Protein AF-0000000079758339 (afdb_homodimer)

Structure (mmCIF, N/CA/C/O backbone):
data_AF-0000000079758339-model_v1
#
loop_
_entity.id
_entity.type
_entity.pdbx_description
1 polymer 'Bifunctional oligoribonuclease/PAP phosphatase NrnA'
#
loop_
_atom_site.group_PDB
_atom_site.id
_atom_site.type_symbol
_atom_site.label_atom_id
_atom_site.label_alt_id
_atom_site.label_comp_id
_atom_site.label_asym_id
_atom_site.label_entity_id
_atom_site.label_seq_id
_atom_site.pdbx_PDB_ins_code
_atom_site.Cartn_x
_atom_site.Cartn_y
_atom_site.Cartn_z
_atom_site.occupancy
_atom_site.B_iso_or_equiv
_atom_site.auth_seq_id
_atom_site.auth_comp_id
_atom_site.auth_asym_id
_atom_site.auth_atom_id
_atom_site.pdbx_PDB_model_num
ATOM 1 N N . MET A 1 1 ? -13.773 10.234 25.875 1 92.5 1 MET A N 1
ATOM 2 C CA . MET A 1 1 ? -14.703 10.242 24.75 1 92.5 1 MET A CA 1
ATOM 3 C C . MET A 1 1 ? -16.062 10.781 25.156 1 92.5 1 MET A C 1
ATOM 5 O O . MET A 1 1 ? -16.656 11.609 24.453 1 92.5 1 MET A O 1
ATOM 9 N N . LYS A 1 2 ? -16.484 10.477 26.359 1 92.88 2 LYS A N 1
ATOM 10 C CA . LYS A 1 2 ? -17.797 10.953 26.812 1 92.88 2 LYS A CA 1
ATOM 11 C C . LYS A 1 2 ? -17.781 12.461 27.031 1 92.88 2 LYS A C 1
ATOM 13 O O . LYS A 1 2 ? -18.719 13.164 26.656 1 92.88 2 LYS A O 1
ATOM 18 N N . ILE A 1 3 ? -16.75 12.945 27.625 1 95.5 3 ILE A N 1
ATOM 19 C CA . ILE A 1 3 ? -16.609 14.375 27.859 1 95.5 3 ILE A CA 1
ATOM 20 C C . ILE A 1 3 ? -16.609 15.133 26.531 1 95.5 3 ILE A C 1
ATOM 22 O O . ILE A 1 3 ? -17.312 16.141 26.375 1 95.5 3 ILE A O 1
ATOM 26 N N . ILE A 1 4 ? -15.875 14.648 25.578 1 97.88 4 ILE A N 1
ATOM 27 C CA . ILE A 1 4 ? -15.781 15.273 24.25 1 97.88 4 ILE A CA 1
ATOM 28 C C . ILE A 1 4 ? -17.172 15.328 23.609 1 97.88 4 ILE A C 1
ATOM 30 O O . ILE A 1 4 ? -17.578 16.391 23.125 1 97.88 4 ILE A O 1
ATOM 34 N N . TYR A 1 5 ? -17.859 14.219 23.656 1 98.25 5 TYR A N 1
ATOM 35 C CA . TYR A 1 5 ? -19.188 14.141 23.047 1 98.25 5 TYR A CA 1
ATOM 36 C C . TYR A 1 5 ? -20.156 15.117 23.719 1 98.25 5 TYR A C 1
ATOM 38 O O . TYR A 1 5 ? -20.938 15.789 23.047 1 98.25 5 TYR A O 1
ATOM 46 N N . ASN A 1 6 ? -20.109 15.195 25.062 1 98.12 6 ASN A N 1
ATOM 47 C CA . ASN A 1 6 ? -20.984 16.094 25.812 1 98.12 6 ASN A CA 1
ATOM 48 C C . ASN A 1 6 ? -20.688 17.562 25.469 1 98.12 6 ASN A C 1
ATOM 50 O O . ASN A 1 6 ? -21.609 18.375 25.391 1 98.12 6 ASN A O 1
ATOM 54 N N . LYS A 1 7 ? -19.438 17.859 25.328 1 98.38 7 LYS A N 1
ATOM 55 C CA . LYS A 1 7 ? -19.062 19.203 24.922 1 98.38 7 LYS A CA 1
ATOM 56 C C . LYS A 1 7 ? -19.578 19.531 23.531 1 98.38 7 LYS A C 1
ATOM 58 O O . LYS A 1 7 ? -20.094 20.625 23.297 1 98.38 7 LYS A O 1
ATOM 63 N N . ILE A 1 8 ? -19.469 18.609 22.625 1 98.62 8 ILE A N 1
ATOM 64 C CA . ILE A 1 8 ? -19.969 18.797 21.266 1 98.62 8 ILE A CA 1
ATOM 65 C C . ILE A 1 8 ? -21.484 19.047 21.297 1 98.62 8 ILE A C 1
ATOM 67 O O . ILE A 1 8 ? -21.984 19.938 20.625 1 98.62 8 ILE A O 1
ATOM 71 N N . LYS A 1 9 ? -22.172 18.344 22.125 1 98.25 9 LYS A N 1
ATOM 72 C CA . LYS A 1 9 ? -23.625 18.5 22.234 1 98.25 9 LYS A CA 1
ATOM 73 C C . LYS A 1 9 ? -23.984 19.875 22.781 1 98.25 9 LYS A C 1
ATOM 75 O O . LYS A 1 9 ? -24.969 20.484 22.375 1 98.25 9 LYS A O 1
ATOM 80 N N . ALA A 1 10 ? -23.219 20.375 23.625 1 98.19 10 ALA A N 1
ATOM 81 C CA . ALA A 1 10 ? -23.531 21.594 24.375 1 98.19 10 ALA A CA 1
ATOM 82 C C . ALA A 1 10 ? -23.312 22.828 23.531 1 98.19 10 ALA A C 1
ATOM 84 O O . ALA A 1 10 ? -23.984 23.844 23.703 1 98.19 10 ALA A O 1
ATOM 85 N N . PHE A 1 11 ? -22.391 22.781 22.609 1 98.69 11 PHE A N 1
ATOM 86 C CA . PHE A 1 11 ? -22.016 23.969 21.844 1 98.69 11 PHE A CA 1
ATOM 87 C C . PHE A 1 11 ? -22.766 24.031 20.531 1 98.69 11 PHE A C 1
ATOM 89 O O . PHE A 1 11 ? -22.938 23 19.859 1 98.69 11 PHE A O 1
ATOM 96 N N . GLU A 1 12 ? -23.109 25.188 20.125 1 98.25 12 GLU A N 1
ATOM 97 C CA . GLU A 1 12 ? -23.781 25.391 18.844 1 98.25 12 GLU A CA 1
ATOM 98 C C . GLU A 1 12 ? -22.766 25.578 17.719 1 98.25 12 GLU A C 1
ATOM 100 O O . GLU A 1 12 ? -23.016 25.188 16.578 1 98.25 12 GLU A O 1
ATOM 105 N N . THR A 1 13 ? -21.703 26.25 18.078 1 98.75 13 THR A N 1
ATOM 106 C CA . THR A 1 13 ? -20.641 26.516 17.109 1 98.75 13 THR A CA 1
ATOM 107 C C . THR A 1 13 ? -19.391 25.719 17.469 1 98.75 13 THR A C 1
ATOM 109 O O . THR A 1 13 ? -18.922 25.766 18.609 1 98.75 13 THR A O 1
ATOM 112 N N . ILE A 1 14 ? -18.875 24.969 16.5 1 98.88 14 ILE A N 1
ATOM 113 C CA . ILE A 1 14 ? -17.672 24.172 16.688 1 98.88 14 ILE A CA 1
ATOM 114 C C . ILE A 1 14 ? -16.672 24.484 15.57 1 98.88 14 ILE A C 1
ATOM 116 O O . ILE A 1 14 ? -17.031 24.516 14.391 1 98.88 14 ILE A O 1
ATOM 120 N N . ILE A 1 15 ? -15.445 24.781 15.945 1 98.94 15 ILE A N 1
ATOM 121 C CA . ILE A 1 15 ? -14.383 25.094 15 1 98.94 15 ILE A CA 1
ATOM 122 C C . ILE A 1 15 ? -13.234 24.094 15.172 1 98.94 15 ILE A C 1
ATOM 124 O O . ILE A 1 15 ? -12.633 24.016 16.234 1 98.94 15 ILE A O 1
ATOM 128 N N . ILE A 1 16 ? -12.922 23.328 14.117 1 98.94 16 ILE A N 1
ATOM 129 C CA . ILE A 1 16 ? -11.938 22.25 14.18 1 98.94 16 ILE A CA 1
ATOM 130 C C . ILE A 1 16 ? -10.625 22.719 13.531 1 98.94 16 ILE A C 1
ATOM 132 O O . ILE A 1 16 ? -10.609 23.094 12.359 1 98.94 16 ILE A O 1
ATOM 136 N N . HIS A 1 17 ? -9.586 22.609 14.273 1 98.88 17 HIS A N 1
ATOM 137 C CA . HIS A 1 17 ? -8.266 23.078 13.859 1 98.88 17 HIS A CA 1
ATOM 138 C C . HIS A 1 17 ? -7.344 21.906 13.539 1 98.88 17 HIS A C 1
ATOM 140 O O . HIS A 1 17 ? -7.535 20.797 14.055 1 98.88 17 HIS A O 1
ATOM 146 N N . GLY A 1 18 ? -6.375 22.109 12.656 1 98.38 18 GLY A N 1
ATOM 147 C CA . GLY A 1 18 ? -5.324 21.156 12.297 1 98.38 18 GLY A CA 1
ATOM 148 C C . GLY A 1 18 ? -3.938 21.781 12.328 1 98.38 18 GLY A C 1
ATOM 149 O O . GLY A 1 18 ? -3.762 22.906 12.805 1 98.38 18 GLY A O 1
ATOM 150 N N . HIS A 1 19 ? -3.006 21.078 11.875 1 97.31 19 HIS A N 1
ATOM 151 C CA . HIS A 1 19 ? -1.632 21.547 11.992 1 97.31 19 HIS A CA 1
ATOM 152 C C . HIS A 1 19 ? -1.17 22.219 10.703 1 97.31 19 HIS A C 1
ATOM 154 O O . HIS A 1 19 ? -1.862 22.172 9.688 1 97.31 19 HIS A O 1
ATOM 160 N N . ILE A 1 20 ? -0.069 22.891 10.82 1 95.12 20 ILE A N 1
ATOM 161 C CA . ILE A 1 20 ? 0.573 23.531 9.672 1 95.12 20 ILE A CA 1
ATOM 162 C C . ILE A 1 20 ? 1.014 22.469 8.672 1 95.12 20 ILE A C 1
ATOM 164 O O . ILE A 1 20 ? 1.351 21.344 9.055 1 95.12 20 ILE A O 1
ATOM 168 N N . ASN A 1 21 ? 0.968 22.781 7.363 1 90.75 21 ASN A N 1
ATOM 169 C CA . ASN A 1 21 ? 1.291 21.828 6.301 1 90.75 21 ASN A CA 1
ATOM 170 C C . ASN A 1 21 ? 0.513 20.531 6.457 1 90.75 21 ASN A C 1
ATOM 172 O O . ASN A 1 21 ? 1.108 19.453 6.566 1 90.75 21 ASN A O 1
ATOM 176 N N . PRO A 1 22 ? -0.781 20.688 6.434 1 96.31 22 PRO A N 1
ATOM 177 C CA . PRO A 1 22 ? -1.645 19.547 6.758 1 96.31 22 PRO A CA 1
ATOM 178 C C . PRO A 1 22 ? -1.465 18.375 5.797 1 96.31 22 PRO A C 1
ATOM 180 O O . PRO A 1 22 ? -1.347 18.578 4.586 1 96.31 22 PRO A O 1
ATOM 183 N N . ASP A 1 23 ? -1.386 17.203 6.363 1 94.12 23 ASP A N 1
ATOM 184 C CA . ASP A 1 23 ? -1.316 15.984 5.559 1 94.12 23 ASP A CA 1
ATOM 185 C C . ASP A 1 23 ? -2.66 15.258 5.543 1 94.12 23 ASP A C 1
ATOM 187 O O . ASP A 1 23 ? -3.684 15.828 5.93 1 94.12 23 ASP A O 1
ATOM 191 N N . GLY A 1 24 ? -2.676 14.086 5.031 1 97.19 24 GLY A N 1
ATOM 192 C CA . GLY A 1 24 ? -3.914 13.336 4.883 1 97.19 24 GLY A CA 1
ATOM 193 C C . GLY A 1 24 ? -4.602 13.055 6.207 1 97.19 24 GLY A C 1
ATOM 194 O O . GLY A 1 24 ? -5.828 13.125 6.301 1 97.19 24 GLY A O 1
ATOM 195 N N . ASP A 1 25 ? -3.834 12.719 7.191 1 98.12 25 ASP A N 1
ATOM 196 C CA . ASP A 1 25 ? -4.422 12.406 8.484 1 98.12 25 ASP A CA 1
ATOM 197 C C . ASP A 1 25 ? -5.008 13.656 9.141 1 98.12 25 ASP A C 1
ATOM 199 O O . ASP A 1 25 ? -6.074 13.602 9.758 1 98.12 25 ASP A O 1
ATOM 203 N N . CYS A 1 26 ? -4.262 14.75 9.008 1 98.25 26 CYS A N 1
ATOM 204 C CA . CYS A 1 26 ? -4.793 16.016 9.5 1 98.25 26 CYS A CA 1
ATOM 205 C C . CYS A 1 26 ? -6.129 16.344 8.844 1 98.25 26 CYS A C 1
ATOM 207 O O . CYS A 1 26 ? -7.125 16.578 9.531 1 98.25 26 CYS A O 1
ATOM 209 N N . TYR A 1 27 ? -6.203 16.297 7.523 1 98.5 27 TYR A N 1
ATOM 210 C CA . TYR A 1 27 ? -7.434 16.516 6.77 1 98.5 27 TYR A CA 1
ATOM 211 C C . TYR A 1 27 ? -8.516 15.531 7.18 1 98.5 27 TYR A C 1
ATOM 213 O O . TYR A 1 27 ? -9.664 15.922 7.422 1 98.5 27 TYR A O 1
ATOM 221 N N . GLY A 1 28 ? -8.117 14.289 7.25 1 98.81 28 GLY A N 1
ATOM 222 C CA . GLY A 1 28 ? -9.07 13.234 7.559 1 98.81 28 GLY A CA 1
ATOM 223 C C . GLY A 1 28 ? -9.727 13.406 8.914 1 98.81 28 GLY A C 1
ATOM 224 O O . GLY A 1 28 ? -10.945 13.242 9.039 1 98.81 28 GLY A O 1
ATOM 225 N N . ALA A 1 29 ? -8.906 13.727 9.867 1 98.88 29 ALA A N 1
ATOM 226 C CA . ALA A 1 29 ? -9.438 13.938 11.211 1 98.88 29 ALA A CA 1
ATOM 227 C C . ALA A 1 29 ? -10.344 15.156 11.258 1 98.88 29 ALA A C 1
ATOM 229 O O . ALA A 1 29 ? -11.43 15.109 11.844 1 98.88 29 ALA A O 1
ATOM 230 N N . GLN A 1 30 ? -9.883 16.234 10.633 1 98.88 30 GLN A N 1
ATOM 231 C CA . GLN A 1 30 ? -10.648 17.469 10.656 1 98.88 30 GLN A CA 1
ATOM 232 C C . GLN A 1 30 ? -11.984 17.312 9.945 1 98.88 30 GLN A C 1
ATOM 234 O O . GLN A 1 30 ? -13.047 17.516 10.539 1 98.88 30 GLN A O 1
ATOM 239 N N . LEU A 1 31 ? -11.938 16.906 8.703 1 98.94 31 LEU A N 1
ATOM 240 C CA . LEU A 1 31 ? -13.117 16.875 7.848 1 98.94 31 LEU A CA 1
ATOM 241 C C . LEU A 1 31 ? -14.016 15.695 8.195 1 98.94 31 LEU A C 1
ATOM 243 O O . LEU A 1 31 ? -15.242 15.789 8.078 1 98.94 31 LEU A O 1
ATOM 247 N N . GLY A 1 32 ? -13.383 14.586 8.633 1 98.94 32 GLY A N 1
ATOM 248 C CA . GLY A 1 32 ? -14.172 13.477 9.133 1 98.94 32 GLY A CA 1
ATOM 249 C C . GLY A 1 32 ? -15.008 13.828 10.344 1 98.94 32 GLY A C 1
ATOM 250 O O . GLY A 1 32 ? -16.188 13.508 10.414 1 98.94 32 GLY A O 1
ATOM 251 N N . LEU A 1 33 ? -14.383 14.516 11.305 1 98.94 33 LEU A N 1
ATOM 252 C CA . LEU A 1 33 ? -15.094 14.945 12.508 1 98.94 33 LEU A CA 1
ATOM 253 C C . LEU A 1 33 ? -16.172 15.961 12.172 1 98.94 33 LEU A C 1
ATOM 255 O O . LEU A 1 33 ? -17.297 15.883 12.688 1 98.94 33 LEU A O 1
ATOM 259 N N . LYS A 1 34 ? -15.828 16.906 11.352 1 98.94 34 LYS A N 1
ATOM 260 C CA . LYS A 1 34 ? -16.812 17.906 10.906 1 98.94 34 LYS A CA 1
ATOM 261 C C . LYS A 1 34 ? -18.047 17.219 10.328 1 98.94 34 LYS A C 1
ATOM 263 O O . LYS A 1 34 ? -19.172 17.578 10.68 1 98.94 34 LYS A O 1
ATOM 268 N N . ASP A 1 35 ? -17.844 16.266 9.43 1 98.94 35 ASP A N 1
ATOM 269 C CA . ASP A 1 35 ? -18.938 15.57 8.781 1 98.94 35 ASP A CA 1
ATOM 270 C C . ASP A 1 35 ? -19.766 14.789 9.797 1 98.94 35 ASP A C 1
ATOM 272 O O . ASP A 1 35 ? -21 14.82 9.758 1 98.94 35 ASP A O 1
ATOM 276 N N . ALA A 1 36 ? -19.094 14.102 10.727 1 98.88 36 ALA A N 1
ATOM 277 C CA . ALA A 1 36 ? -19.797 13.305 11.742 1 98.88 36 ALA A CA 1
ATOM 278 C C . ALA A 1 36 ? -20.688 14.188 12.609 1 98.88 36 ALA A C 1
ATOM 280 O O . ALA A 1 36 ? -21.844 13.844 12.883 1 98.88 36 ALA A O 1
ATOM 281 N N . ILE A 1 37 ? -20.156 15.367 13.016 1 98.94 37 ILE A N 1
ATOM 282 C CA . ILE A 1 37 ? -20.922 16.281 13.867 1 98.94 37 ILE A CA 1
ATOM 283 C C . ILE A 1 37 ? -22.094 16.844 13.086 1 98.94 37 ILE A C 1
ATOM 285 O O . ILE A 1 37 ? -23.234 16.844 13.562 1 98.94 37 ILE A O 1
ATOM 289 N N . THR A 1 38 ? -21.828 17.297 11.867 1 98.81 38 THR A N 1
ATOM 290 C CA . THR A 1 38 ? -22.859 17.938 11.055 1 98.81 38 THR A CA 1
ATOM 291 C C . THR A 1 38 ? -23.969 16.953 10.695 1 98.81 38 THR A C 1
ATOM 293 O O . THR A 1 38 ? -25.141 17.312 10.711 1 98.81 38 THR A O 1
ATOM 296 N N . ALA A 1 39 ? -23.562 15.766 10.359 1 98.75 39 ALA A N 1
ATOM 297 C CA . ALA A 1 39 ? -24.531 14.742 10 1 98.75 39 ALA A CA 1
ATOM 298 C C . ALA A 1 39 ? -25.391 14.359 11.203 1 98.75 39 ALA A C 1
ATOM 300 O O . ALA A 1 39 ? -26.578 14.047 11.055 1 98.75 39 ALA A O 1
ATOM 301 N N . THR A 1 40 ? -24.859 14.352 12.367 1 98.75 40 THR A N 1
ATOM 302 C CA . THR A 1 40 ? -25.562 13.969 13.586 1 98.75 40 THR A CA 1
ATOM 303 C C . THR A 1 40 ? -26.391 15.125 14.125 1 98.75 40 THR A C 1
ATOM 305 O O . THR A 1 40 ? -27.5 14.922 14.625 1 98.75 40 THR A O 1
ATOM 308 N N . PHE A 1 41 ? -25.812 16.328 14.055 1 98.62 41 PHE A N 1
ATOM 309 C CA . PHE A 1 41 ? -26.453 17.562 14.523 1 98.62 41 PHE A CA 1
ATOM 310 C C . PHE A 1 41 ? -26.531 18.594 13.406 1 98.62 41 PHE A C 1
ATOM 312 O O . PHE A 1 41 ? -25.828 19.594 13.438 1 98.62 41 PHE A O 1
ATOM 319 N N . PRO A 1 42 ? -27.516 18.469 12.547 1 98 42 PRO A N 1
ATOM 320 C CA . PRO A 1 42 ? -27.562 19.297 11.336 1 98 42 PRO A CA 1
ATOM 321 C C . PRO A 1 42 ? -27.766 20.781 11.641 1 98 42 PRO A C 1
ATOM 323 O O . PRO A 1 42 ? -27.484 21.625 10.789 1 98 42 PRO A O 1
ATOM 326 N N . GLN A 1 43 ? -28.172 21.109 12.766 1 97.81 43 GLN A N 1
ATOM 327 C CA . GLN A 1 43 ? -28.453 22.5 13.109 1 97.81 43 GLN A CA 1
ATOM 328 C C . GLN A 1 43 ? -27.188 23.234 13.562 1 97.81 43 GLN A C 1
ATOM 330 O O . GLN A 1 43 ? -27.172 24.453 13.664 1 97.81 43 GLN A O 1
ATOM 335 N N . LYS A 1 44 ? -26.156 22.531 13.867 1 98.56 44 LYS A N 1
ATOM 336 C CA . LYS A 1 44 ? -24.938 23.141 14.383 1 98.56 44 LYS A CA 1
ATOM 337 C C . LYS A 1 44 ? -24.109 23.766 13.258 1 98.56 44 LYS A C 1
ATOM 339 O O . LYS A 1 44 ? -24.203 23.344 12.109 1 98.56 44 LYS A O 1
ATOM 344 N N . LYS A 1 45 ? -23.375 24.75 13.68 1 98.56 45 LYS A N 1
ATOM 345 C CA . LYS A 1 45 ? -22.391 25.359 12.789 1 98.56 45 LYS A CA 1
ATOM 346 C C . LYS A 1 45 ? -21 24.781 13.039 1 98.56 45 LYS A C 1
ATOM 348 O O . LYS A 1 45 ? -20.375 25.047 14.07 1 98.56 45 LYS A O 1
ATOM 353 N N . VAL A 1 46 ? -20.516 24.031 12.094 1 98.88 46 VAL A N 1
ATOM 354 C CA . VAL A 1 46 ? -19.25 23.328 12.258 1 98.88 46 VAL A CA 1
ATOM 355 C C . VAL A 1 46 ? -18.281 23.75 11.156 1 98.88 46 VAL A C 1
ATOM 357 O O . VAL A 1 46 ? -18.625 23.719 9.969 1 98.88 46 VAL A O 1
ATOM 360 N N . TYR A 1 47 ? -17.078 24.125 11.547 1 98.88 47 TYR A N 1
ATOM 361 C CA . TYR A 1 47 ? -16.078 24.609 10.609 1 98.88 47 TYR A CA 1
ATOM 362 C C . TYR A 1 47 ? -14.766 23.859 10.789 1 98.88 47 TYR A C 1
ATOM 364 O O . TYR A 1 47 ? -14.391 23.5 11.906 1 98.88 47 TYR A O 1
ATOM 372 N N . ALA A 1 48 ? -14.117 23.562 9.727 1 98.88 48 ALA A N 1
ATOM 373 C CA . ALA A 1 48 ? -12.719 23.141 9.711 1 98.88 48 ALA A CA 1
ATOM 374 C C . ALA A 1 48 ? -11.82 24.234 9.164 1 98.88 48 ALA A C 1
ATOM 376 O O . ALA A 1 48 ? -12.031 24.719 8.047 1 98.88 48 ALA A O 1
ATOM 377 N N . VAL A 1 49 ? -10.797 24.641 9.906 1 98.75 49 VAL A N 1
ATOM 378 C CA . VAL A 1 49 ? -10.008 25.797 9.516 1 98.75 49 VAL A CA 1
ATOM 379 C C . VAL A 1 49 ? -8.531 25.438 9.453 1 98.75 49 VAL A C 1
ATOM 381 O O . VAL A 1 49 ? -8.117 24.391 9.977 1 98.75 49 VAL A O 1
ATOM 384 N N . GLY A 1 50 ? -7.777 26.266 8.781 1 97.94 50 GLY A N 1
ATOM 385 C CA . GLY A 1 50 ? -6.344 26.062 8.656 1 97.94 50 GLY A CA 1
ATOM 386 C C . GLY A 1 50 ? -5.848 26.172 7.227 1 97.94 50 GLY A C 1
ATOM 387 O O . GLY A 1 50 ? -6.559 26.688 6.355 1 97.94 50 GLY A O 1
ATOM 388 N N . GLN A 1 51 ? -4.641 25.672 7.035 1 96.75 51 GLN A N 1
ATOM 389 C CA . GLN A 1 51 ? -3.996 25.766 5.73 1 96.75 51 GLN A CA 1
ATOM 390 C C . GLN A 1 51 ? -4.613 24.766 4.742 1 96.75 51 GLN A C 1
ATOM 392 O O . GLN A 1 51 ? -5.113 23.719 5.141 1 96.75 51 GLN A O 1
ATOM 397 N N . GLN A 1 52 ? -4.539 25.203 3.469 1 95.69 52 GLN A N 1
ATOM 398 C CA . GLN A 1 52 ? -5.023 24.344 2.389 1 95.69 52 GLN A CA 1
ATOM 399 C C . GLN A 1 52 ? -3.898 23.5 1.813 1 95.69 52 GLN A C 1
ATOM 401 O O . GLN A 1 52 ? -2.771 23.969 1.657 1 95.69 52 GLN A O 1
ATOM 406 N N . ASN A 1 53 ? -4.184 22.297 1.637 1 93.94 53 ASN A N 1
ATOM 407 C CA . ASN A 1 53 ? -3.352 21.406 0.835 1 93.94 53 ASN A CA 1
ATOM 408 C C . ASN A 1 53 ? -4.023 21.047 -0.488 1 93.94 53 ASN A C 1
ATOM 410 O O . ASN A 1 53 ? -4.977 20.266 -0.515 1 93.94 53 ASN A O 1
ATOM 414 N N . HIS A 1 54 ? -3.516 21.547 -1.528 1 91.38 54 HIS A N 1
ATOM 415 C CA . HIS A 1 54 ? -4.164 21.438 -2.83 1 91.38 54 HIS A CA 1
ATOM 416 C C . HIS A 1 54 ? -4.215 19.984 -3.297 1 91.38 54 HIS A C 1
ATOM 418 O O . HIS A 1 54 ? -5.152 19.578 -3.986 1 91.38 54 HIS A O 1
ATOM 424 N N . SER A 1 55 ? -3.279 19.219 -2.926 1 90.88 55 SER A N 1
ATOM 425 C CA . SER A 1 55 ? -3.252 17.812 -3.324 1 90.88 55 SER A CA 1
ATOM 426 C C . SER A 1 55 ? -4.352 17.016 -2.627 1 90.88 55 SER A C 1
ATOM 428 O O . SER A 1 55 ? -4.672 15.898 -3.033 1 90.88 55 SER A O 1
ATOM 430 N N . LEU A 1 56 ? -4.945 17.594 -1.601 1 96.31 56 LEU A N 1
ATOM 431 C CA . LEU A 1 56 ? -5.988 16.906 -0.838 1 96.31 56 LEU A CA 1
ATOM 432 C C . LEU A 1 56 ? -7.336 17.594 -1.042 1 96.31 56 LEU A C 1
ATOM 434 O O . LEU A 1 56 ? -8.289 17.328 -0.299 1 96.31 56 LEU A O 1
ATOM 438 N N . SER A 1 57 ? -7.418 18.375 -2.084 1 95.19 57 SER A N 1
ATOM 439 C CA . SER A 1 57 ? -8.648 19.125 -2.334 1 95.19 57 SER A CA 1
ATOM 440 C C . SER A 1 57 ? -9.812 18.172 -2.635 1 95.19 57 SER A C 1
ATOM 442 O O . SER A 1 57 ? -10.969 18.531 -2.414 1 95.19 57 SER A O 1
ATOM 444 N N . PHE A 1 58 ? -9.492 16.984 -3.121 1 95.25 58 PHE A N 1
ATOM 445 C CA . PHE A 1 58 ? -10.531 16.016 -3.443 1 95.25 58 PHE A CA 1
ATOM 446 C C . PHE A 1 58 ? -11.203 15.492 -2.176 1 95.25 58 PHE A C 1
ATOM 448 O O . PHE A 1 58 ? -12.297 14.93 -2.232 1 95.25 58 PHE A O 1
ATOM 455 N N . VAL A 1 59 ? -10.594 15.734 -1.023 1 97.81 59 VAL A N 1
ATOM 456 C CA . VAL A 1 59 ? -11.156 15.336 0.263 1 97.81 59 VAL A CA 1
ATOM 457 C C . VAL A 1 59 ? -12.07 16.453 0.789 1 97.81 59 VAL A C 1
ATOM 459 O O . VAL A 1 59 ? -13.133 16.172 1.337 1 97.81 59 VAL A O 1
ATOM 462 N N . GLY A 1 60 ? -11.586 17.656 0.664 1 97.19 60 GLY A N 1
ATOM 463 C CA . GLY A 1 60 ? -12.328 18.812 1.11 1 97.19 60 GLY A CA 1
ATOM 464 C C . GLY A 1 60 ? -11.484 20.078 1.158 1 97.19 60 GLY A C 1
ATOM 465 O O . GLY A 1 60 ? -10.305 20.062 0.794 1 97.19 60 GLY A O 1
ATOM 466 N N . VAL A 1 61 ? -12.133 21.125 1.526 1 96.62 61 VAL A N 1
ATOM 467 C CA . VAL A 1 61 ? -11.469 22.422 1.617 1 96.62 61 VAL A CA 1
ATOM 468 C C . VAL A 1 61 ? -11.711 23.031 2.996 1 96.62 61 VAL A C 1
ATOM 470 O O . VAL A 1 61 ? -12.734 22.766 3.629 1 96.62 61 VAL A O 1
ATOM 473 N N . MET A 1 62 ? -10.789 23.828 3.424 1 98.12 62 MET A N 1
ATOM 474 C CA . MET A 1 62 ? -10.883 24.469 4.738 1 98.12 62 MET A CA 1
ATOM 475 C C . MET A 1 62 ? -11.773 25.703 4.688 1 98.12 62 MET A C 1
ATOM 477 O O . MET A 1 62 ? -11.797 26.422 3.684 1 98.12 62 MET A O 1
ATOM 481 N N . ASP A 1 63 ? -12.477 25.953 5.797 1 98.31 63 ASP A N 1
ATOM 482 C CA . ASP A 1 63 ? -13.375 27.094 5.926 1 98.31 63 ASP A CA 1
ATOM 483 C C . ASP A 1 63 ? -12.617 28.359 6.355 1 98.31 63 ASP A C 1
ATOM 485 O O . ASP A 1 63 ? -11.5 28.266 6.863 1 98.31 63 ASP A O 1
ATOM 489 N N . GLU A 1 64 ? -13.273 29.453 6.066 1 97.25 64 GLU A N 1
ATOM 490 C CA . GLU A 1 64 ? -12.859 30.734 6.625 1 97.25 64 GLU A CA 1
ATOM 491 C C . GLU A 1 64 ? -13.859 31.234 7.664 1 97.25 64 GLU A C 1
ATOM 493 O O . GLU A 1 64 ? -15.078 31.172 7.441 1 97.25 64 GLU A O 1
ATOM 498 N N . VAL A 1 65 ? -13.328 31.641 8.812 1 97.44 65 VAL A N 1
ATOM 499 C CA . VAL A 1 65 ? -14.211 32.094 9.875 1 97.44 65 VAL A CA 1
ATOM 500 C C . VAL A 1 65 ? -13.688 33.438 10.438 1 97.44 65 VAL A C 1
ATOM 502 O O . VAL A 1 65 ? -12.484 33.688 10.391 1 97.44 65 VAL A O 1
ATOM 505 N N . CYS A 1 66 ? -14.586 34.25 11.023 1 96.44 66 CYS A N 1
ATOM 506 C CA . CYS A 1 66 ? -14.195 35.5 11.664 1 96.44 66 CYS A CA 1
ATOM 507 C C . CYS A 1 66 ? -13.906 35.281 13.141 1 96.44 66 CYS A C 1
ATOM 509 O O . CYS A 1 66 ? -14.375 34.312 13.742 1 96.44 66 CYS A O 1
ATOM 511 N N . ASP A 1 67 ? -13.172 36.188 13.719 1 96.5 67 ASP A N 1
ATOM 512 C CA . ASP A 1 67 ? -12.719 36.094 15.102 1 96.5 67 ASP A CA 1
ATOM 513 C C . ASP A 1 67 ? -13.898 36.031 16.062 1 96.5 67 ASP A C 1
ATOM 515 O O . ASP A 1 67 ? -13.852 35.312 17.078 1 96.5 67 ASP A O 1
ATOM 519 N N . SER A 1 68 ? -14.914 36.781 15.789 1 96.38 68 SER A N 1
ATOM 520 C CA . SER A 1 68 ? -16.047 36.906 16.719 1 96.38 68 SER A CA 1
ATOM 521 C C . SER A 1 68 ? -16.75 35.562 16.891 1 96.38 68 SER A C 1
ATOM 523 O O . SER A 1 68 ? -17.391 35.344 17.922 1 96.38 68 SER A O 1
ATOM 525 N N . LEU A 1 69 ? -16.547 34.719 15.914 1 97 69 LEU A N 1
ATOM 526 C CA . LEU A 1 69 ? -17.219 33.438 15.953 1 97 69 LEU A CA 1
ATOM 527 C C . LEU A 1 69 ? -16.641 32.562 17.062 1 97 69 LEU A C 1
ATOM 529 O O . LEU A 1 69 ? -17.344 31.688 17.609 1 97 69 LEU A O 1
ATOM 533 N N . TYR A 1 70 ? -15.422 32.75 17.438 1 97.88 70 TYR A N 1
ATOM 534 C CA . TYR A 1 70 ? -14.711 31.906 18.391 1 97.88 70 TYR A CA 1
ATOM 535 C C . TYR A 1 70 ? -15.258 32.125 19.797 1 97.88 70 TYR A C 1
ATOM 537 O O . TYR A 1 70 ? -15.242 31.203 20.625 1 97.88 70 TYR A O 1
ATOM 545 N N . GLN A 1 71 ? -15.781 33.312 20.109 1 96.56 71 GLN A N 1
ATOM 546 C CA . GLN A 1 71 ? -16.125 33.719 21.469 1 96.56 71 GLN A CA 1
ATOM 547 C C . GLN A 1 71 ? -17.172 32.781 22.062 1 96.56 71 GLN A C 1
ATOM 549 O O . GLN A 1 71 ? -17.203 32.594 23.281 1 96.56 71 GLN A O 1
ATOM 554 N N . SER A 1 72 ? -18 32.219 21.281 1 97.25 72 SER A N 1
ATOM 555 C CA . SER A 1 72 ? -19.031 31.312 21.766 1 97.25 72 SER A CA 1
ATOM 556 C C . SER A 1 72 ? -18.828 29.906 21.25 1 97.25 72 SER A C 1
ATOM 558 O O . SER A 1 72 ? -19.734 29.062 21.328 1 97.25 72 SER A O 1
ATOM 560 N N . ALA A 1 73 ? -17.656 29.641 20.75 1 98.69 73 ALA A N 1
ATOM 561 C CA . ALA A 1 73 ? -17.453 28.375 20.047 1 98.69 73 ALA A CA 1
ATOM 562 C C . ALA A 1 73 ? -16.641 27.406 20.875 1 98.69 73 ALA A C 1
ATOM 564 O O . ALA A 1 73 ? -15.961 27.797 21.828 1 98.69 73 ALA A O 1
ATOM 565 N N . LEU A 1 74 ? -16.797 26.125 20.609 1 98.81 74 LEU A N 1
ATOM 566 C CA . LEU A 1 74 ? -15.859 25.078 21 1 98.81 74 LEU A CA 1
ATOM 567 C C . LEU A 1 74 ? -14.789 24.891 19.922 1 98.81 74 LEU A C 1
ATOM 569 O O . LEU A 1 74 ? -15.102 24.672 18.75 1 98.81 74 LEU A O 1
ATOM 573 N N . ALA A 1 75 ? -13.531 25.031 20.328 1 98.88 75 ALA A N 1
ATOM 574 C CA . ALA A 1 75 ? -12.43 24.719 19.422 1 98.88 75 ALA A CA 1
ATOM 575 C C . ALA A 1 75 ? -11.891 23.312 19.688 1 98.88 75 ALA A C 1
ATOM 577 O O . ALA A 1 75 ? -11.586 22.953 20.828 1 98.88 75 ALA A O 1
ATOM 578 N N . ILE A 1 76 ? -11.844 22.516 18.641 1 98.88 76 ILE A N 1
ATOM 579 C CA . ILE A 1 76 ? -11.242 21.188 18.719 1 98.88 76 ILE A CA 1
ATOM 580 C C . ILE A 1 76 ? -9.984 21.141 17.859 1 98.88 76 ILE A C 1
ATOM 582 O O . ILE A 1 76 ? -10.039 21.438 16.656 1 98.88 76 ILE A O 1
ATOM 586 N N . VAL A 1 77 ? -8.844 20.797 18.453 1 98.81 77 VAL A N 1
ATOM 587 C CA . VAL A 1 77 ? -7.586 20.625 17.734 1 98.81 77 VAL A CA 1
ATOM 588 C C . VAL A 1 77 ? -7.297 19.141 17.516 1 98.81 77 VAL A C 1
ATOM 590 O O . VAL A 1 77 ? -7.262 18.375 18.484 1 98.81 77 VAL A O 1
ATOM 593 N N . VAL A 1 78 ? -7.105 18.812 16.234 1 98.75 78 VAL A N 1
ATOM 594 C CA . VAL A 1 78 ? -6.875 17.406 15.938 1 98.75 78 VAL A CA 1
ATOM 595 C C . VAL A 1 78 ? -5.48 17.219 15.344 1 98.75 78 VAL A C 1
ATOM 597 O O . VAL A 1 78 ? -4.973 18.109 14.648 1 98.75 78 VAL A O 1
ATOM 600 N N . ASP A 1 79 ? -4.844 16.062 15.641 1 97.44 79 ASP A N 1
ATOM 601 C CA . ASP A 1 79 ? -3.641 15.57 14.984 1 97.44 79 ASP A CA 1
ATOM 602 C C . ASP A 1 79 ? -2.49 16.562 15.117 1 97.44 79 ASP A C 1
ATOM 604 O O . ASP A 1 79 ? -1.763 16.812 14.156 1 97.44 79 ASP A O 1
ATOM 608 N N . CYS A 1 80 ? -2.42 17.234 16.234 1 95.5 80 CYS A N 1
ATOM 609 C CA . CYS A 1 80 ? -1.352 18.188 16.5 1 95.5 80 CYS A CA 1
ATOM 610 C C . CYS A 1 80 ? -0.623 17.828 17.797 1 95.5 80 CYS A C 1
ATOM 612 O O . CYS A 1 80 ? -1.161 18.031 18.891 1 95.5 80 CYS A O 1
ATOM 614 N N . GLY A 1 81 ? 0.61 17.5 17.641 1 89.62 81 GLY A N 1
ATOM 615 C CA . GLY A 1 81 ? 1.374 17.062 18.797 1 89.62 81 GLY A CA 1
ATOM 616 C C . GLY A 1 81 ? 1.818 18.219 19.688 1 89.62 81 GLY A C 1
ATOM 617 O O . GLY A 1 81 ? 1.982 18.062 20.891 1 89.62 81 GLY A O 1
ATOM 618 N N . GLN A 1 82 ? 1.988 19.359 19.062 1 90.31 82 GLN A N 1
ATOM 619 C CA . GLN A 1 82 ? 2.469 20.531 19.797 1 90.31 82 GLN A CA 1
ATOM 620 C C . GLN A 1 82 ? 1.686 21.781 19.391 1 90.31 82 GLN A C 1
ATOM 622 O O . GLN A 1 82 ? 1.269 21.922 18.234 1 90.31 82 GLN A O 1
ATOM 627 N N . GLU A 1 83 ? 1.621 22.672 20.344 1 95.56 83 GLU A N 1
ATOM 628 C CA . GLU A 1 83 ? 0.843 23.891 20.125 1 95.56 83 GLU A CA 1
ATOM 629 C C . GLU A 1 83 ? 1.398 24.703 18.969 1 95.56 83 GLU A C 1
ATOM 631 O O . GLU A 1 83 ? 0.638 25.25 18.172 1 95.56 83 GLU A O 1
ATOM 636 N N . ASN A 1 84 ? 2.689 24.75 18.906 1 92.62 84 ASN A N 1
ATOM 637 C CA . ASN A 1 84 ? 3.33 25.609 17.906 1 92.62 84 ASN A CA 1
ATOM 638 C C . ASN A 1 84 ? 3.164 25.047 16.5 1 92.62 84 ASN A C 1
ATOM 640 O O . ASN A 1 84 ? 3.529 25.703 15.523 1 92.62 84 ASN A O 1
ATOM 644 N N . LYS A 1 85 ? 2.564 23.922 16.328 1 92.44 85 LYS A N 1
ATOM 645 C CA . LYS A 1 85 ? 2.318 23.297 15.023 1 92.44 85 LYS A CA 1
ATOM 646 C C . LYS A 1 85 ? 0.888 23.547 14.562 1 92.44 85 LYS A C 1
ATOM 648 O O . LYS A 1 85 ? 0.534 23.234 13.422 1 92.44 85 LYS A O 1
ATOM 653 N N . ILE A 1 86 ? 0.083 24.141 15.422 1 97.44 86 ILE A N 1
ATOM 654 C CA . ILE A 1 86 ? -1.299 24.422 15.055 1 97.44 86 ILE A CA 1
ATOM 655 C C . ILE A 1 86 ? -1.334 25.547 14.016 1 97.44 86 ILE A C 1
ATOM 657 O O . ILE A 1 86 ? -0.711 26.594 14.195 1 97.44 86 ILE A O 1
ATOM 661 N N . SER A 1 87 ? -2.02 25.375 12.953 1 97.31 87 SER A N 1
ATOM 662 C CA . SER A 1 87 ? -2.027 26.266 11.797 1 97.31 87 SER A CA 1
ATOM 663 C C . SER A 1 87 ? -2.656 27.609 12.148 1 97.31 87 SER A C 1
ATOM 665 O O . SER A 1 87 ? -2.242 28.656 11.633 1 97.31 87 SER A O 1
ATOM 667 N N . ASP A 1 88 ? -3.621 27.625 12.953 1 97.12 88 ASP A N 1
ATOM 668 C CA . ASP A 1 88 ? -4.398 28.812 13.312 1 97.12 88 ASP A CA 1
ATOM 669 C C . ASP A 1 88 ? -4.496 28.969 14.828 1 97.12 88 ASP A C 1
ATOM 671 O O . ASP A 1 88 ? -5.234 28.234 15.484 1 97.12 88 ASP A O 1
ATOM 675 N N . GLN A 1 89 ? -3.891 30 15.398 1 97.06 89 GLN A N 1
ATOM 676 C CA . GLN A 1 89 ? -3.766 30.156 16.844 1 97.06 89 GLN A CA 1
ATOM 677 C C . GLN A 1 89 ? -5.051 30.719 17.453 1 97.06 89 GLN A C 1
ATOM 679 O O . GLN A 1 89 ? -5.188 30.797 18.672 1 97.06 89 GLN A O 1
ATOM 684 N N . ARG A 1 90 ? -6.016 31.031 16.672 1 98.06 90 ARG A N 1
ATOM 685 C CA . ARG A 1 90 ? -7.266 31.625 17.156 1 98.06 90 ARG A CA 1
ATOM 686 C C . ARG A 1 90 ? -8.086 30.609 17.938 1 98.06 90 ARG A C 1
ATOM 688 O O . ARG A 1 90 ? -9.078 30.953 18.578 1 98.06 90 ARG A O 1
ATOM 695 N N . PHE A 1 91 ? -7.551 29.328 17.922 1 98.19 91 PHE A N 1
ATOM 696 C CA . PHE A 1 91 ? -8.234 28.344 18.766 1 98.19 91 PHE A CA 1
ATOM 697 C C . PHE A 1 91 ? -8.281 28.812 20.219 1 98.19 91 PHE A C 1
ATOM 699 O O . PHE A 1 91 ? -9.195 28.438 20.953 1 98.19 91 PHE A O 1
ATOM 706 N N . LYS A 1 92 ? -7.379 29.641 20.594 1 97.69 92 LYS A N 1
ATOM 707 C CA . LYS A 1 92 ? -7.254 30.141 21.969 1 97.69 92 LYS A CA 1
ATOM 708 C C . LYS A 1 92 ? -8.367 31.125 22.297 1 97.69 92 LYS A C 1
ATOM 710 O O . LYS A 1 92 ? -8.617 31.422 23.469 1 97.69 92 LYS A O 1
ATOM 715 N N . LEU A 1 93 ? -8.961 31.719 21.328 1 98.06 93 LEU A N 1
ATOM 716 C CA . LEU A 1 93 ? -10.031 32.688 21.516 1 98.06 93 LEU A CA 1
ATOM 717 C C . LEU A 1 93 ? -11.352 32 21.844 1 98.06 93 LEU A C 1
ATOM 719 O O . LEU A 1 93 ? -12.32 32.656 22.219 1 98.06 93 LEU A O 1
ATOM 723 N N . ALA A 1 94 ? -11.406 30.688 21.734 1 98.62 94 ALA A N 1
ATOM 724 C CA . ALA A 1 94 ? -12.656 29.953 21.875 1 98.62 94 ALA A CA 1
ATOM 725 C C . ALA A 1 94 ? -13.094 29.875 23.328 1 98.62 94 ALA A C 1
ATOM 727 O O . ALA A 1 94 ? -12.266 30 24.234 1 98.62 94 ALA A O 1
ATOM 728 N N . LYS A 1 95 ? -14.367 29.703 23.516 1 98.31 95 LYS A N 1
ATOM 729 C CA . LYS A 1 95 ? -14.922 29.578 24.859 1 98.31 95 LYS A CA 1
ATOM 730 C C . LYS A 1 95 ? -14.375 28.359 25.578 1 98.31 95 LYS A C 1
ATOM 732 O O . LYS A 1 95 ? -14.164 28.391 26.797 1 98.31 95 LYS A O 1
ATOM 737 N N . ASP A 1 96 ? -14.133 27.25 24.891 1 98.44 96 ASP A N 1
ATOM 738 C CA . ASP A 1 96 ? -13.547 26.016 25.406 1 98.44 96 ASP A CA 1
ATOM 739 C C . ASP A 1 96 ? -12.727 25.312 24.328 1 98.44 96 ASP A C 1
ATOM 741 O O . ASP A 1 96 ? -12.883 25.578 23.141 1 98.44 96 ASP A O 1
ATOM 745 N N . THR A 1 97 ? -11.797 24.453 24.797 1 98.62 97 THR A N 1
ATOM 746 C CA . THR A 1 97 ? -10.875 23.828 23.859 1 98.62 97 THR A CA 1
ATOM 747 C C . THR A 1 97 ? -10.695 22.344 24.156 1 98.62 97 THR A C 1
ATOM 749 O O . THR A 1 97 ? -10.664 21.953 25.328 1 98.62 97 THR A O 1
ATOM 752 N N . ILE A 1 98 ? -10.648 21.5 23.094 1 98.62 98 ILE A N 1
ATOM 753 C CA . ILE A 1 98 ? -10.391 20.062 23.188 1 98.62 98 ILE A CA 1
ATOM 754 C C . ILE A 1 98 ? -9.289 19.672 22.219 1 98.62 98 ILE A C 1
ATOM 756 O O . ILE A 1 98 ? -9.258 20.141 21.078 1 98.62 98 ILE A O 1
ATOM 760 N N . ARG A 1 99 ? -8.391 18.797 22.625 1 98.31 99 ARG A N 1
ATOM 761 C CA . ARG A 1 99 ? -7.375 18.203 21.75 1 98.31 99 ARG A CA 1
ATOM 762 C C . ARG A 1 99 ? -7.613 16.719 21.547 1 98.31 99 ARG A C 1
ATOM 764 O O . ARG A 1 99 ? -7.898 15.992 22.5 1 98.31 99 ARG A O 1
ATOM 771 N N . ILE A 1 100 ? -7.617 16.219 20.312 1 98.5 100 ILE A N 1
ATOM 772 C CA . ILE A 1 100 ? -7.605 14.812 19.938 1 98.5 100 ILE A CA 1
ATOM 773 C C . ILE A 1 100 ? -6.363 14.508 19.109 1 98.5 100 ILE A C 1
ATOM 775 O O . ILE A 1 100 ? -6.18 15.078 18.016 1 98.5 100 ILE A O 1
ATOM 779 N N . ASP A 1 101 ? -5.504 13.594 19.594 1 97.19 101 ASP A N 1
ATOM 780 C CA . ASP A 1 101 ? -4.199 13.43 18.953 1 97.19 101 ASP A CA 1
ATOM 781 C C . ASP A 1 101 ? -3.641 12.031 19.234 1 97.19 101 ASP A C 1
ATOM 783 O O . ASP A 1 101 ? -3.867 11.461 20.297 1 97.19 101 ASP A O 1
ATOM 787 N N . HIS A 1 102 ? -2.912 11.523 18.188 1 94.88 102 HIS A N 1
ATOM 788 C CA . HIS A 1 102 ? -2.352 10.195 18.375 1 94.88 102 HIS A CA 1
ATOM 789 C C . HIS A 1 102 ? -0.832 10.242 18.5 1 94.88 102 HIS A C 1
ATOM 791 O O . HIS A 1 102 ? -0.18 9.203 18.625 1 94.88 102 HIS A O 1
ATOM 797 N N . HIS A 1 103 ? -0.253 11.375 18.5 1 87.56 103 HIS A N 1
ATOM 798 C CA . HIS A 1 103 ? 1.186 11.5 18.703 1 87.56 103 HIS A CA 1
ATOM 799 C C . HIS A 1 103 ? 1.555 11.297 20.172 1 87.56 103 HIS A C 1
ATOM 801 O O . HIS A 1 103 ? 0.678 11.266 21.047 1 87.56 103 HIS A O 1
ATOM 807 N N . LEU A 1 104 ? 2.871 11.203 20.375 1 81.06 104 LEU A N 1
ATOM 808 C CA . LEU A 1 104 ? 3.342 11.109 21.75 1 81.06 104 LEU A CA 1
ATOM 809 C C . LEU A 1 104 ? 3.012 12.375 22.531 1 81.06 104 LEU A C 1
ATOM 811 O O . LEU A 1 104 ? 3.1 13.484 21.984 1 81.06 104 LEU A O 1
ATOM 815 N N . LEU A 1 105 ? 2.646 12.211 23.766 1 79.69 105 LEU A N 1
ATOM 816 C CA . LEU A 1 105 ? 2.299 13.352 24.609 1 79.69 105 LEU A CA 1
ATO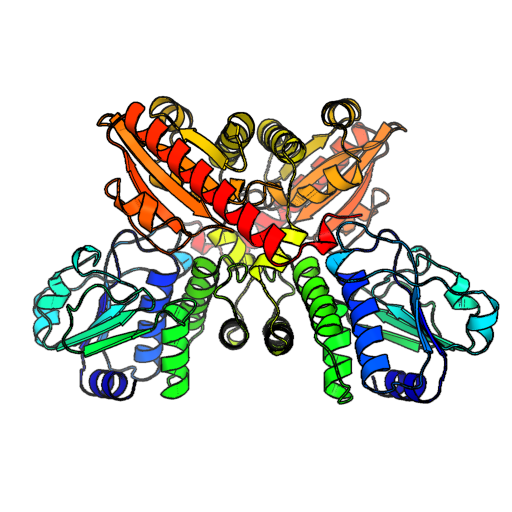M 817 C C . LEU A 1 105 ? 3.549 14.117 25.031 1 79.69 105 LEU A C 1
ATOM 819 O O . LEU A 1 105 ? 4.348 13.617 25.828 1 79.69 105 LEU A O 1
ATOM 823 N N . MET A 1 106 ? 3.668 15.32 24.453 1 78.12 106 MET A N 1
ATOM 824 C CA . MET A 1 106 ? 4.848 16.125 24.781 1 78.12 106 MET A CA 1
ATOM 825 C C . MET A 1 106 ? 4.449 17.531 25.203 1 78.12 106 MET A C 1
ATOM 827 O O . MET A 1 106 ? 5.297 18.312 25.641 1 78.12 106 MET A O 1
ATOM 831 N N . ASP A 1 107 ? 3.17 17.812 25.078 1 84.44 107 ASP A N 1
ATOM 832 C CA . ASP A 1 107 ? 2.65 19.156 25.281 1 84.44 107 ASP A CA 1
ATOM 833 C C . ASP A 1 107 ? 1.203 19.125 25.766 1 84.44 107 ASP A C 1
ATOM 835 O O . ASP A 1 107 ? 0.501 18.125 25.578 1 84.44 107 ASP A O 1
ATOM 839 N N . ASN A 1 108 ? 0.781 20.109 26.641 1 91.31 108 ASN A N 1
ATOM 840 C CA . ASN A 1 108 ? -0.597 20.312 27.078 1 91.31 108 ASN A CA 1
ATOM 841 C C . ASN A 1 108 ? -1.071 21.734 26.766 1 91.31 108 ASN A C 1
ATOM 843 O O . ASN A 1 108 ? -0.616 22.688 27.391 1 91.31 108 ASN A O 1
ATOM 847 N N . TYR A 1 109 ? -2.07 21.844 25.812 1 94.56 109 TYR A N 1
ATOM 848 C CA . TYR A 1 109 ? -2.389 23.203 25.391 1 94.56 109 TYR A CA 1
ATOM 849 C C . TYR A 1 109 ? -3.895 23.406 25.266 1 94.56 109 TYR A C 1
ATOM 851 O O . TYR A 1 109 ? -4.359 24.484 24.906 1 94.56 109 TYR A O 1
ATOM 859 N N . CYS A 1 110 ? -4.746 22.453 25.547 1 96.88 110 CYS A N 1
ATOM 860 C CA . CYS A 1 110 ? -6.199 22.578 25.531 1 96.88 110 CYS A CA 1
ATOM 861 C C . CYS A 1 110 ? -6.777 22.266 26.906 1 96.88 110 CYS A C 1
ATOM 863 O O . CYS A 1 110 ? -6.121 21.625 27.734 1 96.88 110 CYS A O 1
ATOM 865 N N . ASN A 1 111 ? -8.016 22.688 27.141 1 96.75 111 ASN A N 1
ATOM 866 C CA . ASN A 1 111 ? -8.688 22.422 28.406 1 96.75 111 ASN A CA 1
ATOM 867 C C . ASN A 1 111 ? -8.938 20.938 28.609 1 96.75 111 ASN A C 1
ATOM 869 O O . ASN A 1 111 ? -8.867 20.438 29.734 1 96.75 111 ASN A O 1
ATOM 873 N N . TYR A 1 112 ? -9.266 20.234 27.578 1 96.62 112 TYR A N 1
ATOM 874 C CA . TYR A 1 112 ? -9.453 18.781 27.562 1 96.62 112 TYR A CA 1
ATOM 875 C C . TYR A 1 112 ? -8.617 18.141 26.469 1 96.62 112 TYR A C 1
ATOM 877 O O . TYR A 1 112 ? -8.281 18.781 25.469 1 96.62 112 TYR A O 1
ATOM 885 N N . GLN A 1 113 ? -8.188 16.922 26.703 1 96.31 113 GLN A N 1
ATOM 886 C CA . GLN A 1 113 ? -7.398 16.266 25.672 1 96.31 113 GLN A CA 1
ATOM 887 C C . GLN A 1 113 ? -7.609 14.758 25.688 1 96.31 113 GLN A C 1
ATOM 889 O O . GLN A 1 113 ? -7.758 14.164 26.75 1 96.31 113 GLN A O 1
ATOM 894 N N . TRP A 1 114 ? -7.711 14.141 24.562 1 97.75 114 TRP A N 1
ATOM 895 C CA . TRP A 1 114 ? -7.594 12.711 24.297 1 97.75 114 TRP A CA 1
ATOM 896 C C . TRP A 1 114 ? -6.371 12.422 23.438 1 97.75 114 TRP A C 1
ATOM 898 O O . TRP A 1 114 ? -6.418 12.57 22.203 1 97.75 114 TRP A O 1
ATOM 908 N N . VAL A 1 115 ? -5.277 12.078 24.062 1 96.25 115 VAL A N 1
ATOM 909 C CA . VAL A 1 115 ? -4.027 11.75 23.391 1 96.25 115 VAL A CA 1
ATOM 910 C C . VAL A 1 115 ? -3.715 10.266 23.578 1 96.25 115 VAL A C 1
ATOM 912 O O . VAL A 1 115 ? -3.605 9.781 24.703 1 96.25 115 VAL A O 1
ATOM 915 N N . ASP A 1 116 ? -3.631 9.516 22.516 1 95.88 116 ASP A N 1
ATOM 916 C CA . ASP A 1 116 ? -3.404 8.07 22.562 1 95.88 116 ASP A CA 1
ATOM 917 C C . ASP A 1 116 ? -2.531 7.613 21.391 1 95.88 116 ASP A C 1
ATOM 919 O O . ASP A 1 116 ? -3.025 7.406 20.281 1 95.88 116 ASP A O 1
ATOM 923 N N . ALA A 1 117 ? -1.312 7.328 21.625 1 91.06 117 ALA A N 1
ATOM 924 C CA . ALA A 1 117 ? -0.316 7.016 20.609 1 91.06 117 ALA A CA 1
ATOM 925 C C . ALA A 1 117 ? -0.479 5.586 20.094 1 91.06 117 ALA A C 1
ATOM 927 O O . ALA A 1 117 ? 0.21 5.168 19.172 1 91.06 117 ALA A O 1
ATOM 928 N N . ASN A 1 118 ? -1.479 4.844 20.641 1 92.75 118 ASN A N 1
ATOM 929 C CA . ASN A 1 118 ? -1.709 3.471 20.188 1 92.75 118 ASN A CA 1
ATOM 930 C C . ASN A 1 118 ? -2.496 3.426 18.891 1 92.75 118 ASN A C 1
ATOM 932 O O . ASN A 1 118 ? -2.564 2.383 18.234 1 92.75 118 ASN A O 1
ATOM 936 N N . TYR A 1 119 ? -3.084 4.543 18.578 1 96.38 119 TYR A N 1
ATOM 937 C CA . TYR A 1 119 ? -3.828 4.59 17.328 1 96.38 119 TYR A CA 1
ATOM 938 C C . TYR A 1 119 ? -2.891 4.824 16.141 1 96.38 119 TYR A C 1
ATOM 940 O O . TYR A 1 119 ? -1.936 5.598 16.25 1 96.38 119 TYR A O 1
ATOM 948 N N . SER A 1 120 ? -3.252 4.191 15.086 1 94.62 120 SER A N 1
ATOM 949 C CA . SER A 1 120 ? -2.412 4.285 13.891 1 94.62 120 SER A CA 1
ATOM 950 C C . SER A 1 120 ? -2.488 5.676 13.273 1 94.62 120 SER A C 1
ATOM 952 O O . SER A 1 120 ? -1.592 6.074 12.523 1 94.62 120 SER A O 1
ATOM 954 N N . SER A 1 121 ? -3.568 6.367 13.539 1 97.25 121 SER A N 1
ATOM 955 C CA . SER A 1 121 ? -3.82 7.699 12.992 1 97.25 121 SER A CA 1
ATOM 956 C C . SER A 1 121 ? -4.883 8.438 13.805 1 97.25 121 SER A C 1
ATOM 958 O O . SER A 1 121 ? -5.645 7.812 14.547 1 97.25 121 SER A O 1
ATOM 960 N N . CYS A 1 122 ? -4.863 9.688 13.68 1 98.56 122 CYS A N 1
ATOM 961 C CA . CYS A 1 122 ? -5.914 10.477 14.32 1 98.56 122 CYS A CA 1
ATOM 962 C C . CYS A 1 122 ? -7.266 10.219 13.656 1 98.56 122 CYS A C 1
ATOM 964 O O . CYS A 1 122 ? -8.297 10.211 14.328 1 98.56 122 CYS A O 1
ATOM 966 N N . SER A 1 123 ? -7.281 9.977 12.359 1 98.88 123 SER A N 1
ATOM 967 C CA . SER A 1 123 ? -8.5 9.641 11.633 1 98.88 123 SER A CA 1
ATOM 968 C C . SER A 1 123 ? -9.141 8.375 12.188 1 98.88 123 SER A C 1
ATOM 970 O O . SER A 1 123 ? -10.367 8.273 12.273 1 98.88 123 SER A O 1
ATOM 972 N N . GLN A 1 124 ? -8.32 7.43 12.547 1 98.81 124 GLN A N 1
ATOM 973 C CA . GLN A 1 124 ? -8.852 6.227 13.188 1 98.81 124 GLN A CA 1
ATOM 974 C C . GLN A 1 124 ? -9.508 6.555 14.523 1 98.81 124 GLN A C 1
ATOM 976 O O . GLN A 1 124 ? -10.531 5.965 14.883 1 98.81 124 GLN A O 1
ATOM 981 N N . MET A 1 125 ? -8.898 7.477 15.312 1 98.81 125 MET A N 1
ATOM 982 C CA . MET A 1 125 ? -9.492 7.922 16.578 1 98.81 125 MET A CA 1
ATOM 983 C C . MET A 1 125 ? -10.867 8.531 16.344 1 98.81 125 MET A C 1
ATOM 985 O O . MET A 1 125 ? -11.82 8.211 17.062 1 98.81 125 MET A O 1
ATOM 989 N N . ILE A 1 126 ? -10.953 9.359 15.352 1 98.88 126 ILE A N 1
ATOM 990 C CA . ILE A 1 126 ? -12.211 10.023 15.039 1 98.88 126 ILE A CA 1
ATOM 991 C C . ILE A 1 126 ? -13.266 8.992 14.656 1 98.88 126 ILE A C 1
ATOM 993 O O . ILE A 1 126 ? -14.43 9.102 15.047 1 98.88 126 ILE A O 1
ATOM 997 N N . PHE A 1 127 ? -12.875 8.023 13.914 1 98.88 127 PHE A N 1
ATOM 998 C CA . PHE A 1 127 ? -13.797 6.953 13.531 1 98.88 127 PHE A CA 1
ATOM 999 C C . PHE A 1 127 ? -14.297 6.215 14.766 1 98.88 127 PHE A C 1
ATOM 1001 O O . PHE A 1 127 ? -15.5 5.953 14.891 1 98.88 127 PHE A O 1
ATOM 1008 N N . GLU A 1 128 ? -13.383 5.844 15.625 1 98.69 128 GLU A N 1
ATOM 1009 C CA . GLU A 1 128 ? -13.766 5.141 16.844 1 98.69 128 GLU A CA 1
ATOM 1010 C C . GLU A 1 128 ? -14.711 5.98 17.703 1 98.69 128 GLU A C 1
ATOM 1012 O O . GLU A 1 128 ? -15.656 5.457 18.297 1 98.69 128 GLU A O 1
ATOM 1017 N N . PHE A 1 129 ? -14.359 7.262 17.812 1 98.75 129 PHE A N 1
ATOM 1018 C CA . PHE A 1 129 ? -15.227 8.188 18.531 1 98.75 129 PHE A CA 1
ATOM 1019 C C . PHE A 1 129 ? -16.625 8.18 17.953 1 98.75 129 PHE A C 1
ATOM 1021 O O . PHE A 1 129 ? -17.609 8.078 18.688 1 98.75 129 PHE A O 1
ATOM 1028 N N . LYS A 1 130 ? -16.734 8.273 16.625 1 98.5 130 LYS A N 1
ATOM 1029 C CA . LYS A 1 130 ? -18 8.242 15.906 1 98.5 130 LYS A CA 1
ATOM 1030 C C . LYS A 1 130 ? -18.766 6.961 16.219 1 98.5 130 LYS A C 1
ATOM 1032 O O . LYS A 1 130 ? -19.984 6.996 16.453 1 98.5 130 LYS A O 1
ATOM 1037 N N . GLU A 1 131 ? -18.047 5.848 16.219 1 98.44 131 GLU A N 1
ATOM 1038 C CA . GLU A 1 131 ? -18.688 4.562 16.469 1 98.44 131 GLU A CA 1
ATOM 1039 C C . GLU A 1 131 ? -19.188 4.469 17.922 1 98.44 131 GLU A C 1
ATOM 1041 O O . GLU A 1 131 ? -20.328 4.062 18.156 1 98.44 131 GLU A O 1
ATOM 1046 N N . LYS A 1 132 ? -18.391 4.824 18.844 1 97.94 132 LYS A N 1
ATOM 1047 C CA . LYS A 1 132 ? -18.703 4.703 20.266 1 97.94 132 LYS A CA 1
ATOM 1048 C C . LYS A 1 132 ? -19.875 5.594 20.641 1 97.94 132 LYS A C 1
ATOM 1050 O O . LYS A 1 132 ? -20.672 5.242 21.5 1 97.94 132 LYS A O 1
ATOM 1055 N N . CYS A 1 133 ? -19.953 6.734 19.984 1 98.19 133 CYS A N 1
ATOM 1056 C CA . CYS A 1 133 ? -21.016 7.695 20.312 1 98.19 133 CYS A CA 1
ATOM 1057 C C . CYS A 1 133 ? -22.188 7.551 19.359 1 98.19 133 CYS A C 1
ATOM 1059 O O . CYS A 1 133 ? -23.109 8.367 19.375 1 98.19 133 CYS A O 1
ATOM 1061 N N . ASN A 1 134 ? -22.141 6.57 18.531 1 98 134 ASN A N 1
ATOM 1062 C CA . ASN A 1 134 ? -23.219 6.277 17.578 1 98 134 ASN A CA 1
ATOM 1063 C C . ASN A 1 134 ? -23.562 7.492 16.734 1 98 134 ASN A C 1
ATOM 1065 O O . ASN A 1 134 ? -24.734 7.848 16.594 1 98 134 ASN A O 1
ATOM 1069 N N . MET A 1 135 ? -22.562 8.133 16.25 1 98.62 135 MET A N 1
ATOM 1070 C CA . MET A 1 135 ? -22.75 9.297 15.375 1 98.62 135 MET A CA 1
ATOM 1071 C C . MET A 1 135 ? -22.953 8.867 13.93 1 98.62 135 MET A C 1
ATOM 1073 O O . MET A 1 135 ? -22.547 7.762 13.539 1 98.62 135 MET A O 1
ATOM 1077 N N . LYS A 1 136 ? -23.547 9.734 13.172 1 98.75 136 LYS A N 1
ATOM 1078 C CA . LYS A 1 136 ? -23.766 9.492 11.75 1 98.75 136 LYS A CA 1
ATOM 1079 C C . LYS A 1 136 ? -22.547 9.914 10.938 1 98.75 136 LYS A C 1
ATOM 1081 O O . LYS A 1 136 ? -21.656 10.617 11.445 1 98.75 136 LYS A O 1
ATOM 1086 N N . LEU A 1 137 ? -22.453 9.406 9.703 1 98.75 137 LEU A N 1
ATOM 1087 C CA . LEU A 1 137 ? -21.375 9.711 8.773 1 98.75 137 LEU A CA 1
ATOM 1088 C C . LEU A 1 137 ? -21.859 9.641 7.328 1 98.75 137 LEU A C 1
ATOM 1090 O O . LEU A 1 137 ? -22.672 8.781 6.988 1 98.75 137 LEU A O 1
ATOM 1094 N N . THR A 1 138 ? -21.422 10.516 6.543 1 98.62 138 THR A N 1
ATOM 1095 C CA . THR A 1 138 ? -21.734 10.453 5.121 1 98.62 138 THR A CA 1
ATOM 1096 C C . THR A 1 138 ? -20.547 9.961 4.316 1 98.62 138 THR A C 1
ATOM 1098 O O . THR A 1 138 ? -19.484 9.688 4.879 1 98.62 138 THR A O 1
ATOM 1101 N N . HIS A 1 139 ? -20.734 9.898 3.02 1 98.56 139 HIS A N 1
ATOM 1102 C CA . HIS A 1 139 ? -19.688 9.508 2.098 1 98.56 139 HIS A CA 1
ATOM 1103 C C . HIS A 1 139 ? -18.484 10.438 2.215 1 98.56 139 HIS A C 1
ATOM 1105 O O . HIS A 1 139 ? -17.328 9.984 2.201 1 98.56 139 HIS A O 1
ATOM 1111 N N . LYS A 1 140 ? -18.734 11.711 2.379 1 98.5 140 LYS A N 1
ATOM 1112 C CA . LYS A 1 140 ? -17.672 12.711 2.449 1 98.5 140 LYS A CA 1
ATOM 1113 C C . LYS A 1 140 ? -16.812 12.5 3.686 1 98.5 140 LYS A C 1
ATOM 1115 O O . LYS A 1 140 ? -15.578 12.555 3.604 1 98.5 140 LYS A O 1
ATOM 1120 N N . GLY A 1 141 ? -17.453 12.266 4.777 1 98.81 141 GLY A N 1
ATOM 1121 C CA . GLY A 1 141 ? -16.719 12.008 6 1 98.81 141 GLY A CA 1
ATOM 1122 C C . GLY A 1 141 ? -15.938 10.703 5.961 1 98.81 141 GLY A C 1
ATOM 1123 O O . GLY A 1 141 ? -14.797 10.641 6.434 1 98.81 141 GLY A O 1
ATOM 1124 N N . ALA A 1 142 ? -16.562 9.68 5.375 1 98.88 142 ALA A N 1
ATOM 1125 C CA . ALA A 1 142 ? -15.914 8.383 5.234 1 98.88 142 ALA A CA 1
ATOM 1126 C C . ALA A 1 142 ? -14.672 8.484 4.359 1 98.88 142 ALA A C 1
ATOM 1128 O O . ALA A 1 142 ? -13.625 7.922 4.684 1 98.88 142 ALA A O 1
ATOM 1129 N N . LEU A 1 143 ? -14.789 9.258 3.279 1 98.81 143 LEU A N 1
ATOM 1130 C CA . LEU A 1 143 ? -13.656 9.5 2.393 1 98.81 143 LEU A CA 1
ATOM 1131 C C . LEU A 1 143 ? -12.516 10.18 3.141 1 98.81 143 LEU A C 1
ATOM 1133 O O . LEU A 1 143 ? -11.367 9.742 3.049 1 98.81 143 LEU A O 1
ATOM 1137 N N . ALA A 1 144 ? -12.859 11.164 3.906 1 98.88 144 ALA A N 1
ATOM 1138 C CA . ALA A 1 144 ? -11.844 11.914 4.645 1 98.88 144 ALA A CA 1
ATOM 1139 C C . ALA A 1 144 ? -11.109 11.016 5.637 1 98.88 144 ALA A C 1
ATOM 1141 O O . ALA A 1 144 ? -9.883 10.961 5.641 1 98.88 144 ALA A O 1
ATOM 1142 N N . MET A 1 145 ? -11.891 10.297 6.418 1 98.94 145 MET A N 1
ATOM 1143 C CA . MET A 1 145 ? -11.289 9.43 7.43 1 98.94 145 MET A CA 1
ATOM 1144 C C . MET A 1 145 ? -10.438 8.344 6.785 1 98.94 145 MET A C 1
ATOM 1146 O O . MET A 1 145 ? -9.352 8.031 7.266 1 98.94 145 MET A O 1
ATOM 1150 N N . TYR A 1 146 ? -10.938 7.766 5.727 1 98.88 146 TYR A N 1
ATOM 1151 C CA . TYR A 1 146 ? -10.195 6.711 5.043 1 98.88 146 TYR A CA 1
ATOM 1152 C C . TYR A 1 146 ? -8.867 7.242 4.504 1 98.88 146 TYR A C 1
ATOM 1154 O O . TYR A 1 146 ? -7.824 6.605 4.672 1 98.88 146 TYR A O 1
ATOM 1162 N N . VAL A 1 147 ? -8.922 8.391 3.865 1 98.75 147 VAL A N 1
ATOM 1163 C CA . VAL A 1 147 ? -7.719 9.016 3.322 1 98.75 147 VAL A CA 1
ATOM 1164 C C . VAL A 1 147 ? -6.719 9.273 4.445 1 98.75 147 VAL A C 1
ATOM 1166 O O . VAL A 1 147 ? -5.52 9.031 4.289 1 98.75 147 VAL A O 1
ATOM 1169 N N . GLY A 1 148 ? -7.211 9.734 5.559 1 98.69 148 GLY A N 1
ATOM 1170 C CA . GLY A 1 148 ? -6.336 9.945 6.699 1 98.69 148 GLY A CA 1
ATOM 1171 C C . GLY A 1 148 ? -5.66 8.672 7.176 1 98.69 148 GLY A C 1
ATOM 1172 O O . GLY A 1 148 ? -4.453 8.656 7.418 1 98.69 148 GLY A O 1
ATOM 1173 N N . MET A 1 149 ? -6.41 7.617 7.273 1 98.44 149 MET A N 1
ATOM 1174 C CA . MET A 1 149 ? -5.879 6.344 7.746 1 98.44 149 MET A CA 1
ATOM 1175 C C . MET A 1 149 ? -4.852 5.789 6.762 1 98.44 149 MET A C 1
ATOM 1177 O O . MET A 1 149 ? -3.777 5.344 7.168 1 98.44 149 MET A O 1
ATOM 1181 N N . VAL A 1 150 ? -5.164 5.824 5.477 1 97.62 150 VAL A N 1
ATOM 1182 C CA . VAL A 1 150 ? -4.273 5.234 4.484 1 97.62 150 VAL A CA 1
ATOM 1183 C C . VAL A 1 150 ? -2.979 6.039 4.402 1 97.62 150 VAL A C 1
ATOM 1185 O O . VAL A 1 150 ? -1.891 5.469 4.285 1 97.62 150 VAL A O 1
ATOM 1188 N N . THR A 1 151 ? -3.039 7.348 4.492 1 95.94 151 THR A N 1
ATOM 1189 C CA . THR A 1 151 ? -1.846 8.18 4.363 1 95.94 151 THR A CA 1
ATOM 1190 C C . THR A 1 151 ? -0.929 7.996 5.57 1 95.94 151 THR A C 1
ATOM 1192 O O . THR A 1 151 ? 0.281 7.82 5.418 1 95.94 151 THR A O 1
ATOM 1195 N N . ASP A 1 152 ? -1.519 7.918 6.746 1 94.25 152 ASP A N 1
ATOM 1196 C CA . ASP A 1 152 ? -0.709 7.859 7.957 1 94.25 152 ASP A CA 1
ATOM 1197 C C . ASP A 1 152 ? -0.158 6.453 8.188 1 94.25 152 ASP A C 1
ATOM 1199 O O . ASP A 1 152 ? 0.769 6.266 8.977 1 94.25 152 ASP A O 1
ATOM 1203 N N . THR A 1 153 ? -0.717 5.461 7.527 1 94.56 153 THR A N 1
ATOM 1204 C CA . THR A 1 153 ? -0.278 4.082 7.723 1 94.56 153 THR A CA 1
ATOM 1205 C C . THR A 1 153 ? 0.475 3.578 6.496 1 94.56 153 THR A C 1
ATOM 1207 O O . THR A 1 153 ? 0.756 2.383 6.383 1 94.56 153 THR A O 1
ATOM 1210 N N . GLY A 1 154 ? 0.753 4.449 5.555 1 92.5 154 GLY A N 1
ATOM 1211 C CA . GLY A 1 154 ? 1.394 4 4.332 1 92.5 154 GLY A CA 1
ATOM 1212 C C . GLY A 1 154 ? 0.593 2.947 3.592 1 92.5 154 GLY A C 1
ATOM 1213 O O . GLY A 1 154 ? 1.132 1.905 3.209 1 92.5 154 GLY A O 1
ATOM 1214 N N . ASN A 1 155 ? -0.72 3.219 3.518 1 95 155 ASN A N 1
ATOM 1215 C CA . ASN A 1 155 ? -1.627 2.252 2.908 1 95 155 ASN A CA 1
ATOM 1216 C C . ASN A 1 155 ? -1.604 0.918 3.646 1 95 155 ASN A C 1
ATOM 1218 O O . ASN A 1 155 ? -1.527 -0.141 3.021 1 95 155 ASN A O 1
ATOM 1222 N N . PHE A 1 156 ? -1.512 0.96 4.926 1 96.62 156 PHE A N 1
ATOM 1223 C CA . PHE A 1 156 ? -1.64 -0.156 5.852 1 96.62 156 PHE A CA 1
ATOM 1224 C C . PHE A 1 156 ? -0.398 -1.038 5.812 1 96.62 156 PHE A C 1
ATOM 1226 O O . PHE A 1 156 ? -0.489 -2.256 5.988 1 96.62 156 PHE A O 1
ATOM 1233 N N . CYS A 1 157 ? 0.759 -0.399 5.594 1 93.69 157 CYS A N 1
ATOM 1234 C CA . CYS A 1 157 ? 1.988 -1.177 5.492 1 93.69 157 CYS A CA 1
ATOM 1235 C C . CYS A 1 157 ? 2.893 -0.932 6.695 1 93.69 157 CYS A C 1
ATOM 1237 O O . CYS A 1 157 ? 3.865 -1.657 6.902 1 93.69 157 CYS A O 1
ATOM 1239 N N . PHE A 1 158 ? 2.619 0.06 7.504 1 89.75 158 PHE A N 1
ATOM 1240 C CA . PHE A 1 158 ? 3.51 0.433 8.602 1 89.75 158 PHE A CA 1
ATOM 1241 C C . PHE A 1 158 ? 3.242 -0.425 9.828 1 89.75 158 PHE A C 1
ATOM 1243 O O . PHE A 1 158 ? 2.217 -1.104 9.914 1 89.75 158 PHE A O 1
ATOM 1250 N N . ASP A 1 159 ? 4.121 -0.385 10.773 1 88.12 159 ASP A N 1
ATOM 1251 C CA . ASP A 1 159 ? 4.125 -1.292 11.914 1 88.12 159 ASP A CA 1
ATOM 1252 C C . ASP A 1 159 ? 2.98 -0.97 12.875 1 88.12 159 ASP A C 1
ATOM 1254 O O . ASP A 1 159 ? 2.607 -1.801 13.703 1 88.12 159 ASP A O 1
ATOM 1258 N N . ARG A 1 160 ? 2.342 0.166 12.766 1 88.5 160 ARG A N 1
ATOM 1259 C CA . ARG A 1 160 ? 1.28 0.557 13.695 1 88.5 160 ARG A CA 1
ATOM 1260 C C . ARG A 1 160 ? -0.072 0.023 13.227 1 88.5 160 ARG A C 1
ATOM 1262 O O . ARG A 1 160 ? -1.092 0.253 13.883 1 88.5 160 ARG A O 1
ATOM 1269 N N . VAL A 1 161 ? -0.127 -0.656 12.117 1 94.69 161 VAL A N 1
ATOM 1270 C CA . VAL A 1 161 ? -1.354 -1.239 11.586 1 94.69 161 VAL A CA 1
ATOM 1271 C C . VAL A 1 161 ? -1.681 -2.527 12.336 1 94.69 161 VAL A C 1
ATOM 1273 O O . VAL A 1 161 ? -0.811 -3.383 12.516 1 94.69 161 VAL A O 1
ATOM 1276 N N . ASP A 1 162 ? -2.896 -2.656 12.766 1 95.81 162 ASP A N 1
ATOM 1277 C CA . ASP A 1 162 ? -3.363 -3.861 13.445 1 95.81 162 ASP A CA 1
ATOM 1278 C C . ASP A 1 162 ? -4.785 -4.219 13.016 1 95.81 162 ASP A C 1
ATOM 1280 O O . ASP A 1 162 ? -5.309 -3.654 12.055 1 95.81 162 ASP A O 1
ATOM 1284 N N . GLN A 1 163 ? -5.312 -5.223 13.727 1 97.31 163 GLN A N 1
ATOM 1285 C CA . GLN A 1 163 ? -6.645 -5.715 13.398 1 97.31 163 GLN A CA 1
ATOM 1286 C C . GLN A 1 163 ? -7.68 -4.598 13.484 1 97.31 163 GLN A C 1
ATOM 1288 O O . GLN A 1 163 ? -8.578 -4.516 12.641 1 97.31 163 GLN A O 1
ATOM 1293 N N . ASN A 1 164 ? -7.559 -3.732 14.445 1 97.56 164 ASN A N 1
ATOM 1294 C CA . ASN A 1 164 ? -8.516 -2.648 14.633 1 97.56 164 ASN A CA 1
ATOM 1295 C C . ASN A 1 164 ? -8.414 -1.606 13.523 1 97.56 164 ASN A C 1
ATOM 1297 O O . ASN A 1 164 ? -9.414 -1.015 13.117 1 97.56 164 ASN A O 1
ATOM 1301 N N . THR A 1 165 ? -7.195 -1.401 13.047 1 98.31 165 THR A N 1
ATOM 1302 C CA . THR A 1 165 ? -6.98 -0.471 11.945 1 98.31 165 THR A CA 1
ATOM 1303 C C . THR A 1 165 ? -7.746 -0.92 10.703 1 98.31 165 THR A C 1
ATOM 1305 O O . THR A 1 165 ? -8.508 -0.146 10.125 1 98.31 165 THR A O 1
ATOM 1308 N N . LEU A 1 166 ? -7.566 -2.193 10.328 1 98.56 166 LEU A N 1
ATOM 1309 C CA . LEU A 1 166 ? -8.203 -2.693 9.109 1 98.56 166 LEU A CA 1
ATOM 1310 C C . LEU A 1 166 ? -9.711 -2.832 9.305 1 98.56 166 LEU A C 1
ATOM 1312 O O . LEU A 1 166 ? -10.484 -2.635 8.367 1 98.56 166 LEU A O 1
ATOM 1316 N N . LYS A 1 167 ? -10.117 -3.119 10.516 1 98.25 167 LYS A N 1
ATOM 1317 C CA . LYS A 1 167 ? -11.547 -3.166 10.812 1 98.25 167 LYS A CA 1
ATOM 1318 C C . LYS A 1 167 ? -12.195 -1.801 10.602 1 98.25 167 LYS A C 1
ATOM 1320 O O . LYS A 1 167 ? -13.258 -1.701 9.977 1 98.25 167 LYS A O 1
ATOM 1325 N N . ALA A 1 168 ? -11.555 -0.797 11.117 1 98.69 168 ALA A N 1
ATOM 1326 C CA . ALA A 1 168 ? -12.062 0.561 10.93 1 98.69 168 ALA A CA 1
ATOM 1327 C C . ALA A 1 168 ? -12.117 0.925 9.453 1 98.69 168 ALA A C 1
ATOM 1329 O O . ALA A 1 168 ? -13.133 1.439 8.969 1 98.69 168 ALA A O 1
ATOM 1330 N N . ALA A 1 169 ? -11.055 0.625 8.758 1 98.75 169 ALA A N 1
ATOM 1331 C CA . ALA A 1 169 ? -11 0.922 7.328 1 98.75 169 ALA A CA 1
ATOM 1332 C C . ALA A 1 169 ? -12.078 0.165 6.562 1 98.75 169 ALA A C 1
ATOM 1334 O O . ALA A 1 169 ? -12.68 0.703 5.633 1 98.75 169 ALA A O 1
ATOM 1335 N N . SER A 1 170 ? -12.289 -1.088 6.953 1 98.44 170 SER A N 1
ATOM 1336 C CA . SER A 1 170 ? -13.336 -1.899 6.344 1 98.44 170 SER A CA 1
ATOM 1337 C C . SER A 1 170 ? -14.703 -1.235 6.492 1 98.44 170 SER A C 1
ATOM 1339 O O . SER A 1 170 ? -15.477 -1.168 5.531 1 98.44 170 SER A O 1
ATOM 1341 N N . SER A 1 171 ? -14.984 -0.746 7.641 1 98.56 171 SER A N 1
ATOM 1342 C CA . SER A 1 171 ? -16.266 -0.083 7.906 1 98.56 171 SER A CA 1
ATOM 1343 C C . SER A 1 171 ? -16.422 1.155 7.031 1 98.56 171 SER A C 1
ATOM 1345 O O . SER A 1 171 ? -17.531 1.45 6.57 1 98.56 171 SER A O 1
ATOM 1347 N N . LEU A 1 172 ? -15.359 1.814 6.812 1 98.81 172 LEU A N 1
ATOM 1348 C CA . LEU A 1 172 ? -15.422 3.025 6 1 98.81 172 LEU A CA 1
ATOM 1349 C C . LEU A 1 172 ? -15.68 2.689 4.539 1 98.81 172 LEU A C 1
ATOM 1351 O O . LEU A 1 172 ? -16.344 3.451 3.828 1 98.81 172 LEU A O 1
ATOM 1355 N N . LEU A 1 173 ? -15.188 1.568 4.098 1 98.19 173 LEU A N 1
ATOM 1356 C CA . LEU A 1 173 ? -15.375 1.17 2.707 1 98.19 173 LEU A CA 1
ATOM 1357 C C . LEU A 1 173 ? -16.844 0.838 2.426 1 98.19 173 LEU A C 1
ATOM 1359 O O . LEU A 1 173 ? -17.25 0.766 1.267 1 98.19 173 LEU A O 1
ATOM 1363 N N . ALA A 1 174 ? -17.625 0.659 3.469 1 97.25 174 ALA A N 1
ATOM 1364 C CA . ALA A 1 174 ? -19.062 0.407 3.303 1 97.25 174 ALA A CA 1
ATOM 1365 C C . ALA A 1 174 ? -19.766 1.626 2.719 1 97.25 174 ALA A C 1
ATOM 1367 O O . ALA A 1 174 ? -20.906 1.533 2.277 1 97.25 174 ALA A O 1
ATOM 1368 N N . PHE A 1 175 ? -19.141 2.766 2.697 1 97.75 175 PHE A N 1
ATOM 1369 C CA . PHE A 1 175 ? -19.688 3.994 2.15 1 97.75 175 PHE A CA 1
ATOM 1370 C C . PHE A 1 175 ? -19.359 4.129 0.668 1 97.75 175 PHE A C 1
ATOM 1372 O O . PHE A 1 175 ? -19.344 5.234 0.127 1 97.75 175 PHE A O 1
ATOM 1379 N N . ASP A 1 176 ? -18.953 3.021 0.004 1 95.69 176 ASP A N 1
ATOM 1380 C CA . ASP A 1 176 ? -18.75 2.912 -1.438 1 95.69 176 ASP A CA 1
ATOM 1381 C C . ASP A 1 176 ? -17.578 3.793 -1.894 1 95.69 176 ASP A C 1
ATOM 1383 O O . ASP A 1 176 ? -17.719 4.57 -2.84 1 95.69 176 ASP A O 1
ATOM 1387 N N . LEU A 1 177 ? -16.547 3.74 -1.202 1 97.31 177 LEU A N 1
ATOM 1388 C CA . LEU A 1 177 ? -15.32 4.449 -1.568 1 97.31 177 LEU A CA 1
ATOM 1389 C C . LEU A 1 177 ? -14.586 3.723 -2.688 1 97.31 177 LEU A C 1
ATOM 1391 O O . LEU A 1 177 ? -14.516 2.492 -2.695 1 97.31 177 LEU A O 1
ATOM 1395 N N . ASP A 1 178 ? -14.055 4.453 -3.633 1 94.81 178 ASP A N 1
ATOM 1396 C CA . ASP A 1 178 ? -13.234 3.9 -4.703 1 94.81 178 ASP A CA 1
ATOM 1397 C C . ASP A 1 178 ? -11.758 3.857 -4.301 1 94.81 178 ASP A C 1
ATOM 1399 O O . ASP A 1 178 ? -11.023 4.82 -4.52 1 94.81 178 ASP A O 1
ATOM 1403 N N . VAL A 1 179 ? -11.352 2.74 -3.818 1 95.88 179 VAL A N 1
ATOM 1404 C CA . VAL A 1 179 ? -10.031 2.555 -3.219 1 95.88 179 VAL A CA 1
ATOM 1405 C C . VAL A 1 179 ? -8.945 2.867 -4.246 1 95.88 179 VAL A C 1
ATOM 1407 O O . VAL A 1 179 ? -7.98 3.572 -3.945 1 95.88 179 VAL A O 1
ATOM 1410 N N . SER A 1 180 ? -9.086 2.396 -5.449 1 92.75 180 SER A N 1
ATOM 1411 C CA . SER A 1 180 ? -8.078 2.572 -6.484 1 92.75 180 SER A CA 1
ATOM 1412 C C . SER A 1 180 ? -7.957 4.035 -6.895 1 92.75 180 SER A C 1
ATOM 1414 O O . SER A 1 180 ? -6.852 4.531 -7.125 1 92.75 180 SER A O 1
ATOM 1416 N N . GLN A 1 181 ? -9.039 4.742 -6.98 1 92.88 181 GLN A N 1
ATOM 1417 C CA . GLN A 1 181 ? -9.016 6.16 -7.328 1 92.88 181 GLN A CA 1
ATOM 1418 C C . GLN A 1 181 ? -8.367 6.984 -6.223 1 92.88 181 GLN A C 1
ATOM 1420 O O . GLN A 1 181 ? -7.609 7.918 -6.5 1 92.88 181 GLN A O 1
ATOM 1425 N N . ILE A 1 182 ? -8.758 6.66 -4.996 1 96.44 182 ILE A N 1
ATOM 1426 C CA . ILE A 1 182 ? -8.156 7.34 -3.859 1 96.44 182 ILE A CA 1
ATOM 1427 C C . ILE A 1 182 ? -6.641 7.148 -3.889 1 96.44 182 ILE A C 1
ATOM 1429 O O . ILE A 1 182 ? -5.879 8.109 -3.758 1 96.44 182 ILE A O 1
ATOM 1433 N N . PHE A 1 183 ? -6.246 5.918 -4.102 1 95 183 PHE A N 1
ATOM 1434 C CA . PHE A 1 183 ? -4.824 5.598 -4.145 1 95 183 PHE A CA 1
ATOM 1435 C C . PHE A 1 183 ? -4.129 6.383 -5.25 1 95 183 PHE A C 1
ATOM 1437 O O . PHE A 1 183 ? -3.045 6.934 -5.039 1 95 183 PHE A O 1
ATOM 1444 N N . PHE A 1 184 ? -4.727 6.504 -6.391 1 93.94 184 PHE A N 1
ATOM 1445 C CA . PHE A 1 184 ? -4.145 7.242 -7.504 1 93.94 184 PHE A CA 1
ATOM 1446 C C . PHE A 1 184 ? -4.004 8.719 -7.164 1 93.94 184 PHE A C 1
ATOM 1448 O O . PHE A 1 184 ? -2.953 9.32 -7.398 1 93.94 184 PHE A O 1
ATOM 1455 N N . HIS A 1 185 ? -5.008 9.297 -6.582 1 93.88 185 HIS A N 1
ATOM 1456 C CA . HIS A 1 185 ? -4.988 10.719 -6.258 1 93.88 185 HIS A CA 1
ATOM 1457 C C . HIS A 1 185 ? -3.889 11.039 -5.246 1 93.88 185 HIS A C 1
ATOM 1459 O O . HIS A 1 185 ? -3.275 12.109 -5.309 1 93.88 185 HIS A O 1
ATOM 1465 N N . LEU A 1 186 ? -3.684 10.125 -4.391 1 94.69 186 LEU A N 1
ATOM 1466 C CA . LEU A 1 186 ? -2.709 10.344 -3.328 1 94.69 186 LEU A CA 1
ATOM 1467 C C . LEU A 1 186 ? -1.287 10.156 -3.848 1 94.69 186 LEU A C 1
ATOM 1469 O O . LEU A 1 186 ? -0.33 10.633 -3.238 1 94.69 186 LEU A O 1
ATOM 1473 N N . ASN A 1 187 ? -1.143 9.414 -4.992 1 93.06 187 ASN A N 1
ATOM 1474 C CA . ASN A 1 187 ? 0.205 9.016 -5.383 1 93.06 187 ASN A CA 1
ATOM 1475 C C . ASN A 1 187 ? 0.537 9.469 -6.801 1 93.06 187 ASN A C 1
ATOM 1477 O O . ASN A 1 187 ? 1.573 9.094 -7.352 1 93.06 187 ASN A O 1
ATOM 1481 N N . LYS A 1 188 ? -0.371 10.188 -7.426 1 93.94 188 LYS A N 1
ATOM 1482 C CA . LYS A 1 188 ? -0.124 10.617 -8.797 1 93.94 188 LYS A CA 1
ATOM 1483 C C . LYS A 1 188 ? 1.165 11.422 -8.898 1 93.94 188 LYS A C 1
ATOM 1485 O O . LYS A 1 188 ? 1.521 12.148 -7.969 1 93.94 188 LYS A O 1
ATOM 1490 N N . GLU A 1 189 ? 1.836 11.25 -9.961 1 94.44 189 GLU A N 1
ATOM 1491 C CA . GLU A 1 189 ? 3.166 11.82 -10.148 1 94.44 189 GLU A CA 1
ATOM 1492 C C . GLU A 1 189 ? 3.279 12.508 -11.508 1 94.44 189 GLU A C 1
ATOM 1494 O O . GLU A 1 189 ? 2.486 12.234 -12.414 1 94.44 189 GLU A O 1
ATOM 1499 N N . THR A 1 190 ? 4.23 13.398 -11.57 1 94.62 190 THR A N 1
ATOM 1500 C CA . THR A 1 190 ? 4.578 14.055 -12.828 1 94.62 190 THR A CA 1
ATOM 1501 C C . THR A 1 190 ? 5.844 13.445 -13.422 1 94.62 190 THR A C 1
ATOM 1503 O O . THR A 1 190 ? 6.543 12.672 -12.75 1 94.62 190 THR A O 1
ATOM 1506 N N . LEU A 1 191 ? 6.086 13.773 -14.648 1 95.12 191 LEU A N 1
ATOM 1507 C CA . LEU A 1 191 ? 7.316 13.32 -15.289 1 95.12 191 LEU A CA 1
ATOM 1508 C C . LEU A 1 191 ? 8.539 13.859 -14.562 1 95.12 191 LEU A C 1
ATOM 1510 O O . LEU A 1 191 ? 9.57 13.188 -14.492 1 95.12 191 LEU A O 1
ATOM 1514 N N . THR A 1 192 ? 8.398 15.031 -14.047 1 95.44 192 THR A N 1
ATOM 1515 C CA . THR A 1 192 ? 9.477 15.625 -13.258 1 95.44 192 THR A CA 1
ATOM 1516 C C . THR A 1 192 ? 9.812 14.75 -12.055 1 95.44 192 THR A C 1
ATOM 1518 O O . THR A 1 192 ? 10.992 14.531 -11.75 1 95.44 192 THR A O 1
ATOM 1521 N N . LEU A 1 193 ? 8.828 14.242 -11.391 1 95.75 193 LEU A N 1
ATOM 1522 C CA . LEU A 1 193 ? 9.055 13.367 -10.25 1 95.75 193 LEU A CA 1
ATOM 1523 C C . LEU A 1 193 ? 9.711 12.062 -10.68 1 95.75 193 LEU A C 1
ATOM 1525 O O . LEU A 1 193 ? 10.547 11.508 -9.961 1 95.75 193 LEU A O 1
ATOM 1529 N N . PHE A 1 194 ? 9.344 11.57 -11.891 1 96.62 194 PHE A N 1
ATOM 1530 C CA . PHE A 1 194 ? 10.016 10.398 -12.422 1 96.62 194 PHE A CA 1
ATOM 1531 C C . PHE A 1 194 ? 11.508 10.648 -12.578 1 96.62 194 PHE A C 1
ATOM 1533 O O . PHE A 1 194 ? 12.336 9.828 -12.18 1 96.62 194 PHE A O 1
ATOM 1540 N N . GLN A 1 195 ? 11.812 11.789 -13.117 1 96.56 195 GLN A N 1
ATOM 1541 C CA . GLN A 1 195 ? 13.219 12.141 -13.328 1 96.56 195 GLN A CA 1
ATOM 1542 C C . GLN A 1 195 ? 13.945 12.305 -11.992 1 96.56 195 GLN A C 1
ATOM 1544 O O . GLN A 1 195 ? 15.102 11.906 -11.859 1 96.56 195 GLN A O 1
ATOM 1549 N N . TYR A 1 196 ? 13.281 12.961 -11.094 1 97.94 196 TYR A N 1
ATOM 1550 C CA . TYR A 1 196 ? 13.852 13.117 -9.766 1 97.94 196 TYR A CA 1
ATOM 1551 C C . TYR A 1 196 ? 14.086 11.758 -9.109 1 97.94 196 TYR A C 1
ATOM 1553 O O . TYR A 1 196 ? 15.125 11.531 -8.484 1 97.94 196 TYR A O 1
ATOM 1561 N N . LYS A 1 197 ? 13.148 10.781 -9.203 1 97.94 197 LYS A N 1
ATOM 1562 C CA . LYS A 1 197 ? 13.312 9.43 -8.68 1 97.94 197 LYS A CA 1
ATOM 1563 C C . LYS A 1 197 ? 14.508 8.734 -9.32 1 97.94 197 LYS A C 1
ATOM 1565 O O . LYS A 1 197 ? 15.281 8.055 -8.641 1 97.94 197 LYS A O 1
ATOM 1570 N N . ALA A 1 198 ? 14.672 8.922 -10.633 1 97.94 198 ALA A N 1
ATOM 1571 C CA . ALA A 1 198 ? 15.844 8.383 -11.32 1 97.94 198 ALA A CA 1
ATOM 1572 C C . ALA A 1 198 ? 17.125 8.906 -10.695 1 97.94 198 ALA A C 1
ATOM 1574 O O . ALA A 1 198 ? 18.062 8.141 -10.461 1 97.94 198 ALA A O 1
ATOM 1575 N N . TYR A 1 199 ? 17.125 10.18 -10.453 1 98.06 199 TYR A N 1
ATOM 1576 C CA . TYR A 1 199 ? 18.281 10.812 -9.836 1 98.06 199 TYR A CA 1
ATOM 1577 C C . TYR A 1 199 ? 18.594 10.195 -8.477 1 98.06 199 TYR A C 1
ATOM 1579 O O . TYR A 1 199 ? 19.75 9.891 -8.164 1 98.06 199 TYR A O 1
ATOM 1587 N N . ILE A 1 200 ? 17.562 10 -7.637 1 98.25 200 ILE A N 1
ATOM 1588 C CA . ILE A 1 200 ? 17.734 9.438 -6.301 1 98.25 200 ILE A CA 1
ATOM 1589 C C . ILE A 1 200 ? 18.375 8.055 -6.398 1 98.25 200 ILE A C 1
ATOM 1591 O O . ILE A 1 200 ? 19.359 7.777 -5.727 1 98.25 200 ILE A O 1
ATOM 1595 N N . TYR A 1 201 ? 17.844 7.223 -7.25 1 98.06 201 TYR A N 1
ATOM 1596 C CA . TYR A 1 201 ? 18.344 5.863 -7.391 1 98.06 201 TYR A CA 1
ATOM 1597 C C . TYR A 1 201 ? 19.781 5.863 -7.906 1 98.06 201 TYR A C 1
ATOM 1599 O O . TYR A 1 201 ? 20.594 5.004 -7.527 1 98.06 201 TYR A O 1
ATOM 1607 N N . GLN A 1 202 ? 20.125 6.785 -8.711 1 96.69 202 GLN A N 1
ATOM 1608 C CA . GLN A 1 202 ? 21.453 6.855 -9.32 1 96.69 202 GLN A CA 1
ATOM 1609 C C . GLN A 1 202 ? 22.484 7.379 -8.32 1 96.69 202 GLN A C 1
ATOM 1611 O O . GLN A 1 202 ? 23.672 7.102 -8.453 1 96.69 202 GLN A O 1
ATOM 1616 N N . ASN A 1 203 ? 21.984 8.094 -7.367 1 97.62 203 ASN A N 1
ATOM 1617 C CA . ASN A 1 203 ? 22.938 8.805 -6.531 1 97.62 203 ASN A CA 1
ATOM 1618 C C . ASN A 1 203 ? 22.891 8.328 -5.082 1 97.62 203 ASN A C 1
ATOM 1620 O O . ASN A 1 203 ? 23.516 8.93 -4.203 1 97.62 203 ASN A O 1
ATOM 1624 N N . VAL A 1 204 ? 22.172 7.297 -4.859 1 98.25 204 VAL A N 1
ATOM 1625 C CA . VAL A 1 204 ? 22.094 6.762 -3.506 1 98.25 204 VAL A CA 1
ATOM 1626 C C . VAL A 1 204 ? 23.469 6.254 -3.074 1 98.25 204 VAL A C 1
ATOM 1628 O O . VAL A 1 204 ? 24.188 5.637 -3.865 1 98.25 204 VAL A O 1
ATOM 1631 N N . VAL A 1 205 ? 23.844 6.633 -1.871 1 98.12 205 VAL A N 1
ATOM 1632 C CA . VAL A 1 205 ? 25.078 6.145 -1.25 1 98.12 205 VAL A CA 1
ATOM 1633 C C . VAL A 1 205 ? 24.734 5.062 -0.225 1 98.12 205 VAL A C 1
ATOM 1635 O O . VAL A 1 205 ? 23.781 5.199 0.542 1 98.12 205 VAL A O 1
ATOM 1638 N N . THR A 1 206 ? 25.438 3.953 -0.285 1 97.88 206 THR A N 1
ATOM 1639 C CA . THR A 1 206 ? 25.25 2.871 0.673 1 97.88 206 THR A CA 1
ATOM 1640 C C . THR A 1 206 ? 26.547 2.578 1.425 1 97.88 206 THR A C 1
ATOM 1642 O O . THR A 1 206 ? 27.625 2.59 0.834 1 97.88 206 THR A O 1
ATOM 1645 N N . SER A 1 207 ? 26.391 2.52 2.748 1 96.62 207 SER A N 1
ATOM 1646 C CA . SER A 1 207 ? 27.547 2.188 3.574 1 96.62 207 SER A CA 1
ATOM 1647 C C . SER A 1 207 ? 27.109 1.593 4.91 1 96.62 207 SER A C 1
ATOM 1649 O O . SER A 1 207 ? 26.391 2.227 5.672 1 96.62 207 SER A O 1
ATOM 1651 N N . GLN A 1 208 ? 27.547 0.407 5.199 1 96.81 208 GLN A N 1
ATOM 1652 C CA . GLN A 1 208 ? 27.375 -0.25 6.488 1 96.81 208 GLN A CA 1
ATOM 1653 C C . GLN A 1 208 ? 25.906 -0.23 6.91 1 96.81 208 GLN A C 1
ATOM 1655 O O . GLN A 1 208 ? 25.578 0.186 8.023 1 96.81 208 GLN A O 1
ATOM 1660 N N . GLY A 1 209 ? 25.047 -0.534 5.996 1 97.56 209 GLY A N 1
ATOM 1661 C CA . GLY A 1 209 ? 23.641 -0.697 6.316 1 97.56 209 GLY A CA 1
ATOM 1662 C C . GLY A 1 209 ? 22.859 0.603 6.262 1 97.56 209 GLY A C 1
ATOM 1663 O O . GLY A 1 209 ? 21.672 0.631 6.57 1 97.56 209 GLY A O 1
ATOM 1664 N N . PHE A 1 210 ? 23.547 1.69 5.879 1 98.56 210 PHE A N 1
ATOM 1665 C CA . PHE A 1 210 ? 22.922 3.002 5.77 1 98.56 210 PHE A CA 1
ATOM 1666 C C . PHE A 1 210 ? 22.828 3.441 4.312 1 98.56 210 PHE A C 1
ATOM 1668 O O . PHE A 1 210 ? 23.844 3.445 3.6 1 98.56 210 PHE A O 1
ATOM 1675 N N . ALA A 1 211 ? 21.625 3.729 3.822 1 98.69 211 ALA A N 1
ATOM 1676 C CA . ALA A 1 211 ? 21.406 4.27 2.482 1 98.69 211 ALA A CA 1
ATOM 1677 C C . ALA A 1 211 ? 20.953 5.723 2.545 1 98.69 211 ALA A C 1
ATOM 1679 O O . ALA A 1 211 ? 20.016 6.055 3.281 1 98.69 211 ALA A O 1
ATOM 1680 N N . TYR A 1 212 ? 21.625 6.605 1.834 1 98.69 212 TYR A N 1
ATOM 1681 C CA . TYR A 1 212 ? 21.188 7.996 1.871 1 98.69 212 TYR A CA 1
ATOM 1682 C C . TYR A 1 212 ? 21.516 8.711 0.57 1 98.69 212 TYR A C 1
ATOM 1684 O O . TYR A 1 212 ? 22.328 8.219 -0.222 1 98.69 212 TYR A O 1
ATOM 1692 N N . VAL A 1 213 ? 20.844 9.797 0.293 1 98.44 213 VAL A N 1
ATOM 1693 C CA . VAL A 1 213 ? 21.141 10.688 -0.828 1 98.44 213 VAL A CA 1
ATOM 1694 C C . VAL A 1 213 ? 21.25 12.125 -0.331 1 98.44 213 VAL A C 1
ATOM 1696 O O . VAL A 1 213 ? 20.562 12.516 0.616 1 98.44 213 VAL A O 1
ATOM 1699 N N . PHE A 1 214 ? 22.172 12.805 -0.892 1 98.12 214 PHE A N 1
ATOM 1700 C CA . PHE A 1 214 ? 22.297 14.242 -0.656 1 98.12 214 PHE A CA 1
ATOM 1701 C C . PHE A 1 214 ? 21.672 15.031 -1.793 1 98.12 214 PHE A C 1
ATOM 1703 O O . PHE A 1 214 ? 22 14.82 -2.963 1 98.12 214 PHE A O 1
ATOM 1710 N N . ILE A 1 215 ? 20.781 15.891 -1.486 1 98.12 215 ILE A N 1
ATOM 1711 C CA . ILE A 1 215 ? 20.094 16.734 -2.457 1 98.12 215 ILE A CA 1
ATOM 1712 C C . ILE A 1 215 ? 20.5 18.188 -2.27 1 98.12 215 ILE A C 1
ATOM 1714 O O . ILE A 1 215 ? 20.016 18.859 -1.357 1 98.12 215 ILE A O 1
ATOM 1718 N N . SER A 1 216 ? 21.25 18.719 -3.178 1 97.25 216 SER A N 1
ATOM 1719 C CA . SER A 1 216 ? 21.734 20.094 -3.115 1 97.25 216 SER A CA 1
ATOM 1720 C C . SER A 1 216 ? 20.688 21.078 -3.611 1 97.25 216 SER A C 1
ATOM 1722 O O . SER A 1 216 ? 19.688 20.672 -4.223 1 97.25 216 SER A O 1
ATOM 1724 N N . GLN A 1 217 ? 20.969 22.281 -3.316 1 96.56 217 GLN A N 1
ATOM 1725 C CA . GLN A 1 217 ? 20.125 23.344 -3.867 1 96.56 217 GLN A CA 1
ATOM 1726 C C . GLN A 1 217 ? 20.141 23.328 -5.395 1 96.56 217 GLN A C 1
ATOM 1728 O O . GLN A 1 217 ? 19.125 23.594 -6.035 1 96.56 217 GLN A O 1
ATOM 1733 N N . GLU A 1 218 ? 21.25 23.031 -5.938 1 96.75 218 GLU A N 1
ATOM 1734 C CA . GLU A 1 218 ? 21.391 22.953 -7.387 1 96.75 218 GLU A CA 1
ATOM 1735 C C . GLU A 1 218 ? 20.5 21.844 -7.965 1 96.75 218 GLU A C 1
ATOM 1737 O O . GLU A 1 218 ? 19.875 22.031 -9.008 1 96.75 218 GLU A O 1
ATOM 1742 N N . THR A 1 219 ? 20.531 20.719 -7.328 1 96.62 219 THR A N 1
ATOM 1743 C CA . THR A 1 219 ? 19.688 19.609 -7.766 1 96.62 219 THR A CA 1
ATOM 1744 C C . THR A 1 219 ? 18.219 19.984 -7.711 1 96.62 219 THR A C 1
ATOM 1746 O O . THR A 1 219 ? 17.469 19.688 -8.641 1 96.62 219 THR A O 1
ATOM 1749 N N . LEU A 1 220 ? 17.781 20.625 -6.648 1 96.62 220 LEU A N 1
ATOM 1750 C CA . LEU A 1 220 ? 16.391 21.062 -6.512 1 96.62 220 LEU A CA 1
ATOM 1751 C C . LEU A 1 220 ? 16 22.016 -7.637 1 96.62 220 LEU A C 1
ATOM 1753 O O . LEU A 1 220 ? 14.922 21.906 -8.211 1 96.62 220 LEU A O 1
ATOM 1757 N N . LYS A 1 221 ? 16.891 22.922 -7.914 1 96.25 221 LYS A N 1
ATOM 1758 C CA . LYS A 1 221 ? 16.656 23.875 -8.992 1 96.25 221 LYS A CA 1
ATOM 1759 C C . LYS A 1 221 ? 16.578 23.156 -10.344 1 96.25 221 LYS A C 1
ATOM 1761 O O . LYS A 1 221 ? 15.727 23.5 -11.172 1 96.25 221 LYS A O 1
ATOM 1766 N N . LYS A 1 222 ? 17.438 22.234 -10.508 1 96.31 222 LYS A N 1
ATOM 1767 C CA . LYS A 1 222 ? 17.469 21.469 -11.758 1 96.31 222 LYS A CA 1
ATOM 1768 C C . LYS A 1 222 ? 16.109 20.828 -12.031 1 96.31 222 LYS A C 1
ATOM 1770 O O . LYS A 1 222 ? 15.648 20.812 -13.172 1 96.31 222 LYS A O 1
ATOM 1775 N N . PHE A 1 223 ? 15.492 20.328 -11.031 1 96.12 223 PHE A N 1
ATOM 1776 C CA . PHE A 1 223 ? 14.227 19.625 -11.211 1 96.12 223 PHE A CA 1
ATOM 1777 C C . PHE A 1 223 ? 13.047 20.562 -10.953 1 96.12 223 PHE A C 1
ATOM 1779 O O . PHE A 1 223 ? 11.891 20.156 -11.07 1 96.12 223 PHE A O 1
ATOM 1786 N N . ASN A 1 224 ? 13.336 21.75 -10.531 1 95.25 224 ASN A N 1
ATOM 1787 C CA . ASN A 1 224 ? 12.305 22.719 -10.188 1 95.25 224 ASN A CA 1
ATOM 1788 C C . ASN A 1 224 ? 11.328 22.156 -9.156 1 95.25 224 ASN A C 1
ATOM 1790 O O . ASN A 1 224 ? 10.117 22.203 -9.352 1 95.25 224 ASN A O 1
ATOM 1794 N N . LEU A 1 225 ? 11.883 21.578 -8.133 1 93.81 225 LEU A N 1
ATOM 1795 C CA . LEU A 1 225 ? 11.094 20.969 -7.078 1 93.81 225 LEU A CA 1
ATOM 1796 C C . LEU A 1 225 ? 11.18 21.766 -5.785 1 93.81 225 LEU A C 1
ATOM 1798 O O . LEU A 1 225 ? 12.25 22.25 -5.426 1 93.81 225 LEU A O 1
ATOM 1802 N N . HIS A 1 226 ? 10.023 21.922 -5.191 1 91.25 226 HIS A N 1
ATOM 1803 C CA . HIS A 1 226 ? 10.039 22.406 -3.82 1 91.25 226 HIS A CA 1
ATOM 1804 C C . HIS A 1 226 ? 10.664 21.391 -2.875 1 91.25 226 HIS A C 1
ATOM 1806 O O . HIS A 1 226 ? 10.461 20.188 -3.041 1 91.25 226 HIS A O 1
ATOM 1812 N N . ILE A 1 227 ? 11.344 21.891 -1.906 1 92.38 227 ILE A N 1
ATOM 1813 C CA . ILE A 1 227 ? 12.141 21.062 -1.008 1 92.38 227 ILE A CA 1
ATOM 1814 C C . ILE A 1 227 ? 11.234 20.078 -0.285 1 92.38 227 ILE A C 1
ATOM 1816 O O . ILE A 1 227 ? 11.625 18.938 -0.042 1 92.38 227 ILE A O 1
ATOM 1820 N N . ASP A 1 228 ? 10.008 20.438 0.046 1 88.62 228 ASP A N 1
ATOM 1821 C CA . ASP A 1 228 ? 9.086 19.562 0.753 1 88.62 228 ASP A CA 1
ATOM 1822 C C . ASP A 1 228 ? 8.672 18.375 -0.122 1 88.62 228 ASP A C 1
ATOM 1824 O O . ASP A 1 228 ? 8.516 17.266 0.37 1 88.62 228 ASP A O 1
ATOM 1828 N N . VAL A 1 229 ? 8.484 18.656 -1.345 1 89.38 229 VAL A N 1
ATOM 1829 C CA . VAL A 1 229 ? 8.141 17.594 -2.289 1 89.38 229 VAL A CA 1
ATOM 1830 C C . VAL A 1 229 ? 9.32 16.625 -2.439 1 89.38 229 VAL A C 1
ATOM 1832 O O . VAL A 1 229 ? 9.141 15.414 -2.404 1 89.38 229 VAL A O 1
ATOM 1835 N N . ALA A 1 230 ? 10.461 17.234 -2.547 1 94.62 230 ALA A N 1
ATOM 1836 C CA . ALA A 1 230 ? 11.656 16.406 -2.662 1 94.62 230 ALA A CA 1
ATOM 1837 C C . ALA A 1 230 ? 11.836 15.516 -1.434 1 94.62 230 ALA A C 1
ATOM 1839 O O . ALA A 1 230 ? 12.164 14.336 -1.556 1 94.62 230 ALA A O 1
ATOM 1840 N N . ALA A 1 231 ? 11.586 16.062 -0.332 1 94.25 231 ALA A N 1
ATOM 1841 C CA . ALA A 1 231 ? 11.773 15.367 0.937 1 94.25 231 ALA A CA 1
ATOM 1842 C C . ALA A 1 231 ? 10.758 14.242 1.102 1 94.25 231 ALA A C 1
ATOM 1844 O O . ALA A 1 231 ? 11.031 13.242 1.764 1 94.25 231 ALA A O 1
ATOM 1845 N N . SER A 1 232 ? 9.625 14.352 0.49 1 90.94 232 SER A N 1
ATOM 1846 C CA . SER A 1 232 ? 8.508 13.438 0.698 1 90.94 232 SER A CA 1
ATOM 1847 C C . SER A 1 232 ? 8.789 12.07 0.095 1 90.94 232 SER A C 1
ATOM 1849 O O . SER A 1 232 ? 8.102 11.094 0.404 1 90.94 232 SER A O 1
ATOM 1851 N N . LEU A 1 233 ? 9.859 11.922 -0.672 1 95.06 233 LEU A N 1
ATOM 1852 C CA . LEU A 1 233 ? 10.141 10.672 -1.369 1 95.06 233 LEU A CA 1
ATOM 1853 C C . LEU A 1 233 ? 11.148 9.828 -0.59 1 95.06 233 LEU A C 1
ATOM 1855 O O . LEU A 1 233 ? 11.656 8.828 -1.101 1 95.06 233 LEU A O 1
ATOM 1859 N N . VAL A 1 234 ? 11.398 10.203 0.67 1 96.44 234 VAL A N 1
ATOM 1860 C CA . VAL A 1 234 ? 12.461 9.586 1.456 1 96.44 234 VAL A CA 1
ATOM 1861 C C . VAL A 1 234 ? 12.227 8.078 1.543 1 96.44 234 VAL A C 1
ATOM 1863 O O . VAL A 1 234 ? 13.18 7.297 1.543 1 96.44 234 VAL A O 1
ATOM 1866 N N . ASN A 1 235 ? 11.016 7.617 1.477 1 93.31 235 ASN A N 1
ATOM 1867 C CA . ASN A 1 235 ? 10.695 6.211 1.7 1 93.31 235 ASN A CA 1
ATOM 1868 C C . ASN A 1 235 ? 11.023 5.359 0.475 1 93.31 235 ASN A C 1
ATOM 1870 O O . ASN A 1 235 ? 11.023 4.129 0.552 1 93.31 235 ASN A O 1
ATOM 1874 N N . ILE A 1 236 ? 11.375 5.996 -0.625 1 95.88 236 ILE A N 1
ATOM 1875 C CA . ILE A 1 236 ? 11.695 5.266 -1.847 1 95.88 236 ILE A CA 1
ATOM 1876 C C . ILE A 1 236 ? 12.914 4.383 -1.616 1 95.88 236 ILE A C 1
ATOM 1878 O O . ILE A 1 236 ? 13.117 3.393 -2.326 1 95.88 236 ILE A O 1
ATOM 1882 N N . LEU A 1 237 ? 13.703 4.676 -0.578 1 97.25 237 LEU A N 1
ATOM 1883 C CA . LEU A 1 237 ? 14.93 3.934 -0.282 1 97.25 237 LEU A CA 1
ATOM 1884 C C . LEU A 1 237 ? 14.656 2.814 0.717 1 97.25 237 LEU A C 1
ATOM 1886 O O . LEU A 1 237 ? 15.539 2.008 1.008 1 97.25 237 LEU A O 1
ATOM 1890 N N . GLY A 1 238 ? 13.492 2.674 1.19 1 95.5 238 GLY A N 1
ATOM 1891 C CA . GLY A 1 238 ? 13.18 1.918 2.395 1 95.5 238 GLY A CA 1
ATOM 1892 C C . GLY A 1 238 ? 13.195 0.417 2.176 1 95.5 238 GLY A C 1
ATOM 1893 O O . GLY A 1 238 ? 13.164 -0.355 3.137 1 95.5 238 GLY A O 1
ATOM 1894 N N . HIS A 1 239 ? 13.344 -0.035 0.966 1 94.38 239 HIS A N 1
ATOM 1895 C CA . HIS A 1 239 ? 13.219 -1.466 0.715 1 94.38 239 HIS A CA 1
ATOM 1896 C C . HIS A 1 239 ? 14.555 -2.07 0.296 1 94.38 239 HIS A C 1
ATOM 1898 O O . HIS A 1 239 ? 14.617 -3.221 -0.144 1 94.38 239 HIS A O 1
ATOM 1904 N N . LEU A 1 240 ? 15.609 -1.309 0.471 1 96.88 240 LEU A N 1
ATOM 1905 C CA . LEU A 1 240 ? 16.922 -1.84 0.132 1 96.88 240 LEU A CA 1
ATOM 1906 C C . LEU A 1 240 ? 17.359 -2.898 1.14 1 96.88 240 LEU A C 1
ATOM 1908 O O . LEU A 1 240 ? 17.453 -2.623 2.338 1 96.88 240 LEU A O 1
ATOM 1912 N N . GLU A 1 241 ? 17.656 -4.117 0.639 1 95.44 241 GLU A N 1
ATOM 1913 C CA . GLU A 1 241 ? 18.062 -5.234 1.484 1 95.44 241 GLU A CA 1
ATOM 1914 C C . GLU A 1 241 ? 19.328 -4.898 2.264 1 95.44 241 GLU A C 1
ATOM 1916 O O . GLU A 1 241 ? 20.25 -4.258 1.733 1 95.44 241 GLU A O 1
ATOM 1921 N N . ASN A 1 242 ? 19.375 -5.285 3.488 1 95.06 242 ASN A N 1
ATOM 1922 C CA . ASN A 1 242 ? 20.531 -5.164 4.375 1 95.06 242 ASN A CA 1
ATOM 1923 C C . ASN A 1 242 ? 20.828 -3.705 4.707 1 95.06 242 ASN A C 1
ATOM 1925 O O . ASN A 1 242 ? 21.938 -3.369 5.094 1 95.06 242 ASN A O 1
ATOM 1929 N N . HIS A 1 243 ? 19.953 -2.865 4.488 1 97.62 243 HIS A N 1
ATOM 1930 C CA . HIS A 1 243 ? 20.047 -1.453 4.84 1 97.62 243 HIS A CA 1
ATOM 1931 C C . HIS A 1 243 ? 18.828 -1.002 5.645 1 97.62 243 HIS A C 1
ATOM 1933 O O . HIS A 1 243 ? 17.922 -0.364 5.105 1 97.62 243 HIS A O 1
ATOM 1939 N N . PRO A 1 244 ? 18.828 -1.213 6.934 1 96.75 244 PRO A N 1
ATOM 1940 C CA . PRO A 1 244 ? 17.641 -0.985 7.766 1 96.75 244 PRO A CA 1
ATOM 1941 C C . PRO A 1 244 ? 17.406 0.494 8.055 1 96.75 244 PRO A C 1
ATOM 1943 O O . PRO A 1 244 ? 16.359 0.856 8.609 1 96.75 244 PRO A O 1
ATOM 1946 N N . VAL A 1 245 ? 18.375 1.383 7.691 1 98.25 245 VAL A N 1
ATOM 1947 C CA . VAL A 1 245 ? 18.219 2.816 7.922 1 98.25 245 VAL A CA 1
ATOM 1948 C C . VAL A 1 245 ? 18.484 3.576 6.625 1 98.25 245 VAL A C 1
ATOM 1950 O O . VAL A 1 245 ? 19.391 3.219 5.863 1 98.25 245 VAL A O 1
ATOM 1953 N N . TRP A 1 246 ? 17.672 4.598 6.332 1 98.56 246 TRP A N 1
ATOM 1954 C CA . TRP A 1 246 ? 17.859 5.41 5.133 1 98.56 246 TRP A CA 1
ATOM 1955 C C . TRP A 1 246 ? 17.5 6.871 5.406 1 98.56 246 TRP A C 1
ATOM 1957 O O . TRP A 1 246 ? 16.828 7.18 6.391 1 98.56 246 TRP A O 1
ATOM 1967 N N . ALA A 1 247 ? 18.031 7.777 4.508 1 98.69 247 ALA A N 1
ATOM 1968 C CA . ALA A 1 247 ? 17.812 9.195 4.762 1 98.69 247 ALA A CA 1
ATOM 1969 C C . ALA A 1 247 ? 17.969 10.016 3.482 1 98.69 247 ALA A C 1
ATOM 1971 O O . ALA A 1 247 ? 18.594 9.562 2.523 1 98.69 247 ALA A O 1
ATOM 1972 N N . PHE A 1 248 ? 17.297 11.094 3.479 1 98.69 248 PHE A N 1
ATOM 1973 C CA . PHE A 1 248 ? 17.625 12.203 2.592 1 98.69 248 PHE A CA 1
ATOM 1974 C C . PHE A 1 248 ? 18.312 13.328 3.355 1 98.69 248 PHE A C 1
ATOM 1976 O O . PHE A 1 248 ? 17.906 13.68 4.465 1 98.69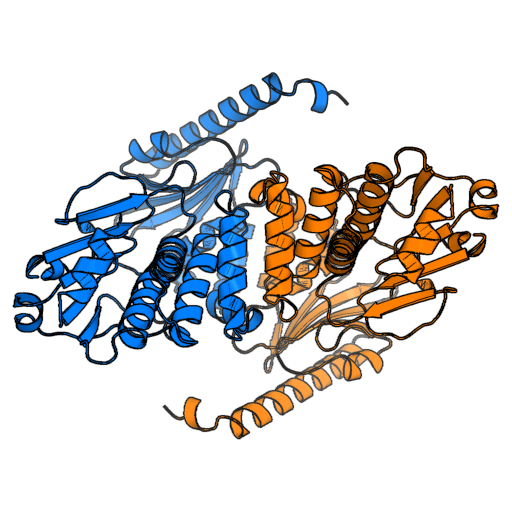 248 PHE A O 1
ATOM 1983 N N . PHE A 1 249 ? 19.391 13.812 2.857 1 98.56 249 PHE A N 1
ATOM 1984 C CA . PHE A 1 249 ? 20.016 15.055 3.305 1 98.56 249 PHE A CA 1
ATOM 1985 C C . PHE A 1 249 ? 19.734 16.188 2.322 1 98.56 249 PHE A C 1
ATOM 1987 O O . PHE A 1 249 ? 20.266 16.188 1.206 1 98.56 249 PHE A O 1
ATOM 1994 N N . LEU A 1 250 ? 18.953 17.125 2.762 1 98.25 250 LEU A N 1
ATOM 1995 C CA . LEU A 1 250 ? 18.531 18.203 1.878 1 98.25 250 LEU A CA 1
ATOM 1996 C C . LEU A 1 250 ? 19.203 19.516 2.254 1 98.25 250 LEU A C 1
ATOM 1998 O O . LEU A 1 250 ? 19 20.031 3.355 1 98.25 250 LEU A O 1
ATOM 2002 N N . GLU A 1 251 ? 19.953 20.062 1.346 1 97.75 251 GLU A N 1
ATOM 2003 C CA . GLU A 1 251 ? 20.609 21.344 1.559 1 97.75 251 GLU A CA 1
ATOM 2004 C C . GLU A 1 251 ? 19.594 22.484 1.573 1 97.75 251 GLU A C 1
ATOM 2006 O O . GLU A 1 251 ? 18.719 22.562 0.702 1 97.75 251 GLU A O 1
ATOM 2011 N N . GLN A 1 252 ? 19.703 23.328 2.588 1 96.19 252 GLN A N 1
ATOM 2012 C CA . GLN A 1 252 ? 18.844 24.5 2.715 1 96.19 252 GLN A CA 1
ATOM 2013 C C . GLN A 1 252 ? 19.5 25.734 2.104 1 96.19 252 GLN A C 1
ATOM 2015 O O . GLN A 1 252 ? 20.719 25.75 1.878 1 96.19 252 GLN A O 1
ATOM 2020 N N . PRO A 1 253 ? 18.719 26.75 1.866 1 93.69 253 PRO A N 1
ATOM 2021 C CA . PRO A 1 253 ? 19.297 27.984 1.303 1 93.69 253 PRO A CA 1
ATOM 2022 C C . PRO A 1 253 ? 20.359 28.609 2.201 1 93.69 253 PRO A C 1
ATOM 2024 O O . PRO A 1 253 ? 21.297 29.234 1.708 1 93.69 253 PRO A O 1
ATOM 2027 N N . ASP A 1 254 ? 20.266 28.422 3.535 1 94.88 254 ASP A N 1
ATOM 2028 C CA . ASP A 1 254 ? 21.234 28.984 4.465 1 94.88 254 ASP A CA 1
ATOM 2029 C C . ASP A 1 254 ? 22.406 28.031 4.684 1 94.88 254 ASP A C 1
ATOM 2031 O O . ASP A 1 254 ? 23.203 28.234 5.605 1 94.88 254 ASP A O 1
ATOM 2035 N N . LEU A 1 255 ? 22.469 26.922 3.957 1 91.81 255 LEU A N 1
ATOM 2036 C CA . LEU A 1 255 ? 23.578 25.969 3.877 1 91.81 255 LEU A CA 1
ATOM 2037 C C . LEU A 1 255 ? 23.484 24.938 5 1 91.81 255 LEU A C 1
ATOM 2039 O O . LEU A 1 255 ? 24.281 24 5.059 1 91.81 255 LEU A O 1
ATOM 2043 N N . THR A 1 256 ? 22.469 25.156 5.832 1 97.06 256 THR A N 1
ATOM 2044 C CA . THR A 1 256 ? 22.203 24.031 6.738 1 97.06 256 THR A CA 1
ATOM 2045 C C . THR A 1 256 ? 21.656 22.844 5.969 1 97.06 256 THR A C 1
ATOM 2047 O O . THR A 1 256 ? 21.328 22.938 4.781 1 97.06 256 THR A O 1
ATOM 2050 N N . ILE A 1 257 ? 21.703 21.688 6.617 1 98 257 ILE A N 1
ATOM 2051 C CA . ILE A 1 257 ? 21.25 20.453 5.988 1 98 257 ILE A CA 1
ATOM 2052 C C . ILE A 1 257 ? 20.109 19.859 6.801 1 98 257 ILE A C 1
ATOM 2054 O O . ILE A 1 257 ? 20.266 19.594 7.996 1 98 257 ILE A O 1
ATOM 2058 N N . ARG A 1 258 ? 18.984 19.719 6.188 1 97.75 258 ARG A N 1
ATOM 2059 C CA . ARG A 1 258 ? 17.875 19.016 6.824 1 97.75 258 ARG A CA 1
ATOM 2060 C C . ARG A 1 258 ? 17.922 17.516 6.535 1 97.75 258 ARG A C 1
ATOM 2062 O O . ARG A 1 258 ? 17.953 17.109 5.371 1 97.75 258 ARG A O 1
ATOM 2069 N N . ALA A 1 259 ? 17.953 16.734 7.566 1 98.12 259 ALA A N 1
ATOM 2070 C CA . ALA A 1 259 ? 17.953 15.289 7.426 1 98.12 259 ALA A CA 1
ATOM 2071 C C . ALA A 1 259 ? 16.562 14.711 7.641 1 98.12 259 ALA A C 1
ATOM 2073 O O . ALA A 1 259 ? 15.883 15.055 8.617 1 98.12 259 ALA A O 1
ATOM 2074 N N . ARG A 1 260 ? 16.047 13.969 6.723 1 97.44 260 ARG A N 1
ATOM 2075 C CA . ARG A 1 260 ? 14.883 13.109 6.879 1 97.44 260 ARG A CA 1
ATOM 2076 C C . ARG A 1 260 ? 15.289 11.648 6.969 1 97.44 260 ARG A C 1
ATOM 2078 O O . ARG A 1 260 ? 15.719 11.047 5.977 1 97.44 260 ARG A O 1
ATOM 2085 N N . ILE A 1 261 ? 15.141 11.086 8.141 1 97.5 261 ILE A N 1
ATOM 2086 C CA . ILE A 1 261 ? 15.719 9.766 8.375 1 97.5 261 ILE A CA 1
ATOM 2087 C C . ILE A 1 261 ? 14.625 8.797 8.82 1 97.5 261 ILE A C 1
ATOM 2089 O O . ILE A 1 261 ? 13.711 9.18 9.555 1 97.5 261 ILE A O 1
ATOM 2093 N N . ARG A 1 262 ? 14.68 7.57 8.305 1 95.81 262 ARG A N 1
ATOM 2094 C CA . ARG A 1 262 ? 13.766 6.48 8.641 1 95.81 262 ARG A CA 1
ATOM 2095 C C . ARG A 1 262 ? 14.539 5.219 9.016 1 95.81 262 ARG A C 1
ATOM 2097 O O . ARG A 1 262 ? 15.695 5.055 8.625 1 95.81 262 ARG A O 1
ATOM 2104 N N . SER A 1 263 ? 13.898 4.414 9.797 1 95.62 263 SER A N 1
ATOM 2105 C CA . SER A 1 263 ? 14.523 3.17 10.234 1 95.62 263 SER A CA 1
ATOM 2106 C C . SER A 1 263 ? 13.5 2.035 10.305 1 95.62 263 SER A C 1
ATOM 2108 O O . SER A 1 263 ? 12.352 2.25 10.695 1 95.62 263 SER A O 1
ATOM 2110 N N . ARG A 1 264 ? 13.875 0.835 9.898 1 91.88 264 ARG A N 1
ATOM 2111 C CA . ARG A 1 264 ? 13.141 -0.395 10.156 1 91.88 264 ARG A CA 1
ATOM 2112 C C . ARG A 1 264 ? 13.82 -1.229 11.234 1 91.88 264 ARG A C 1
ATOM 2114 O O . ARG A 1 264 ? 13.328 -2.293 11.609 1 91.88 264 ARG A O 1
ATOM 2121 N N . GLY A 1 265 ? 14.961 -0.718 11.727 1 92.94 265 GLY A N 1
ATOM 2122 C CA . GLY A 1 265 ? 15.75 -1.42 12.727 1 92.94 265 GLY A CA 1
ATOM 2123 C C . GLY A 1 265 ? 15.914 -0.636 14.016 1 92.94 265 GLY A C 1
ATOM 2124 O O . GLY A 1 265 ? 14.984 -0.559 14.828 1 92.94 265 GLY A O 1
ATOM 2125 N N . PRO A 1 266 ? 17.016 -0.024 14.156 1 95.5 266 PRO A N 1
ATOM 2126 C CA . PRO A 1 266 ? 17.266 0.68 15.414 1 95.5 266 PRO A CA 1
ATOM 21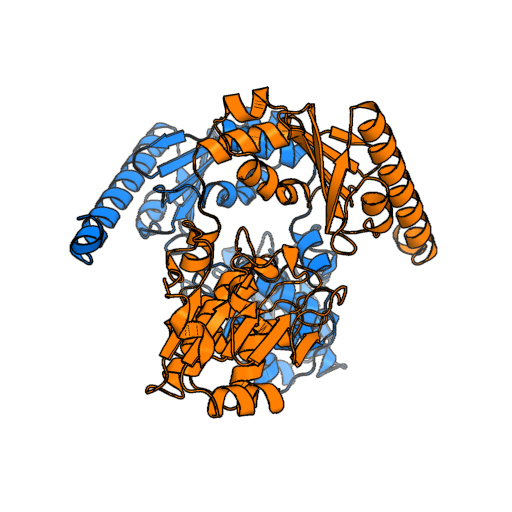27 C C . PRO A 1 266 ? 16.391 1.919 15.586 1 95.5 266 PRO A C 1
ATOM 2129 O O . PRO A 1 266 ? 15.992 2.535 14.594 1 95.5 266 PRO A O 1
ATOM 2132 N N . GLU A 1 267 ? 16.094 2.23 16.812 1 93.38 267 GLU A N 1
ATOM 2133 C CA . GLU A 1 267 ? 15.531 3.537 17.125 1 93.38 267 GLU A CA 1
ATOM 2134 C C . GLU A 1 267 ? 16.547 4.652 16.891 1 93.38 267 GLU A C 1
ATOM 2136 O O . GLU A 1 267 ? 17.719 4.508 17.219 1 93.38 267 GLU A O 1
ATOM 2141 N N . ILE A 1 268 ? 16.078 5.699 16.266 1 95.69 268 ILE A N 1
ATOM 2142 C CA . ILE A 1 268 ? 17.047 6.699 15.844 1 95.69 268 ILE A CA 1
ATOM 2143 C C . ILE A 1 268 ? 16.672 8.062 16.422 1 95.69 268 ILE A C 1
ATOM 2145 O O . ILE A 1 268 ? 17.375 9.055 16.203 1 95.69 268 ILE A O 1
ATOM 2149 N N . ASN A 1 269 ? 15.602 8.203 17.172 1 90.81 269 ASN A N 1
ATOM 2150 C CA . ASN A 1 269 ? 15.109 9.477 17.672 1 90.81 269 ASN A CA 1
ATOM 2151 C C . ASN A 1 269 ? 16.109 10.133 18.625 1 90.81 269 ASN A C 1
ATOM 2153 O O . ASN A 1 269 ? 16.25 11.352 18.656 1 90.81 269 ASN A O 1
ATOM 2157 N N . SER A 1 270 ? 16.812 9.375 19.469 1 93.94 270 SER A N 1
ATOM 2158 C CA . SER A 1 270 ? 17.828 9.906 20.391 1 93.94 270 SER A CA 1
ATOM 2159 C C . SER A 1 270 ? 18.984 10.547 19.625 1 93.94 270 SER A C 1
ATOM 2161 O O . SER A 1 270 ? 19.531 11.562 20.062 1 93.94 270 SER A O 1
ATOM 2163 N N . ILE A 1 271 ? 19.312 9.992 18.5 1 96.81 271 ILE A N 1
ATOM 2164 C CA . ILE A 1 271 ? 20.375 10.539 17.672 1 96.81 271 ILE A CA 1
ATOM 2165 C C . ILE A 1 271 ? 19.906 11.844 17.031 1 96.81 271 ILE A C 1
ATOM 2167 O O . ILE A 1 271 ? 20.625 12.852 17.078 1 96.81 271 ILE A O 1
ATOM 2171 N N . ALA A 1 272 ? 18.75 11.852 16.484 1 95.81 272 ALA A N 1
ATOM 2172 C CA . ALA A 1 272 ? 18.188 13.031 15.828 1 95.81 272 ALA A CA 1
ATOM 2173 C C . ALA A 1 272 ? 18.141 14.219 16.797 1 95.81 272 ALA A C 1
ATOM 2175 O O . ALA A 1 272 ? 18.438 15.352 16.406 1 95.81 272 ALA A O 1
ATOM 2176 N N . ARG A 1 273 ? 17.828 14.016 18.031 1 92.38 273 ARG A N 1
ATOM 2177 C CA . ARG A 1 273 ? 17.688 15.062 19.047 1 92.38 273 ARG A CA 1
ATOM 2178 C C . ARG A 1 273 ? 19.016 15.766 19.297 1 92.38 273 ARG A C 1
ATOM 2180 O O . ARG A 1 273 ? 19.031 16.953 19.656 1 92.38 273 ARG A O 1
ATOM 2187 N N . GLN A 1 274 ? 20.047 15.07 19.125 1 95.56 274 GLN A N 1
ATOM 2188 C CA . GLN A 1 274 ? 21.375 15.648 19.312 1 95.56 274 GLN A CA 1
ATOM 2189 C C . GLN A 1 274 ? 21.688 16.672 18.234 1 95.56 274 GLN A C 1
ATOM 2191 O O . GLN A 1 274 ? 22.625 17.469 18.375 1 95.56 274 GLN A O 1
ATOM 2196 N N . PHE A 1 275 ? 20.938 16.641 17.203 1 96.56 275 PHE A N 1
ATOM 2197 C CA . PHE A 1 275 ? 21.188 17.516 16.078 1 96.56 275 PHE A CA 1
ATOM 2198 C C . PHE A 1 275 ? 19.969 18.375 15.781 1 96.56 275 PHE A C 1
ATOM 2200 O O . PHE A 1 275 ? 19.531 18.484 14.633 1 96.56 275 PHE A O 1
ATOM 2207 N N . LYS A 1 276 ? 19.359 18.875 16.812 1 92.44 276 LYS A N 1
ATOM 2208 C CA . LYS A 1 276 ? 18.234 19.812 16.734 1 92.44 276 LYS A CA 1
ATOM 2209 C C . LYS A 1 276 ? 17.047 19.188 16.016 1 92.44 276 LYS A C 1
ATOM 2211 O O . LYS A 1 276 ? 16.391 19.828 15.195 1 92.44 276 LYS A O 1
ATOM 2216 N N . GLY A 1 277 ? 16.906 17.906 16.172 1 90.75 277 GLY A N 1
ATOM 2217 C CA . GLY A 1 277 ? 15.828 17.172 15.508 1 90.75 277 GLY A CA 1
ATOM 2218 C C . GLY A 1 277 ? 14.875 16.516 16.484 1 90.75 277 GLY A C 1
ATOM 2219 O O . GLY A 1 277 ? 14.727 16.969 17.625 1 90.75 277 GLY A O 1
ATOM 2220 N N . GLY A 1 278 ? 14.07 15.664 15.945 1 83.94 278 GLY A N 1
ATOM 2221 C CA . GLY A 1 278 ? 13.062 14.906 16.672 1 83.94 278 GLY A CA 1
ATOM 2222 C C . GLY A 1 278 ? 12.125 14.133 15.766 1 83.94 278 GLY A C 1
ATOM 2223 O O . GLY A 1 278 ? 12.406 13.969 14.578 1 83.94 278 GLY A O 1
ATOM 2224 N N . GLY A 1 279 ? 11.109 13.531 16.359 1 79.06 279 GLY A N 1
ATOM 2225 C CA . GLY A 1 279 ? 10.141 12.719 15.648 1 79.06 279 GLY A CA 1
ATOM 2226 C C . GLY A 1 279 ? 9.789 11.43 16.359 1 79.06 279 GLY A C 1
ATOM 2227 O O . GLY A 1 279 ? 9.883 11.352 17.594 1 79.06 279 GLY A O 1
ATOM 2228 N N . HIS A 1 280 ? 9.312 10.492 15.609 1 77.62 280 HIS A N 1
ATOM 2229 C CA . HIS A 1 280 ? 8.969 9.18 16.156 1 77.62 280 HIS A CA 1
ATOM 2230 C C . HIS A 1 280 ? 10.211 8.336 16.375 1 77.62 280 HIS A C 1
ATOM 2232 O O . HIS A 1 280 ? 11.32 8.758 16.047 1 77.62 280 HIS A O 1
ATOM 2238 N N . LEU A 1 281 ? 10.094 7.211 16.922 1 83.12 281 LEU A N 1
ATOM 2239 C CA . LEU A 1 281 ? 11.195 6.312 17.25 1 83.12 281 LEU A CA 1
ATOM 2240 C C . LEU A 1 281 ? 12.008 5.969 16 1 83.12 281 LEU A C 1
ATOM 2242 O O . LEU A 1 281 ? 13.234 5.887 16.062 1 83.12 281 LEU A O 1
ATOM 2246 N N . ARG A 1 282 ? 11.406 5.812 14.852 1 90.25 282 ARG A N 1
ATOM 2247 C CA . ARG A 1 282 ? 12.086 5.305 13.664 1 90.25 282 ARG A CA 1
ATOM 2248 C C . ARG A 1 282 ? 11.805 6.188 12.453 1 90.25 282 ARG A C 1
ATOM 2250 O O . ARG A 1 282 ? 11.945 5.75 11.312 1 90.25 282 ARG A O 1
ATOM 2257 N N . ALA A 1 283 ? 11.289 7.355 12.695 1 88.06 283 ALA A N 1
ATOM 2258 C CA . ALA A 1 283 ? 11.023 8.375 11.695 1 88.06 283 ALA A CA 1
ATOM 2259 C C . ALA A 1 283 ? 11.266 9.773 12.25 1 88.06 283 ALA A C 1
ATOM 2261 O O . ALA A 1 283 ? 10.43 10.32 12.977 1 88.06 283 ALA A O 1
ATOM 2262 N N . CYS A 1 284 ? 12.414 10.398 11.805 1 90.88 284 CYS A N 1
ATOM 2263 C CA . CYS A 1 284 ? 12.852 11.625 12.461 1 90.88 284 CYS A CA 1
ATOM 2264 C C . CYS A 1 284 ? 13.367 12.633 11.438 1 90.88 284 CYS A C 1
ATOM 2266 O O . CYS A 1 284 ? 13.609 12.273 10.281 1 90.88 284 CYS A O 1
ATOM 2268 N N . GLY A 1 285 ? 13.367 13.805 11.898 1 93.56 285 GLY A N 1
ATOM 2269 C CA . GLY A 1 285 ? 14.094 14.875 11.242 1 93.56 285 GLY A CA 1
ATOM 2270 C C . GLY A 1 285 ? 15.195 15.469 12.109 1 93.56 285 GLY A C 1
ATOM 2271 O O . GLY A 1 285 ? 15.164 15.344 13.336 1 93.56 285 GLY A O 1
ATOM 2272 N N . ALA A 1 286 ? 16.234 16.031 11.461 1 96.12 286 ALA A N 1
ATOM 2273 C CA . ALA A 1 286 ? 17.312 16.734 12.125 1 96.12 286 ALA A CA 1
ATOM 2274 C C . ALA A 1 286 ? 17.828 17.891 11.266 1 96.12 286 ALA A C 1
ATOM 2276 O O . ALA A 1 286 ? 17.562 17.938 10.062 1 96.12 286 ALA A O 1
ATOM 2277 N N . THR A 1 287 ? 18.344 18.766 11.898 1 97.19 287 THR A N 1
ATOM 2278 C CA . THR A 1 287 ? 18.984 19.891 11.219 1 97.19 287 THR A CA 1
ATOM 2279 C C . THR A 1 287 ? 20.484 19.922 11.523 1 97.19 287 THR A C 1
ATOM 2281 O O . THR A 1 287 ? 20.891 20.062 12.68 1 97.19 287 THR A O 1
ATOM 2284 N N . LEU A 1 288 ? 21.219 19.781 10.492 1 98 288 LEU A N 1
ATOM 2285 C CA . LEU A 1 288 ? 22.688 19.781 10.586 1 98 288 LEU A CA 1
ATOM 2286 C C . LEU A 1 288 ? 23.266 21.109 10.117 1 98 288 LEU A C 1
ATOM 2288 O O . LEU A 1 288 ? 22.891 21.609 9.055 1 98 288 LEU A O 1
ATOM 2292 N N . ASN A 1 289 ? 24.172 21.609 10.859 1 96.31 289 ASN A N 1
ATOM 2293 C CA . ASN A 1 289 ? 24.672 22.953 10.594 1 96.31 289 ASN A CA 1
ATOM 2294 C C . ASN A 1 289 ? 25.594 22.969 9.375 1 96.31 289 ASN A C 1
ATOM 2296 O O . ASN A 1 289 ? 25.75 24.016 8.727 1 96.31 289 ASN A O 1
ATOM 2300 N N . ASN A 1 290 ? 26.328 21.891 9.18 1 94.19 290 ASN A N 1
ATOM 2301 C CA . ASN A 1 290 ? 27.312 21.812 8.094 1 94.19 290 ASN A CA 1
ATOM 2302 C C . ASN A 1 290 ? 27.656 20.375 7.746 1 94.19 290 ASN A C 1
ATOM 2304 O O . ASN A 1 290 ? 27.078 19.438 8.312 1 94.19 290 ASN A O 1
ATOM 2308 N N . ASN A 1 291 ? 28.562 20.234 6.785 1 94.69 291 ASN A N 1
ATOM 2309 C CA . ASN A 1 291 ? 28.969 18.922 6.305 1 94.69 291 ASN A CA 1
ATOM 2310 C C . ASN A 1 291 ? 29.672 18.125 7.395 1 94.69 291 ASN A C 1
ATOM 2312 O O . ASN A 1 291 ? 29.562 16.891 7.445 1 94.69 291 ASN A O 1
ATOM 2316 N N . GLN A 1 292 ? 30.312 18.75 8.219 1 95.88 292 GLN A N 1
ATOM 2317 C CA . GLN A 1 292 ? 31 18.062 9.312 1 95.88 292 GLN A CA 1
ATOM 2318 C C . GLN A 1 292 ? 29.984 17.406 10.25 1 95.88 292 GLN A C 1
ATOM 2320 O O . GLN A 1 292 ? 30.172 16.25 10.648 1 95.88 292 GLN A O 1
ATOM 2325 N N . GLU A 1 293 ? 28.984 18.141 10.555 1 97.38 293 GLU A N 1
ATOM 2326 C CA . GLU A 1 293 ? 27.938 17.562 11.398 1 97.38 293 GLU A CA 1
ATOM 2327 C C . GLU A 1 293 ? 27.234 16.406 10.703 1 97.38 293 GLU A C 1
ATOM 2329 O O . GLU A 1 293 ? 26.844 15.438 11.344 1 97.38 293 GLU A O 1
ATOM 2334 N N . MET A 1 294 ? 27.156 16.547 9.422 1 97.44 294 MET A N 1
ATOM 2335 C CA . MET A 1 294 ? 26.562 15.461 8.664 1 97.44 294 MET A CA 1
ATOM 2336 C C . MET A 1 294 ? 27.406 14.195 8.781 1 97.44 294 MET A C 1
ATOM 2338 O O . MET A 1 294 ? 26.859 13.102 8.961 1 97.44 294 MET A O 1
ATOM 2342 N N . THR A 1 295 ? 28.656 14.383 8.688 1 97.38 295 THR A N 1
ATOM 2343 C CA . THR A 1 295 ? 29.562 13.258 8.812 1 97.38 295 THR A CA 1
ATOM 2344 C C . THR A 1 295 ? 29.422 12.594 10.18 1 97.38 295 THR A C 1
ATOM 2346 O O . THR A 1 295 ? 29.391 11.367 10.281 1 97.38 295 THR A O 1
ATOM 2349 N N . PHE A 1 296 ? 29.297 13.398 11.211 1 97.69 296 PHE A N 1
ATOM 2350 C CA . PHE A 1 296 ? 29.109 12.883 12.562 1 97.69 296 PHE A CA 1
ATOM 2351 C C . PHE A 1 296 ? 27.781 12.164 12.688 1 97.69 296 PHE A C 1
ATOM 2353 O O . PHE A 1 296 ? 27.688 11.102 13.312 1 97.69 296 PHE A O 1
ATOM 2360 N N . PHE A 1 297 ? 26.828 12.781 12.117 1 98 297 PHE A N 1
ATOM 2361 C CA . PHE A 1 297 ? 25.484 12.211 12.117 1 98 297 PHE A CA 1
ATOM 2362 C C . PHE A 1 297 ? 25.484 10.836 11.461 1 98 297 PHE A C 1
ATOM 2364 O O . PHE A 1 297 ? 24.953 9.875 12.023 1 98 297 PHE A O 1
ATOM 2371 N N . ILE A 1 298 ? 26.109 10.703 10.328 1 98.25 298 ILE A N 1
ATOM 2372 C CA . ILE A 1 298 ? 26.203 9.461 9.57 1 98.25 298 ILE A CA 1
ATOM 2373 C C . ILE A 1 298 ? 26.938 8.406 10.391 1 98.25 298 ILE A C 1
ATOM 2375 O O . ILE A 1 298 ? 26.5 7.25 10.453 1 98.25 298 ILE A O 1
ATOM 2379 N N . ALA A 1 299 ? 27.953 8.797 11.039 1 98.19 299 ALA A N 1
ATOM 2380 C CA . ALA A 1 299 ? 28.734 7.879 11.859 1 98.19 299 ALA A CA 1
ATOM 2381 C C . ALA A 1 299 ? 27.891 7.324 13.008 1 98.19 299 ALA A C 1
ATOM 2383 O O . ALA A 1 299 ? 27.953 6.129 13.305 1 98.19 299 ALA A O 1
ATOM 2384 N N . GLN A 1 300 ? 27.141 8.18 13.594 1 98.19 300 GLN A N 1
ATOM 2385 C CA . GLN A 1 300 ? 26.297 7.75 14.703 1 98.19 300 GLN A CA 1
ATOM 2386 C C . GLN A 1 300 ? 25.219 6.785 14.227 1 98.19 300 GLN A C 1
ATOM 2388 O O . GLN A 1 300 ? 24.906 5.812 14.922 1 98.19 300 GLN A O 1
ATOM 2393 N N . ILE A 1 301 ? 24.672 7.062 13.078 1 98.19 301 ILE A N 1
ATOM 2394 C CA . ILE A 1 301 ? 23.656 6.18 12.516 1 98.19 301 ILE A CA 1
ATOM 2395 C C . ILE A 1 301 ? 24.266 4.809 12.242 1 98.19 301 ILE A C 1
ATOM 2397 O O . ILE A 1 301 ? 23.688 3.779 12.594 1 98.19 301 ILE A O 1
ATOM 2401 N N . LYS A 1 302 ? 25.438 4.82 11.656 1 98.06 302 LYS A N 1
ATOM 2402 C CA . LYS A 1 302 ? 26.125 3.564 11.352 1 98.06 302 LYS A CA 1
ATOM 2403 C C . LYS A 1 302 ? 26.406 2.768 12.625 1 98.06 302 LYS A C 1
ATOM 2405 O O . LYS A 1 302 ? 26.234 1.546 12.641 1 98.06 302 LYS A O 1
ATOM 2410 N N . ASP A 1 303 ? 26.734 3.461 13.656 1 97.75 303 ASP A N 1
ATOM 2411 C CA . ASP A 1 303 ? 26.984 2.812 14.945 1 97.75 303 ASP A CA 1
ATOM 2412 C C . ASP A 1 303 ? 25.703 2.174 15.484 1 97.75 303 ASP A C 1
ATOM 2414 O O . ASP A 1 303 ? 25.734 1.077 16.047 1 97.75 303 ASP A O 1
ATOM 2418 N N . SER A 1 304 ? 24.656 2.914 15.352 1 97.5 304 SER A N 1
ATOM 2419 C CA . SER A 1 304 ? 23.391 2.398 15.828 1 97.5 304 SER A CA 1
ATOM 2420 C C . SER A 1 304 ? 22.969 1.146 15.062 1 97.5 304 SER A C 1
ATOM 2422 O O . SER A 1 304 ? 22.375 0.232 15.633 1 97.5 304 SER A O 1
ATOM 2424 N N . ILE A 1 305 ? 23.25 1.078 13.773 1 97.5 305 ILE A N 1
ATOM 2425 C CA . ILE A 1 305 ? 22.938 -0.081 12.938 1 97.5 305 ILE A CA 1
ATOM 2426 C C . ILE A 1 305 ? 23.766 -1.277 13.398 1 97.5 305 ILE A C 1
ATOM 2428 O O . ILE A 1 305 ? 23.25 -2.381 13.555 1 97.5 305 ILE A O 1
ATOM 2432 N N . LYS A 1 306 ? 25.047 -1.058 13.609 1 96.31 306 LYS A N 1
ATOM 2433 C CA . LYS A 1 306 ? 25.938 -2.113 14.07 1 96.31 306 LYS A CA 1
ATOM 2434 C C . LYS A 1 306 ? 25.453 -2.703 15.391 1 96.31 306 LYS A C 1
ATOM 2436 O O . LYS A 1 306 ? 25.438 -3.922 15.57 1 96.31 306 LYS A O 1
ATOM 2441 N N . ALA A 1 307 ? 25.062 -1.846 16.281 1 95.38 307 ALA A N 1
ATOM 2442 C CA . ALA A 1 307 ? 24.562 -2.281 17.594 1 95.38 307 ALA A CA 1
ATOM 2443 C C . ALA A 1 307 ? 23.281 -3.107 17.438 1 95.38 307 ALA A C 1
ATOM 2445 O O . ALA A 1 307 ? 23.109 -4.102 18.156 1 95.38 307 ALA A O 1
ATOM 2446 N N . PHE A 1 308 ? 22.469 -2.689 16.578 1 93.94 308 PHE A N 1
ATOM 2447 C CA . PHE A 1 308 ? 21.203 -3.369 16.344 1 93.94 308 PHE A CA 1
ATOM 2448 C C . PHE A 1 308 ? 21.438 -4.762 15.773 1 93.94 308 PHE A C 1
ATOM 2450 O O . PHE A 1 308 ? 20.766 -5.723 16.172 1 93.94 308 PHE A O 1
ATOM 2457 N N . GLU A 1 309 ? 22.25 -4.902 14.812 1 90.75 309 GLU A N 1
ATOM 2458 C CA . GLU A 1 309 ? 22.547 -6.168 14.148 1 90.75 309 GLU A CA 1
ATOM 2459 C C . GLU A 1 309 ? 23.219 -7.152 15.102 1 90.75 309 GLU A C 1
ATOM 2461 O O . GLU A 1 309 ? 22.984 -8.359 15.016 1 90.75 309 GLU A O 1
ATOM 2466 N N . THR A 1 310 ? 24.062 -6.668 15.938 1 86.31 310 THR A N 1
ATOM 2467 C CA . THR A 1 310 ? 24.734 -7.516 16.922 1 86.31 310 THR A CA 1
ATOM 2468 C C . THR A 1 310 ? 23.734 -8.086 17.922 1 86.31 310 THR A C 1
ATOM 2470 O O . THR A 1 310 ? 23.797 -9.266 18.281 1 86.31 310 THR A O 1
ATOM 2473 N N . LYS A 1 311 ? 22.781 -7.34 18.312 1 80.88 311 LYS A N 1
ATOM 2474 C CA . LYS A 1 311 ? 21.75 -7.789 19.234 1 80.88 311 LYS A CA 1
ATOM 2475 C C . LYS A 1 311 ? 20.844 -8.82 18.578 1 80.88 311 LYS A C 1
ATOM 2477 O O . LYS A 1 311 ? 20.406 -9.773 19.234 1 80.88 311 LYS A O 1
ATOM 2482 N N . SER A 1 312 ? 20.516 -8.617 17.359 1 73.62 312 SER A N 1
ATOM 2483 C CA . SER A 1 312 ? 19.609 -9.516 16.641 1 73.62 312 SER A CA 1
ATOM 2484 C C . SER A 1 312 ? 20.281 -10.867 16.391 1 73.62 312 SER A C 1
ATOM 2486 O O . SER A 1 312 ? 19.594 -11.898 16.359 1 73.62 312 SER A O 1
ATOM 2488 N N . GLN A 1 313 ? 21.531 -10.852 16.109 1 65.38 313 GLN A N 1
ATOM 2489 C CA . GLN A 1 313 ? 22.266 -12.102 15.938 1 65.38 313 GLN A CA 1
ATOM 2490 C C . GLN A 1 313 ? 22.344 -12.875 17.25 1 65.38 313 GLN A C 1
ATOM 2492 O O . GLN A 1 313 ? 22.281 -14.109 17.25 1 65.38 313 GLN A O 1
ATOM 2497 N N . ASP A 1 314 ? 22.422 -12.18 18.391 1 58.59 314 ASP A N 1
ATOM 2498 C CA . ASP A 1 314 ? 22.484 -12.82 19.703 1 58.59 314 ASP A CA 1
ATOM 2499 C C . ASP A 1 314 ? 21.125 -13.406 20.078 1 58.59 314 ASP A C 1
ATOM 2501 O O . ASP A 1 314 ? 21.047 -14.398 20.812 1 58.59 314 ASP A O 1
ATOM 2505 N N . LYS A 1 315 ? 20.141 -12.789 19.688 1 53.06 315 LYS A N 1
ATOM 2506 C CA . LYS A 1 315 ? 18.828 -13.305 20.062 1 53.06 315 LYS A CA 1
ATOM 2507 C C . LYS A 1 315 ? 18.438 -14.5 19.188 1 53.06 315 LYS A C 1
ATOM 2509 O O . LYS A 1 315 ? 17.625 -15.336 19.609 1 53.06 315 LYS A O 1
ATOM 2514 N N . ASN A 1 316 ? 18.703 -14.555 17.891 1 46.94 316 ASN A N 1
ATOM 2515 C CA . ASN A 1 316 ? 18.484 -15.727 17.047 1 46.94 316 ASN A CA 1
ATOM 2516 C C . ASN A 1 316 ? 19.797 -16.219 16.422 1 46.94 316 ASN A C 1
ATOM 2518 O O . ASN A 1 316 ? 20.078 -15.906 15.266 1 46.94 316 ASN A O 1
ATOM 2522 N N . PRO A 1 317 ? 20.766 -16.906 17.25 1 44 317 PRO A N 1
ATOM 2523 C CA . PRO A 1 317 ? 22.016 -17.391 16.656 1 44 317 PRO A CA 1
ATOM 2524 C C . PRO A 1 317 ? 21.797 -18.281 15.438 1 44 317 PRO A C 1
ATOM 2526 O O . PRO A 1 317 ? 22.719 -18.516 14.656 1 44 317 PRO A O 1
ATOM 2529 N N . LYS A 1 318 ? 20.844 -19.172 15.516 1 37 318 LYS A N 1
ATOM 2530 C CA . LYS A 1 318 ? 20.672 -20.344 14.641 1 37 318 LYS A CA 1
ATOM 2531 C C . LYS A 1 318 ? 20.406 -19.906 13.203 1 37 318 LYS A C 1
ATOM 2533 O O . LYS A 1 318 ? 20.297 -20.75 12.312 1 37 318 LYS A O 1
ATOM 2538 N N . LEU A 1 319 ? 19.875 -18.859 12.969 1 35.41 319 LEU A N 1
ATOM 2539 C CA . LEU A 1 319 ? 19.438 -18.703 11.586 1 35.41 319 LEU A CA 1
ATOM 2540 C C . LEU A 1 319 ? 20.625 -18.391 10.68 1 35.41 319 LEU A C 1
ATOM 2542 O O . LEU A 1 319 ? 20.484 -18.312 9.453 1 35.41 319 LEU A O 1
ATOM 2546 N N . ILE A 1 320 ? 21.766 -17.781 11.156 1 32.75 320 ILE A N 1
ATOM 2547 C CA . ILE A 1 320 ? 22.859 -17.5 10.227 1 32.75 320 ILE A CA 1
ATOM 2548 C C . ILE A 1 320 ? 23.734 -18.734 10.055 1 32.75 320 ILE A C 1
ATOM 2550 O O . ILE A 1 320 ? 24.781 -18.672 9.422 1 32.75 320 ILE A O 1
ATOM 2554 N N . LYS A 1 321 ? 23.594 -19.828 10.797 1 27.45 321 LYS A N 1
ATOM 2555 C CA . LYS A 1 321 ? 24.547 -20.906 10.578 1 27.45 321 LYS A CA 1
ATOM 2556 C C . LYS A 1 321 ? 24.328 -21.578 9.219 1 27.45 321 LYS A C 1
ATOM 2558 O O . LYS A 1 321 ? 25.062 -22.484 8.844 1 27.45 321 LYS A O 1
ATOM 2563 N N . ASN A 1 322 ? 23.172 -21.703 8.555 1 21.97 322 ASN A N 1
ATOM 2564 C CA . ASN A 1 322 ? 23.453 -22.562 7.41 1 21.97 322 ASN A CA 1
ATOM 2565 C C . ASN A 1 322 ? 24.125 -21.781 6.281 1 21.97 322 ASN A C 1
ATOM 2567 O O . ASN A 1 322 ? 23.719 -20.672 5.961 1 21.97 322 ASN A O 1
ATOM 2571 N N . MET B 1 1 ? -19.453 -24.531 -1.388 1 92.56 1 MET B N 1
ATOM 2572 C CA . MET B 1 1 ? -18.625 -24.594 -0.186 1 92.56 1 MET B CA 1
ATOM 2573 C C . MET B 1 1 ? -18.953 -25.828 0.642 1 92.56 1 MET B C 1
ATOM 2575 O O . MET B 1 1 ? -18.047 -26.516 1.107 1 92.56 1 MET B O 1
ATOM 2579 N N . LYS B 1 2 ? -20.188 -26.219 0.677 1 92.94 2 LYS B N 1
ATOM 2580 C CA . LYS B 1 2 ? -20.562 -27.391 1.457 1 92.94 2 LYS B CA 1
ATOM 2581 C C . LYS B 1 2 ? -20.031 -28.672 0.822 1 92.94 2 LYS B C 1
ATOM 2583 O O . LYS B 1 2 ? -19.531 -29.547 1.521 1 92.94 2 LYS B O 1
ATOM 2588 N N . ILE B 1 3 ? -20.141 -28.766 -0.442 1 95.56 3 ILE B N 1
ATOM 2589 C CA . ILE B 1 3 ? -19.641 -29.938 -1.167 1 95.56 3 ILE B CA 1
ATOM 2590 C C . ILE B 1 3 ? -18.125 -30.062 -0.947 1 95.56 3 ILE B C 1
ATOM 2592 O O . ILE B 1 3 ? -17.625 -31.141 -0.646 1 95.56 3 ILE B O 1
ATOM 2596 N N . ILE B 1 4 ? -17.406 -28.984 -1.044 1 97.94 4 ILE B N 1
ATOM 2597 C CA . ILE B 1 4 ? -15.961 -28.969 -0.867 1 97.94 4 ILE B CA 1
ATOM 2598 C C . ILE B 1 4 ? -15.609 -29.453 0.537 1 97.94 4 ILE B C 1
ATOM 2600 O O . ILE B 1 4 ? -14.75 -30.328 0.701 1 97.94 4 ILE B O 1
ATOM 2604 N N . TYR B 1 5 ? -16.297 -28.922 1.519 1 98.25 5 TYR B N 1
ATOM 2605 C CA . TYR B 1 5 ? -16.031 -29.281 2.906 1 98.25 5 TYR B CA 1
ATOM 2606 C C . TYR B 1 5 ? -16.297 -30.766 3.143 1 98.25 5 TYR B C 1
ATOM 2608 O O . TYR B 1 5 ? -15.523 -31.438 3.822 1 98.25 5 TYR B O 1
ATOM 2616 N N . ASN B 1 6 ? -17.406 -31.281 2.584 1 98.12 6 ASN B N 1
ATOM 2617 C CA . ASN B 1 6 ? -17.75 -32.688 2.74 1 98.12 6 ASN B CA 1
ATOM 2618 C C . ASN B 1 6 ? -16.719 -33.594 2.094 1 98.12 6 ASN B C 1
ATOM 2620 O O . ASN B 1 6 ? -16.406 -34.656 2.623 1 98.12 6 ASN B O 1
ATOM 2624 N N . LYS B 1 7 ? -16.234 -33.188 0.969 1 98.38 7 LYS B N 1
ATOM 2625 C CA . LYS B 1 7 ? -15.188 -33.938 0.311 1 98.38 7 LYS B CA 1
ATOM 2626 C C . LYS B 1 7 ? -13.914 -33.938 1.149 1 98.38 7 LYS B C 1
ATOM 2628 O O . LYS B 1 7 ? -13.266 -35 1.289 1 98.38 7 LYS B O 1
ATOM 2633 N N . ILE B 1 8 ? -13.555 -32.844 1.713 1 98.62 8 ILE B N 1
ATOM 2634 C CA . ILE B 1 8 ? -12.383 -32.75 2.572 1 98.62 8 ILE B CA 1
ATOM 2635 C C . ILE B 1 8 ? -12.539 -33.688 3.768 1 98.62 8 ILE B C 1
ATOM 2637 O O . ILE B 1 8 ? -11.602 -34.406 4.133 1 98.62 8 ILE B O 1
ATOM 2641 N N . LYS B 1 9 ? -13.703 -33.75 4.312 1 98.25 9 LYS B N 1
ATOM 2642 C CA . LYS B 1 9 ? -13.969 -34.625 5.457 1 98.25 9 LYS B CA 1
ATOM 2643 C C . LYS B 1 9 ? -13.844 -36.094 5.074 1 98.25 9 LYS B C 1
ATOM 2645 O O . LYS B 1 9 ? -13.352 -36.906 5.863 1 98.25 9 LYS B O 1
ATOM 2650 N N . ALA B 1 10 ? -14.203 -36.406 3.936 1 98.19 10 ALA B N 1
ATOM 2651 C CA . ALA B 1 10 ? -14.312 -37.812 3.496 1 98.19 10 ALA B CA 1
ATOM 2652 C C . ALA B 1 10 ? -12.938 -38.375 3.166 1 98.19 10 ALA B C 1
ATOM 2654 O O . ALA B 1 10 ? -12.719 -39.594 3.316 1 98.19 10 ALA B O 1
ATOM 2655 N N . PHE B 1 11 ? -12.008 -37.562 2.74 1 98.69 11 PHE B N 1
ATOM 2656 C CA . PHE B 1 11 ? -10.719 -38.094 2.277 1 98.69 11 PHE B CA 1
ATOM 2657 C C . PHE B 1 11 ? -9.68 -38 3.391 1 98.69 11 PHE B C 1
ATOM 2659 O O . PHE B 1 11 ? -9.633 -37.031 4.145 1 98.69 11 PHE B O 1
ATOM 2666 N N . GLU B 1 12 ? -8.836 -38.969 3.424 1 98.31 12 GLU B N 1
ATOM 2667 C CA . GLU B 1 12 ? -7.746 -39 4.395 1 98.31 12 GLU B CA 1
ATOM 2668 C C . GLU B 1 12 ? -6.52 -38.25 3.871 1 98.31 12 GLU B C 1
ATOM 2670 O O . GLU B 1 12 ? -5.766 -37.656 4.648 1 98.31 12 GLU B O 1
ATOM 2675 N N . THR B 1 13 ? -6.328 -38.406 2.59 1 98.75 13 THR B N 1
ATOM 2676 C CA . THR B 1 13 ? -5.199 -37.75 1.934 1 98.75 13 THR B CA 1
ATOM 2677 C C . THR B 1 13 ? -5.68 -36.656 1.006 1 98.75 13 THR B C 1
ATOM 2679 O O . THR B 1 13 ? -6.562 -36.844 0.171 1 98.75 13 THR B O 1
ATOM 2682 N N . ILE B 1 14 ? -5.125 -35.438 1.179 1 98.88 14 ILE B N 1
ATOM 2683 C CA . ILE B 1 14 ? -5.469 -34.281 0.36 1 98.88 14 ILE B CA 1
ATOM 2684 C C . ILE B 1 14 ? -4.195 -33.656 -0.202 1 98.88 14 ILE B C 1
ATOM 2686 O O . ILE B 1 14 ? -3.23 -33.438 0.532 1 98.88 14 ILE B O 1
ATOM 2690 N N . ILE B 1 15 ? -4.164 -33.438 -1.491 1 98.94 15 ILE B N 1
ATOM 2691 C CA . ILE B 1 15 ? -3.023 -32.844 -2.164 1 98.94 15 ILE B CA 1
ATOM 2692 C C . ILE B 1 15 ? -3.463 -31.547 -2.854 1 98.94 15 ILE B C 1
ATOM 2694 O O . ILE B 1 15 ? -4.316 -31.578 -3.742 1 98.94 15 ILE B O 1
ATOM 2698 N N . ILE B 1 16 ? -2.869 -30.406 -2.473 1 98.94 16 ILE B N 1
ATOM 2699 C CA . ILE B 1 16 ? -3.277 -29.094 -2.955 1 98.94 16 ILE B CA 1
ATOM 2700 C C . ILE B 1 16 ? -2.285 -28.594 -4.004 1 98.94 16 ILE B C 1
ATOM 2702 O O . ILE B 1 16 ? -1.088 -28.484 -3.729 1 98.94 16 ILE B O 1
ATOM 2706 N N . HIS B 1 17 ? -2.797 -28.281 -5.137 1 98.88 17 HIS B N 1
ATOM 2707 C CA . HIS B 1 17 ? -1.999 -27.859 -6.285 1 98.88 17 HIS B CA 1
ATOM 2708 C C . HIS B 1 17 ? -2.139 -26.375 -6.539 1 98.88 17 HIS B C 1
ATOM 2710 O O . HIS B 1 17 ? -3.146 -25.766 -6.168 1 98.88 17 HIS B O 1
ATOM 2716 N N . GLY B 1 18 ? -1.109 -25.75 -7.113 1 98.31 18 GLY B N 1
ATOM 2717 C CA . GLY B 1 18 ? -1.083 -24.359 -7.551 1 98.31 18 GLY B CA 1
ATOM 2718 C C . GLY B 1 18 ? -0.583 -24.188 -8.977 1 98.31 18 GLY B C 1
ATOM 2719 O O . GLY B 1 18 ? -0.417 -25.172 -9.695 1 98.31 18 GLY B O 1
ATOM 2720 N N . HIS B 1 19 ? -0.378 -23.016 -9.359 1 97.31 19 HIS B N 1
ATOM 2721 C CA . HIS B 1 19 ? -0.017 -22.766 -10.75 1 97.31 19 HIS B CA 1
ATOM 2722 C C . HIS B 1 19 ? 1.493 -22.625 -10.906 1 97.31 19 HIS B C 1
ATOM 2724 O O . HIS B 1 19 ? 2.223 -22.547 -9.914 1 97.31 19 HIS B O 1
ATOM 2730 N N . ILE B 1 20 ? 1.905 -22.656 -12.125 1 95.12 20 ILE B N 1
ATOM 2731 C CA . ILE B 1 20 ? 3.305 -22.453 -12.477 1 95.12 20 ILE B CA 1
ATOM 2732 C C . ILE B 1 20 ? 3.723 -21.031 -12.109 1 95.12 20 ILE B C 1
ATOM 2734 O O . ILE B 1 20 ? 2.902 -20.109 -12.133 1 95.12 20 ILE B O 1
ATOM 2738 N N . ASN B 1 21 ? 4.984 -20.844 -11.711 1 90.88 21 ASN B N 1
ATOM 2739 C CA . ASN B 1 21 ? 5.496 -19.547 -11.258 1 90.88 21 ASN B CA 1
ATOM 2740 C C . ASN B 1 21 ? 4.602 -18.938 -10.188 1 90.88 21 ASN B C 1
ATOM 2742 O O . ASN B 1 21 ? 4.09 -17.828 -10.352 1 90.88 21 ASN B O 1
ATOM 2746 N N . PRO B 1 22 ? 4.488 -19.688 -9.125 1 96.38 22 PRO B N 1
ATOM 2747 C CA . PRO B 1 22 ? 3.514 -19.312 -8.102 1 96.38 22 PRO B CA 1
ATOM 2748 C C . PRO B 1 22 ? 3.805 -17.938 -7.484 1 96.38 22 PRO B C 1
ATOM 2750 O O . PRO B 1 22 ? 4.965 -17.609 -7.219 1 96.38 22 PRO B O 1
ATOM 2753 N N . ASP B 1 23 ? 2.766 -17.156 -7.332 1 94.19 23 ASP B N 1
ATOM 2754 C CA . ASP B 1 23 ? 2.877 -15.867 -6.66 1 94.19 23 ASP B CA 1
ATOM 2755 C C . ASP B 1 23 ? 2.318 -15.938 -5.242 1 94.19 23 ASP B C 1
ATOM 2757 O O . ASP B 1 23 ? 2.088 -17.031 -4.711 1 94.19 23 ASP B O 1
ATOM 2761 N N . GLY B 1 24 ? 2.178 -14.828 -4.629 1 97.19 24 GLY B N 1
ATOM 2762 C CA . GLY B 1 24 ? 1.735 -14.781 -3.246 1 97.19 24 GLY B CA 1
ATOM 2763 C C . GLY B 1 24 ? 0.347 -15.352 -3.041 1 97.19 24 GLY B C 1
ATOM 2764 O O . GLY B 1 24 ? 0.094 -16.047 -2.049 1 97.19 24 GLY B O 1
ATOM 2765 N N . ASP B 1 25 ? -0.532 -15.062 -3.943 1 98.12 25 ASP B N 1
ATOM 2766 C CA . ASP B 1 25 ? -1.896 -15.555 -3.803 1 98.12 25 ASP B CA 1
ATOM 2767 C C . ASP B 1 25 ? -1.949 -17.078 -3.986 1 98.12 25 ASP B C 1
ATOM 2769 O O . ASP B 1 25 ? -2.688 -17.766 -3.283 1 98.12 25 ASP B O 1
ATOM 2773 N N . CYS B 1 26 ? -1.172 -17.547 -4.969 1 98.25 26 CYS B N 1
ATOM 2774 C CA . CYS B 1 26 ? -1.068 -18.984 -5.145 1 98.25 26 CYS B CA 1
ATOM 2775 C C . CYS B 1 26 ? -0.572 -19.656 -3.871 1 98.25 26 CYS B C 1
ATOM 2777 O O . CYS B 1 26 ? -1.216 -20.578 -3.355 1 98.25 26 CYS B O 1
ATOM 2779 N N . TYR B 1 27 ? 0.518 -19.188 -3.305 1 98.5 27 TYR B N 1
ATOM 2780 C CA . TYR B 1 27 ? 1.07 -19.703 -2.055 1 98.5 27 TYR B CA 1
ATOM 2781 C C . TYR B 1 27 ? 0.057 -19.578 -0.922 1 98.5 27 TYR B C 1
ATOM 2783 O O . TYR B 1 27 ? -0.153 -20.531 -0.166 1 98.5 27 TYR B O 1
ATOM 2791 N N . GLY B 1 28 ? -0.534 -18.406 -0.844 1 98.81 28 GLY B N 1
ATOM 2792 C CA . GLY B 1 28 ? -1.471 -18.141 0.234 1 98.81 28 GLY B CA 1
ATOM 2793 C C . GLY B 1 28 ? -2.662 -19.078 0.242 1 98.81 28 GLY B C 1
ATOM 2794 O O . GLY B 1 28 ? -3.059 -19.578 1.297 1 98.81 28 GLY B O 1
ATOM 2795 N N . ALA B 1 29 ? -3.191 -19.281 -0.928 1 98.88 29 ALA B N 1
ATOM 2796 C CA . ALA B 1 29 ? -4.332 -20.188 -1.045 1 98.88 29 ALA B CA 1
ATOM 2797 C C . ALA B 1 29 ? -3.934 -21.609 -0.717 1 98.88 29 ALA B C 1
ATOM 2799 O O . ALA B 1 29 ? -4.637 -22.312 0.022 1 98.88 29 ALA B O 1
ATOM 2800 N N . GLN B 1 30 ? -2.789 -22.031 -1.26 1 98.88 30 GLN B N 1
ATOM 2801 C CA . GLN B 1 30 ? -2.336 -23.406 -1.053 1 98.88 30 GLN B CA 1
ATOM 2802 C C . GLN B 1 30 ? -2.027 -23.656 0.419 1 98.88 30 GLN B C 1
ATOM 2804 O O . GLN B 1 30 ? -2.613 -24.562 1.033 1 98.88 30 GLN B O 1
ATOM 2809 N N . LEU B 1 31 ? -1.158 -22.875 0.977 1 98.94 31 LEU B N 1
ATOM 2810 C CA . LEU B 1 31 ? -0.634 -23.125 2.316 1 98.94 31 LEU B CA 1
ATOM 2811 C C . LEU B 1 31 ? -1.656 -22.734 3.379 1 98.94 31 LEU B C 1
ATOM 2813 O O . LEU B 1 31 ? -1.714 -23.344 4.445 1 98.94 31 LEU B O 1
ATOM 2817 N N . GLY B 1 32 ? -2.461 -21.688 3.062 1 98.94 32 GLY B N 1
ATOM 2818 C CA . GLY B 1 32 ? -3.562 -21.359 3.951 1 98.94 32 GLY B CA 1
ATOM 2819 C C . GLY B 1 32 ? -4.574 -22.469 4.09 1 98.94 32 GLY B C 1
ATOM 2820 O O . GLY B 1 32 ? -4.984 -22.812 5.203 1 98.94 32 GLY B O 1
ATOM 2821 N N . LEU B 1 33 ? -4.961 -23.062 2.963 1 98.94 33 LEU B N 1
ATOM 2822 C CA . LEU B 1 33 ? -5.906 -24.172 2.98 1 98.94 33 LEU B CA 1
ATOM 2823 C C . LEU B 1 33 ? -5.305 -25.391 3.674 1 98.94 33 LEU B C 1
ATOM 2825 O O . LEU B 1 33 ? -5.973 -26.062 4.473 1 98.94 33 LEU B O 1
ATOM 2829 N N . LYS B 1 34 ? -4.082 -25.703 3.34 1 98.94 34 LYS B N 1
ATOM 2830 C CA . LYS B 1 34 ? -3.387 -26.812 3.992 1 98.94 34 LYS B CA 1
ATOM 2831 C C . LYS B 1 34 ? -3.422 -26.656 5.512 1 98.94 34 LYS B C 1
ATOM 2833 O O . LYS B 1 34 ? -3.75 -27.609 6.227 1 98.94 34 LYS B O 1
ATOM 2838 N N . ASP B 1 35 ? -3.078 -25.484 6 1 98.94 35 ASP B N 1
ATOM 2839 C CA . ASP B 1 35 ? -3.041 -25.234 7.434 1 98.94 35 ASP B CA 1
ATOM 2840 C C . ASP B 1 35 ? -4.43 -25.359 8.055 1 98.94 35 ASP B C 1
ATOM 2842 O O . ASP B 1 35 ? -4.586 -25.953 9.117 1 98.94 35 ASP B O 1
ATOM 2846 N N . ALA B 1 36 ? -5.461 -24.812 7.379 1 98.88 36 ALA B N 1
ATOM 2847 C CA . ALA B 1 36 ? -6.828 -24.875 7.891 1 98.88 36 ALA B CA 1
ATOM 2848 C C . ALA B 1 36 ? -7.297 -26.328 8.023 1 98.88 36 ALA B C 1
ATOM 2850 O O . ALA B 1 36 ? -7.902 -26.703 9.031 1 98.88 36 ALA B O 1
ATOM 2851 N N . ILE B 1 37 ? -6.984 -27.156 6.988 1 98.94 37 ILE B N 1
ATOM 2852 C CA . ILE B 1 37 ? -7.402 -28.547 7.008 1 98.94 37 ILE B CA 1
ATOM 2853 C C . ILE B 1 37 ? -6.648 -29.297 8.109 1 98.94 37 ILE B C 1
ATOM 2855 O O . ILE B 1 37 ? -7.254 -30.016 8.906 1 98.94 37 ILE B O 1
ATOM 2859 N N . THR B 1 38 ? -5.336 -29.109 8.164 1 98.81 38 THR B N 1
ATOM 2860 C CA . THR B 1 38 ? -4.5 -29.828 9.117 1 98.81 38 THR B CA 1
ATOM 2861 C C . THR B 1 38 ? -4.852 -29.438 10.547 1 98.81 38 THR B C 1
ATOM 2863 O O . THR B 1 38 ? -4.891 -30.297 11.438 1 98.81 38 THR B O 1
ATOM 2866 N N . ALA B 1 39 ? -5.07 -28.172 10.75 1 98.75 39 ALA B N 1
ATOM 2867 C CA . ALA B 1 39 ? -5.422 -27.703 12.086 1 98.75 39 ALA B CA 1
ATOM 2868 C C . ALA B 1 39 ? -6.781 -28.234 12.516 1 98.75 39 ALA B C 1
ATOM 2870 O O . ALA B 1 39 ? -7.004 -28.516 13.703 1 98.75 39 ALA B O 1
ATOM 2871 N N . THR B 1 40 ? -7.703 -28.391 11.633 1 98.75 40 THR B N 1
ATOM 2872 C CA . THR B 1 40 ? -9.055 -28.859 11.914 1 98.75 40 THR B CA 1
ATOM 2873 C C . THR B 1 40 ? -9.102 -30.375 12.023 1 98.75 40 THR B C 1
ATOM 2875 O O . THR B 1 40 ? -9.812 -30.922 12.867 1 98.75 40 THR B O 1
ATOM 2878 N N . PHE B 1 41 ? -8.359 -31.031 11.133 1 98.62 41 PHE B N 1
ATOM 2879 C CA . PHE B 1 41 ? -8.281 -32.5 11.07 1 98.62 41 PHE B CA 1
ATOM 2880 C C . PHE B 1 41 ? -6.832 -32.969 11.188 1 98.62 41 PHE B C 1
ATOM 2882 O O . PHE B 1 41 ? -6.25 -33.438 10.203 1 98.62 41 PHE B O 1
ATOM 2889 N N . PRO B 1 42 ? -6.309 -33.031 12.383 1 98 42 PRO B N 1
ATOM 2890 C CA . PRO B 1 42 ? -4.879 -33.281 12.578 1 98 42 PRO B CA 1
ATOM 2891 C C . PRO B 1 42 ? -4.453 -34.656 12.109 1 98 42 PRO B C 1
ATOM 2893 O O . PRO B 1 42 ? -3.264 -34.906 11.891 1 98 42 PRO B O 1
ATOM 2896 N N . GLN B 1 43 ? -5.332 -35.531 11.922 1 97.88 43 GLN B N 1
ATOM 2897 C CA . GLN B 1 43 ? -5.004 -36.906 11.539 1 97.88 43 GLN B CA 1
ATOM 2898 C C . GLN B 1 43 ? -4.832 -37.031 10.031 1 97.88 43 GLN B C 1
ATOM 2900 O O . GLN B 1 43 ? -4.332 -38.062 9.539 1 97.88 43 GLN B O 1
ATOM 2905 N N . LYS B 1 44 ? -5.254 -36.094 9.273 1 98.56 44 LYS B N 1
ATOM 2906 C CA . LYS B 1 44 ? -5.199 -36.156 7.816 1 98.56 44 LYS B CA 1
ATOM 2907 C C . LYS B 1 44 ? -3.797 -35.875 7.301 1 98.56 44 LYS B C 1
ATOM 2909 O O . LYS B 1 44 ? -3.023 -35.156 7.953 1 98.56 44 LYS B O 1
ATOM 2914 N N . LYS B 1 45 ? -3.551 -36.438 6.176 1 98.56 45 LYS B N 1
ATOM 2915 C CA . LYS B 1 45 ? -2.334 -36.125 5.434 1 98.56 45 LYS B CA 1
ATOM 2916 C C . LYS B 1 45 ? -2.6 -35.094 4.359 1 98.56 45 LYS B C 1
ATOM 2918 O O . LYS B 1 45 ? -3.248 -35.375 3.352 1 98.56 45 LYS B O 1
ATOM 2923 N N . VAL B 1 46 ? -2.066 -33.906 4.551 1 98.88 46 VAL B N 1
ATOM 2924 C CA . VAL B 1 46 ? -2.334 -32.812 3.645 1 98.88 46 VAL B CA 1
ATOM 2925 C C . VAL B 1 46 ? -1.021 -32.281 3.068 1 98.88 46 VAL B C 1
ATOM 2927 O O . VAL B 1 46 ? -0.079 -32 3.812 1 98.88 46 VAL B O 1
ATOM 2930 N N . TYR B 1 47 ? -0.967 -32.156 1.768 1 98.88 47 TYR B N 1
ATOM 2931 C CA . TYR B 1 47 ? 0.239 -31.703 1.072 1 98.88 47 TYR B CA 1
ATOM 2932 C C . TYR B 1 47 ? -0.058 -30.531 0.147 1 98.88 47 TYR B C 1
ATOM 2934 O O . TYR B 1 47 ? -1.133 -30.469 -0.454 1 98.88 47 TYR B O 1
ATOM 2942 N N . ALA B 1 48 ? 0.816 -29.625 0.09 1 98.88 48 ALA B N 1
ATOM 2943 C CA . ALA B 1 48 ? 0.854 -28.594 -0.952 1 98.88 48 ALA B CA 1
ATOM 2944 C C . ALA B 1 48 ? 2.012 -28.844 -1.916 1 98.88 48 ALA B C 1
ATOM 2946 O O . ALA B 1 48 ? 3.17 -28.922 -1.498 1 98.88 48 ALA B O 1
ATOM 2947 N N . VAL B 1 49 ? 1.731 -28.938 -3.203 1 98.75 49 VAL B N 1
ATOM 2948 C CA . VAL B 1 49 ? 2.764 -29.344 -4.148 1 98.75 49 VAL B CA 1
ATOM 2949 C C . VAL B 1 49 ? 2.887 -28.312 -5.266 1 98.75 49 VAL B C 1
ATOM 2951 O O . VAL B 1 49 ? 2.004 -27.469 -5.434 1 98.75 49 VAL B O 1
ATOM 2954 N N . GLY B 1 50 ? 3.988 -28.375 -5.965 1 97.94 50 GLY B N 1
ATOM 2955 C CA . GLY B 1 50 ? 4.242 -27.469 -7.074 1 97.94 50 GLY B CA 1
ATOM 2956 C C . GLY B 1 50 ? 5.609 -26.812 -7.008 1 97.94 50 GLY B C 1
ATOM 2957 O O . GLY B 1 50 ? 6.48 -27.25 -6.258 1 97.94 50 GLY B O 1
ATOM 2958 N N . GLN B 1 51 ? 5.738 -25.75 -7.781 1 96.81 51 GLN B N 1
ATOM 2959 C CA . GLN B 1 51 ? 7.012 -25.047 -7.883 1 96.81 51 GLN B CA 1
ATOM 2960 C C . GLN B 1 51 ? 7.281 -24.203 -6.637 1 96.81 51 GLN B C 1
ATOM 2962 O O . GLN B 1 51 ? 6.344 -23.75 -5.977 1 96.81 51 GLN B O 1
ATOM 2967 N N . GLN B 1 52 ? 8.594 -24.078 -6.391 1 95.75 52 GLN B N 1
ATOM 2968 C CA . GLN B 1 52 ? 9.023 -23.25 -5.273 1 95.75 52 GLN B CA 1
ATOM 2969 C C . GLN B 1 52 ? 9.297 -21.812 -5.723 1 95.75 52 GLN B C 1
ATOM 2971 O O . GLN B 1 52 ? 9.859 -21.594 -6.801 1 95.75 52 GLN B O 1
ATOM 2976 N N . ASN B 1 53 ? 8.836 -20.922 -5.008 1 94 53 ASN B N 1
ATOM 2977 C CA . ASN B 1 53 ? 9.234 -19.531 -5.113 1 94 53 ASN B CA 1
ATOM 2978 C C . ASN B 1 53 ? 10.078 -19.094 -3.92 1 94 53 ASN B C 1
ATOM 2980 O O . ASN B 1 53 ? 9.562 -18.906 -2.816 1 94 53 ASN B O 1
ATOM 2984 N N . HIS B 1 54 ? 11.289 -18.891 -4.145 1 91.56 54 HIS B N 1
ATOM 2985 C CA . HIS B 1 54 ? 12.242 -18.641 -3.068 1 91.56 54 HIS B CA 1
ATOM 2986 C C . HIS B 1 54 ? 11.93 -17.344 -2.344 1 91.56 54 HIS B C 1
ATOM 2988 O O . HIS B 1 54 ? 12.172 -17.219 -1.14 1 91.56 54 HIS B O 1
ATOM 2994 N N . SER B 1 55 ? 11.398 -16.406 -3.02 1 90.88 55 SER B N 1
ATOM 2995 C CA . SER B 1 55 ? 11.062 -15.117 -2.404 1 90.88 55 SER B CA 1
ATOM 2996 C C . SER B 1 55 ? 9.898 -15.258 -1.432 1 90.88 55 SER B C 1
ATOM 2998 O O . SER B 1 55 ? 9.656 -14.375 -0.613 1 90.88 55 SER B O 1
ATOM 3000 N N . LEU B 1 56 ? 9.203 -16.359 -1.5 1 96.31 56 LEU B N 1
ATOM 3001 C CA . LEU B 1 56 ? 8.039 -16.594 -0.643 1 96.31 56 LEU B CA 1
ATOM 3002 C C . LEU B 1 56 ? 8.32 -17.719 0.354 1 96.31 56 LEU B C 1
ATOM 3004 O O . LEU B 1 56 ? 7.395 -18.219 0.992 1 96.31 56 LEU B O 1
ATOM 3008 N N . SER B 1 57 ? 9.578 -18.016 0.524 1 95.31 57 SER B N 1
ATOM 3009 C CA . SER B 1 57 ? 9.953 -19.125 1.41 1 95.31 57 SER B CA 1
ATOM 3010 C C . SER B 1 57 ? 9.562 -18.828 2.854 1 95.31 57 SER B C 1
ATOM 3012 O O . SER B 1 57 ? 9.344 -19.734 3.646 1 95.31 57 SER B O 1
ATOM 3014 N N . PHE B 1 58 ? 9.445 -17.547 3.188 1 95.31 58 PHE B N 1
ATOM 3015 C CA . PHE B 1 58 ? 9.078 -17.156 4.543 1 95.31 58 PHE B CA 1
ATOM 3016 C C . PHE B 1 58 ? 7.629 -17.516 4.84 1 95.31 58 PHE B C 1
ATOM 3018 O O . PHE B 1 58 ? 7.223 -17.562 6.004 1 95.31 58 PHE B O 1
ATOM 3025 N N . VAL B 1 59 ? 6.855 -17.812 3.811 1 97.81 59 VAL B N 1
ATOM 3026 C CA . VAL B 1 59 ? 5.465 -18.234 3.967 1 97.81 59 VAL B CA 1
ATOM 3027 C C . VAL B 1 59 ? 5.398 -19.75 4.164 1 97.81 59 VAL B C 1
ATOM 3029 O O . VAL B 1 59 ? 4.617 -20.234 4.984 1 97.81 59 VAL B O 1
ATOM 3032 N N . GLY B 1 60 ? 6.172 -20.438 3.377 1 97.19 60 GLY B N 1
ATOM 3033 C CA . GLY B 1 60 ? 6.23 -21.891 3.432 1 97.19 60 GLY B CA 1
ATOM 3034 C C . GLY B 1 60 ? 6.934 -22.5 2.234 1 97.19 60 GLY B C 1
ATOM 3035 O O . GLY B 1 60 ? 7.422 -21.781 1.359 1 97.19 60 GLY B O 1
ATOM 3036 N N . VAL B 1 61 ? 7.016 -23.797 2.273 1 96.62 61 VAL B N 1
ATOM 3037 C CA . VAL B 1 61 ? 7.672 -24.531 1.203 1 96.62 61 VAL B CA 1
ATOM 3038 C C . VAL B 1 61 ? 6.738 -25.625 0.686 1 96.62 61 VAL B C 1
ATOM 3040 O O . VAL B 1 61 ? 5.898 -26.141 1.432 1 96.62 61 VAL B O 1
ATOM 3043 N N . MET B 1 62 ? 6.914 -25.969 -0.545 1 98.12 62 MET B N 1
ATOM 3044 C CA . MET B 1 62 ? 6.074 -26.984 -1.172 1 98.12 62 MET B CA 1
ATOM 3045 C C . MET B 1 62 ? 6.57 -28.391 -0.826 1 98.12 62 MET B C 1
ATOM 3047 O O . MET B 1 62 ? 7.773 -28.609 -0.695 1 98.12 62 MET B O 1
ATOM 3051 N N . ASP B 1 63 ? 5.617 -29.312 -0.722 1 98.31 63 ASP B N 1
ATOM 3052 C CA . ASP B 1 63 ? 5.906 -30.719 -0.401 1 98.31 63 ASP B CA 1
ATOM 3053 C C . ASP B 1 63 ? 6.273 -31.5 -1.657 1 98.31 63 ASP B C 1
ATOM 3055 O O . ASP B 1 63 ? 5.977 -31.078 -2.773 1 98.31 63 ASP B O 1
ATOM 3059 N N . GLU B 1 64 ? 6.949 -32.594 -1.384 1 97.25 64 GLU B N 1
ATOM 3060 C CA . GLU B 1 64 ? 7.164 -33.625 -2.404 1 97.25 64 GLU B CA 1
ATOM 3061 C C . GLU B 1 64 ? 6.348 -34.875 -2.105 1 97.25 64 GLU B C 1
ATOM 3063 O O . GLU B 1 64 ? 6.309 -35.344 -0.964 1 97.25 64 GLU B O 1
ATOM 3068 N N . VAL B 1 65 ? 5.633 -35.344 -3.121 1 97.44 65 VAL B N 1
ATOM 3069 C CA . VAL B 1 65 ? 4.801 -36.531 -2.924 1 97.44 65 VAL B CA 1
ATOM 3070 C C . VAL B 1 65 ? 5.047 -37.531 -4.055 1 97.44 65 VAL B C 1
ATOM 3072 O O . VAL B 1 65 ? 5.426 -37.125 -5.16 1 97.44 65 VAL B O 1
ATOM 3075 N N . CYS B 1 66 ? 4.789 -38.812 -3.789 1 96.38 66 CYS B N 1
ATOM 3076 C CA . CYS B 1 66 ? 4.914 -39.875 -4.809 1 96.38 66 CYS B CA 1
ATOM 3077 C C . CYS B 1 66 ? 3.588 -40.094 -5.527 1 96.38 66 CYS B C 1
ATOM 3079 O O . CYS B 1 66 ? 2.525 -39.75 -4.992 1 96.38 66 CYS B O 1
ATOM 3081 N N . ASP B 1 67 ? 3.65 -40.656 -6.688 1 96.5 67 ASP B N 1
ATOM 3082 C CA . ASP B 1 67 ? 2.488 -40.844 -7.551 1 96.5 67 ASP B CA 1
ATOM 3083 C C . ASP B 1 67 ? 1.436 -41.719 -6.859 1 96.5 67 ASP B C 1
ATOM 3085 O O . ASP B 1 67 ? 0.234 -41.5 -7.02 1 96.5 67 ASP B O 1
ATOM 3089 N N . SER B 1 68 ? 1.867 -42.719 -6.164 1 96.38 68 SER B N 1
ATOM 3090 C CA . SER B 1 68 ? 0.948 -43.688 -5.578 1 96.38 68 SER B CA 1
ATOM 3091 C C . SER B 1 68 ? 0.03 -43.031 -4.555 1 96.38 68 SER B C 1
ATOM 3093 O O . SER B 1 68 ? -1.076 -43.5 -4.301 1 96.38 68 SER B O 1
ATOM 3095 N N . LEU B 1 69 ? 0.495 -41.906 -4.062 1 97 69 LEU B N 1
ATOM 3096 C CA . LEU B 1 69 ? -0.275 -41.219 -3.041 1 97 69 LEU B CA 1
ATOM 3097 C C . LEU B 1 69 ? -1.557 -40.625 -3.629 1 97 69 LEU B C 1
ATOM 3099 O O . LEU B 1 69 ? -2.555 -40.469 -2.922 1 97 69 LEU B O 1
ATOM 3103 N N . TYR B 1 70 ? -1.585 -40.312 -4.887 1 97.81 70 TYR B N 1
ATOM 3104 C CA . TYR B 1 70 ? -2.701 -39.656 -5.555 1 97.81 70 TYR B CA 1
ATOM 3105 C C . TYR B 1 70 ? -3.898 -40.594 -5.668 1 97.81 70 TYR B C 1
ATOM 3107 O O . TYR B 1 70 ? -5.047 -40.156 -5.668 1 97.81 70 TYR B O 1
ATOM 3115 N N . GLN B 1 71 ? -3.67 -41.906 -5.762 1 96.5 71 GLN B N 1
ATOM 3116 C CA . GLN B 1 71 ? -4.699 -42.875 -6.109 1 96.5 71 GLN B CA 1
ATOM 3117 C C . GLN B 1 71 ? -5.844 -42.875 -5.102 1 96.5 71 GLN B C 1
ATOM 3119 O O . GLN B 1 71 ? -6.996 -43.125 -5.453 1 96.5 71 GLN B O 1
ATOM 3124 N N . SER B 1 72 ? -5.586 -42.531 -3.904 1 97.19 72 SER B N 1
ATOM 3125 C CA . SER B 1 72 ? -6.625 -42.5 -2.879 1 97.19 72 SER B CA 1
ATOM 3126 C C . SER B 1 72 ? -6.824 -41.062 -2.354 1 97.19 72 SER B C 1
ATOM 3128 O O . SER B 1 72 ? -7.445 -40.875 -1.307 1 97.19 72 SER B O 1
ATOM 3130 N N . ALA B 1 73 ? -6.324 -40.125 -3.08 1 98.69 73 ALA B N 1
ATOM 3131 C CA . ALA B 1 73 ? -6.285 -38.75 -2.549 1 98.69 73 ALA B CA 1
ATOM 3132 C C . ALA B 1 73 ? -7.34 -37.875 -3.211 1 98.69 73 ALA B C 1
ATOM 3134 O O . ALA B 1 73 ? -7.852 -38.219 -4.281 1 98.69 73 ALA B O 1
ATOM 3135 N N . LEU B 1 74 ? -7.754 -36.844 -2.521 1 98.81 74 LEU B N 1
ATOM 3136 C CA . LEU B 1 74 ? -8.438 -35.688 -3.094 1 98.81 74 LEU B CA 1
ATOM 3137 C C . LEU B 1 74 ? -7.426 -34.625 -3.555 1 98.81 74 LEU B C 1
ATOM 3139 O O . LEU B 1 74 ? -6.574 -34.188 -2.775 1 98.81 74 LEU B O 1
ATOM 3143 N N . ALA B 1 75 ? -7.488 -34.281 -4.84 1 98.88 75 ALA B N 1
ATOM 3144 C CA . ALA B 1 75 ? -6.676 -33.156 -5.336 1 98.88 75 ALA B CA 1
ATOM 3145 C C . ALA B 1 75 ? -7.488 -31.875 -5.391 1 98.88 75 ALA B C 1
ATOM 3147 O O . ALA B 1 75 ? -8.594 -31.859 -5.938 1 98.88 75 ALA B O 1
ATOM 3148 N N . ILE B 1 76 ? -6.98 -30.844 -4.766 1 98.88 76 ILE B N 1
ATOM 3149 C CA . ILE B 1 76 ? -7.586 -29.516 -4.836 1 98.88 76 ILE B CA 1
ATOM 3150 C C . ILE B 1 76 ? -6.652 -28.562 -5.578 1 98.88 76 ILE B C 1
ATOM 3152 O O . ILE B 1 76 ? -5.492 -28.406 -5.203 1 98.88 76 ILE B O 1
ATOM 3156 N N . VAL B 1 77 ? -7.145 -27.953 -6.656 1 98.81 77 VAL B N 1
ATOM 3157 C CA . VAL B 1 77 ? -6.395 -26.953 -7.414 1 98.81 77 VAL B CA 1
ATOM 3158 C C . VAL B 1 77 ? -6.879 -25.547 -7.055 1 98.81 77 VAL B C 1
ATOM 3160 O O . VAL B 1 77 ? -8.07 -25.25 -7.164 1 98.81 77 VAL B O 1
ATOM 3163 N N . VAL B 1 78 ? -5.91 -24.734 -6.633 1 98.75 78 VAL B N 1
ATOM 3164 C CA . VAL B 1 78 ? -6.301 -23.391 -6.219 1 98.75 78 VAL B CA 1
ATOM 3165 C C . VAL B 1 78 ? -5.645 -22.359 -7.129 1 98.75 78 VAL B C 1
ATOM 3167 O O . VAL B 1 78 ? -4.535 -22.578 -7.621 1 98.75 78 VAL B O 1
ATOM 3170 N N . ASP B 1 79 ? -6.352 -21.234 -7.375 1 97.44 79 ASP B N 1
ATOM 3171 C CA . ASP B 1 79 ? -5.82 -20.031 -7.988 1 97.44 79 ASP B CA 1
ATOM 3172 C C . ASP B 1 79 ? -5.266 -20.312 -9.383 1 97.44 79 ASP B C 1
ATOM 3174 O O . ASP B 1 79 ? -4.195 -19.812 -9.742 1 97.44 79 ASP B O 1
ATOM 3178 N N . CYS B 1 80 ? -5.891 -21.203 -10.086 1 95.5 80 CYS B N 1
ATOM 3179 C CA . CYS B 1 80 ? -5.484 -21.547 -11.445 1 95.5 80 CYS B CA 1
ATOM 3180 C C . CYS B 1 80 ? -6.645 -21.375 -12.422 1 95.5 80 CYS B C 1
ATOM 3182 O O . CYS B 1 80 ? -7.578 -22.172 -12.414 1 95.5 80 CYS B O 1
ATOM 3184 N N . GLY B 1 81 ? -6.469 -20.453 -13.305 1 89.69 81 GLY B N 1
ATOM 3185 C CA . GLY B 1 81 ? -7.547 -20.156 -14.234 1 89.69 81 GLY B CA 1
ATOM 3186 C C . GLY B 1 81 ? -7.668 -21.188 -15.352 1 89.69 81 GLY B C 1
ATOM 3187 O O . GLY B 1 81 ? -8.758 -21.422 -15.875 1 89.69 81 GLY B O 1
ATOM 3188 N N . GLN B 1 82 ? -6.551 -21.781 -15.672 1 90.25 82 GLN B N 1
ATOM 3189 C CA . GLN B 1 82 ? -6.516 -22.75 -16.766 1 90.25 82 GLN B CA 1
ATOM 3190 C C . GLN B 1 82 ? -5.699 -23.984 -16.391 1 90.25 82 GLN B C 1
ATOM 3192 O O . GLN B 1 82 ? -4.711 -23.875 -15.664 1 90.25 82 GLN B O 1
ATOM 3197 N N . GLU B 1 83 ? -6.094 -25.078 -17 1 95.62 83 GLU B N 1
ATOM 3198 C CA . GLU B 1 83 ? -5.453 -26.344 -16.688 1 95.62 83 GLU B CA 1
ATOM 3199 C C . GLU B 1 83 ? -3.965 -26.312 -17.016 1 95.62 83 GLU B C 1
ATOM 3201 O O . GLU B 1 83 ? -3.137 -26.828 -16.266 1 95.62 83 GLU B O 1
ATOM 3206 N N . ASN B 1 84 ? -3.68 -25.688 -18.125 1 92.69 84 ASN B N 1
ATOM 3207 C CA . ASN B 1 84 ? -2.305 -25.703 -18.625 1 92.69 84 ASN B CA 1
ATOM 3208 C C . ASN B 1 84 ? -1.392 -24.844 -17.766 1 92.69 84 ASN B C 1
ATOM 3210 O O . ASN B 1 84 ? -0.173 -24.844 -17.938 1 92.69 84 ASN B O 1
ATOM 3214 N N . LYS B 1 85 ? -1.896 -24.172 -16.781 1 92.56 85 LYS B N 1
ATOM 3215 C CA . LYS B 1 85 ? -1.115 -23.328 -15.875 1 92.56 85 LYS B CA 1
ATOM 3216 C C . LYS B 1 85 ? -0.831 -24.062 -14.57 1 92.56 85 LYS B C 1
ATOM 3218 O O . LYS B 1 85 ? -0.061 -23.578 -13.734 1 92.56 85 LYS B O 1
ATOM 3223 N N . ILE B 1 86 ? -1.417 -25.234 -14.391 1 97.44 86 ILE B N 1
ATOM 3224 C CA . ILE B 1 86 ? -1.193 -26 -13.172 1 97.44 86 ILE B CA 1
ATOM 3225 C C . ILE B 1 86 ? 0.236 -26.531 -13.156 1 97.44 86 ILE B C 1
ATOM 3227 O O . ILE B 1 86 ? 0.693 -27.141 -14.141 1 97.44 86 ILE B O 1
ATOM 3231 N N . SER B 1 87 ? 0.949 -26.344 -12.109 1 97.31 87 SER B N 1
ATOM 3232 C CA . SER B 1 87 ? 2.371 -26.656 -12 1 97.31 87 SER B CA 1
ATOM 3233 C C . SER B 1 87 ? 2.615 -28.156 -12.07 1 97.31 87 SER B C 1
ATOM 3235 O O . SER B 1 87 ? 3.639 -28.609 -12.594 1 97.31 87 SER B O 1
ATOM 3237 N N . ASP B 1 88 ? 1.762 -28.922 -11.562 1 97.06 88 ASP B N 1
ATOM 3238 C CA . ASP B 1 88 ? 1.896 -30.375 -11.453 1 97.06 88 ASP B CA 1
ATOM 3239 C C . ASP B 1 88 ? 0.651 -31.094 -11.984 1 97.06 88 ASP B C 1
ATOM 3241 O O . ASP B 1 88 ? -0.393 -31.094 -11.328 1 97.06 88 ASP B O 1
ATOM 3245 N N . GLN B 1 89 ? 0.765 -31.828 -13.078 1 97.06 89 GLN B N 1
ATOM 3246 C CA . GLN B 1 89 ? -0.379 -32.406 -13.773 1 97.06 89 GLN B CA 1
ATOM 3247 C C . GLN B 1 89 ? -0.842 -33.688 -13.086 1 97.06 89 GLN B C 1
ATOM 3249 O O . GLN B 1 89 ? -1.884 -34.25 -13.438 1 97.06 89 GLN B O 1
ATOM 3254 N N . ARG B 1 90 ? -0.188 -34.125 -12.094 1 98 90 ARG B N 1
ATOM 3255 C CA . ARG B 1 90 ? -0.518 -35.375 -11.398 1 98 90 ARG B CA 1
ATOM 3256 C C . ARG B 1 90 ? -1.823 -35.25 -10.625 1 98 90 ARG B C 1
ATOM 3258 O O . ARG B 1 90 ? -2.363 -36.219 -10.125 1 98 90 ARG B O 1
ATOM 3265 N N . PHE B 1 91 ? -2.346 -33.938 -10.617 1 98.19 91 PHE B N 1
ATOM 3266 C CA . PHE B 1 91 ? -3.65 -33.781 -9.984 1 98.19 91 PHE B CA 1
ATOM 3267 C C . PHE B 1 91 ? -4.684 -34.719 -10.641 1 98.19 91 PHE B C 1
ATOM 3269 O O . PHE B 1 91 ? -5.652 -35.125 -10 1 98.19 91 PHE B O 1
ATOM 3276 N N . LYS B 1 92 ? -4.457 -35.094 -11.852 1 97.75 92 LYS B N 1
ATOM 3277 C CA . LYS B 1 92 ? -5.371 -35.906 -12.641 1 97.75 92 LYS B CA 1
ATOM 3278 C C . LYS B 1 92 ? -5.367 -37.344 -12.156 1 97.75 92 LYS B C 1
ATOM 3280 O O . LYS B 1 92 ? -6.273 -38.125 -12.477 1 97.75 92 LYS B O 1
ATOM 3285 N N . LEU B 1 93 ? -4.344 -37.781 -11.508 1 98.06 93 LEU B N 1
ATOM 3286 C CA . LEU B 1 93 ? -4.215 -39.125 -11 1 98.06 93 LEU B CA 1
ATOM 3287 C C . LEU B 1 93 ? -5.051 -39.312 -9.742 1 98.06 93 LEU B C 1
ATOM 3289 O O . LEU B 1 93 ? -5.227 -40.469 -9.281 1 98.06 93 LEU B O 1
ATOM 3293 N N . ALA B 1 94 ? -5.594 -38.281 -9.18 1 98.62 94 ALA B N 1
ATOM 3294 C CA . ALA B 1 94 ? -6.285 -38.344 -7.891 1 98.62 94 ALA B CA 1
ATOM 3295 C C . ALA B 1 94 ? -7.645 -39 -8.031 1 98.62 94 ALA B C 1
ATOM 3297 O O . ALA B 1 94 ? -8.227 -39.031 -9.117 1 98.62 94 ALA B O 1
ATOM 3298 N N . LYS B 1 95 ? -8.102 -39.531 -6.953 1 98.31 95 LYS B N 1
ATOM 3299 C CA . LYS B 1 95 ? -9.406 -40.188 -6.926 1 98.31 95 LYS B CA 1
ATOM 3300 C C . LYS B 1 95 ? -10.523 -39.219 -7.23 1 98.31 95 LYS B C 1
ATOM 3302 O O . LYS B 1 95 ? -11.516 -39.562 -7.871 1 98.31 95 LYS B O 1
ATOM 3307 N N . ASP B 1 96 ? -10.43 -37.969 -6.785 1 98.5 96 ASP B N 1
ATOM 3308 C CA . ASP B 1 96 ? -11.375 -36.875 -7.035 1 98.5 96 ASP B CA 1
ATOM 3309 C C . ASP B 1 96 ? -10.656 -35.531 -7.086 1 98.5 96 ASP B C 1
ATOM 3311 O O . ASP B 1 96 ? -9.531 -35.406 -6.609 1 98.5 96 ASP B O 1
ATOM 3315 N N . THR B 1 97 ? -11.328 -34.562 -7.758 1 98.62 97 THR B N 1
ATOM 3316 C CA . THR B 1 97 ? -10.656 -33.281 -7.98 1 98.62 97 THR B CA 1
ATOM 3317 C C . THR B 1 97 ? -11.609 -32.125 -7.715 1 98.62 97 THR B C 1
ATOM 3319 O O . THR B 1 97 ? -12.805 -32.219 -8.031 1 98.62 97 THR B O 1
ATOM 3322 N N . ILE B 1 98 ? -11.094 -31.031 -7.062 1 98.62 98 ILE B N 1
ATOM 3323 C CA . ILE B 1 98 ? -11.828 -29.797 -6.809 1 98.62 98 ILE B CA 1
ATOM 3324 C C . ILE B 1 98 ? -11 -28.609 -7.262 1 98.62 98 ILE B C 1
ATOM 3326 O O . ILE B 1 98 ? -9.781 -28.562 -7.039 1 98.62 98 ILE B O 1
ATOM 3330 N N . ARG B 1 99 ? -11.617 -27.609 -7.859 1 98.31 99 ARG B N 1
ATOM 3331 C CA . ARG B 1 99 ? -10.977 -26.344 -8.211 1 98.31 99 ARG B CA 1
ATOM 3332 C C . ARG B 1 99 ? -11.562 -25.203 -7.398 1 98.31 99 ARG B C 1
ATOM 3334 O O . ARG B 1 99 ? -12.781 -25.094 -7.246 1 98.31 99 ARG B O 1
ATOM 3341 N N . ILE B 1 100 ? -10.742 -24.359 -6.773 1 98.5 100 ILE B N 1
ATOM 3342 C CA . ILE B 1 100 ? -11.102 -23.094 -6.141 1 98.5 100 ILE B CA 1
ATOM 3343 C C . ILE B 1 100 ? -10.32 -21.953 -6.793 1 98.5 100 ILE B C 1
ATOM 3345 O O . ILE B 1 100 ? -9.094 -21.938 -6.758 1 98.5 100 ILE B O 1
ATOM 3349 N N . ASP B 1 101 ? -11.031 -20.984 -7.383 1 97.25 101 ASP B N 1
ATOM 3350 C CA . ASP B 1 101 ? -10.359 -20 -8.211 1 97.25 101 ASP B CA 1
ATOM 3351 C C . ASP B 1 101 ? -11.172 -18.703 -8.297 1 97.25 101 ASP B C 1
ATOM 3353 O O . ASP B 1 101 ? -12.406 -18.734 -8.289 1 97.25 101 ASP B O 1
ATOM 3357 N N . HIS B 1 102 ? -10.406 -17.578 -8.359 1 94.88 102 HIS B N 1
ATOM 3358 C CA . HIS B 1 102 ? -11.117 -16.297 -8.43 1 94.88 102 HIS B CA 1
ATOM 3359 C C . HIS B 1 102 ? -10.945 -15.656 -9.805 1 94.88 102 HIS B C 1
ATOM 3361 O O . HIS B 1 102 ? -11.445 -14.555 -10.047 1 94.88 102 HIS B O 1
ATOM 3367 N N . HIS B 1 103 ? -10.289 -16.281 -10.703 1 87.56 103 HIS B N 1
ATOM 3368 C CA . HIS B 1 103 ? -10.164 -15.766 -12.055 1 87.56 103 HIS B CA 1
ATOM 3369 C C . HIS B 1 103 ? -11.453 -15.938 -12.844 1 87.56 103 HIS B C 1
ATOM 3371 O O . HIS B 1 103 ? -12.367 -16.641 -12.391 1 87.56 103 HIS B O 1
ATOM 3377 N N . LEU B 1 104 ? -11.453 -15.297 -14.016 1 80.94 104 LEU B N 1
ATOM 3378 C CA . LEU B 1 104 ? -12.602 -15.484 -14.898 1 80.94 104 LEU B CA 1
ATOM 3379 C C . LEU B 1 104 ? -12.711 -16.938 -15.352 1 80.94 104 LEU B C 1
ATOM 3381 O O . LEU B 1 104 ? -11.703 -17.578 -15.625 1 80.94 104 LEU B O 1
ATOM 3385 N N . LEU B 1 105 ? -13.93 -17.422 -15.438 1 79.75 105 LEU B N 1
ATOM 3386 C CA . LEU B 1 105 ? -14.156 -18.812 -15.852 1 79.75 105 LEU B CA 1
ATOM 3387 C C . LEU B 1 105 ? -13.938 -18.969 -17.344 1 79.75 105 LEU B C 1
ATOM 3389 O O . LEU B 1 105 ? -14.734 -18.469 -18.156 1 79.75 105 LEU B O 1
ATOM 3393 N N . MET B 1 106 ? -12.844 -19.672 -17.656 1 78.06 106 MET B N 1
ATOM 3394 C CA . MET B 1 106 ? -12.539 -19.859 -19.078 1 78.06 106 MET B CA 1
ATOM 3395 C C . MET B 1 106 ? -12.297 -21.328 -19.391 1 78.06 106 MET B C 1
ATOM 3397 O O . MET B 1 106 ? -12.156 -21.703 -20.562 1 78.06 106 MET B O 1
ATOM 3401 N N . ASP B 1 107 ? -12.258 -22.125 -18.344 1 84.38 107 ASP B N 1
ATOM 3402 C CA . ASP B 1 107 ? -11.867 -23.531 -18.453 1 84.38 107 ASP B CA 1
ATOM 3403 C C . ASP B 1 107 ? -12.539 -24.375 -17.375 1 84.38 107 ASP B C 1
ATOM 3405 O O . ASP B 1 107 ? -12.953 -23.844 -16.328 1 84.38 107 ASP B O 1
ATOM 3409 N N . ASN B 1 108 ? -12.891 -25.672 -17.688 1 91.25 108 ASN B N 1
ATOM 3410 C CA . ASN B 1 108 ? -13.391 -26.656 -16.734 1 91.25 108 ASN B CA 1
ATOM 3411 C C . ASN B 1 108 ? -12.523 -27.906 -16.719 1 91.25 108 ASN B C 1
ATOM 3413 O O . ASN B 1 108 ? -12.523 -28.688 -17.672 1 91.25 108 ASN B O 1
ATOM 3417 N N . TYR B 1 109 ? -11.812 -28.141 -15.547 1 94.5 109 TYR B N 1
ATOM 3418 C CA . TYR B 1 109 ? -10.844 -29.219 -15.602 1 94.5 109 TYR B CA 1
ATOM 3419 C C . TYR B 1 109 ? -10.898 -30.062 -14.328 1 94.5 109 TYR B C 1
ATOM 3421 O O . TYR B 1 109 ? -10.141 -31.031 -14.18 1 94.5 109 TYR B O 1
ATOM 3429 N N . CYS B 1 110 ? -11.734 -29.812 -13.375 1 96.88 110 CYS B N 1
ATOM 3430 C CA . CYS B 1 110 ? -11.914 -30.625 -12.164 1 96.88 110 CYS B CA 1
ATOM 3431 C C . CYS B 1 110 ? -13.344 -31.141 -12.062 1 96.88 110 CYS B C 1
ATOM 3433 O O . CYS B 1 110 ? -14.25 -30.609 -12.711 1 96.88 110 CYS B O 1
ATOM 3435 N N . ASN B 1 111 ? -13.547 -32.156 -11.25 1 96.75 111 ASN B N 1
ATOM 3436 C CA . ASN B 1 111 ? -14.883 -32.719 -11.039 1 96.75 111 ASN B CA 1
ATOM 3437 C C . ASN B 1 111 ? -15.812 -31.719 -10.375 1 96.75 111 ASN B C 1
ATOM 3439 O O . ASN B 1 111 ? -17.016 -31.688 -10.664 1 96.75 111 ASN B O 1
ATOM 3443 N N . TYR B 1 112 ? -15.336 -30.953 -9.453 1 96.69 112 TYR B N 1
ATOM 3444 C CA . TYR B 1 112 ? -16.062 -29.875 -8.773 1 96.69 112 TYR B CA 1
ATOM 3445 C C . TYR B 1 112 ? -15.281 -28.562 -8.859 1 96.69 112 TYR B C 1
ATOM 3447 O O . TYR B 1 112 ? -14.062 -28.562 -9 1 96.69 112 TYR B O 1
ATOM 3455 N N . GLN B 1 113 ? -15.992 -27.469 -8.883 1 96.38 113 GLN B N 1
ATOM 3456 C CA . GLN B 1 113 ? -15.281 -26.203 -8.953 1 96.38 113 GLN B CA 1
ATOM 3457 C C . GLN B 1 113 ? -16.062 -25.109 -8.234 1 96.38 113 GLN B C 1
ATOM 3459 O O . GLN B 1 113 ? -17.297 -25.078 -8.289 1 96.38 113 GLN B O 1
ATOM 3464 N N . TRP B 1 114 ? -15.422 -24.266 -7.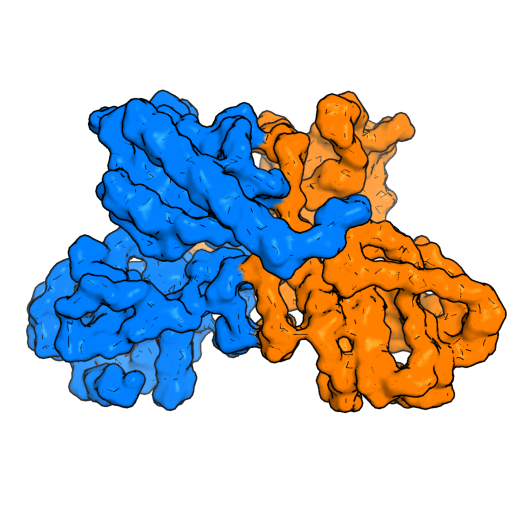516 1 97.75 114 TRP B N 1
ATOM 3465 C CA . TRP B 1 114 ? -15.859 -22.969 -7.012 1 97.75 114 TRP B CA 1
ATOM 3466 C C . TRP B 1 114 ? -15.055 -21.844 -7.637 1 97.75 114 TRP B C 1
ATOM 3468 O O . TRP B 1 114 ? -13.93 -21.562 -7.207 1 97.75 114 TRP B O 1
ATOM 3478 N N . VAL B 1 115 ? -15.586 -21.266 -8.695 1 96.31 115 VAL B N 1
ATOM 3479 C CA . VAL B 1 115 ? -14.953 -20.156 -9.398 1 96.31 115 VAL B CA 1
ATOM 3480 C C . VAL B 1 115 ? -15.773 -18.891 -9.211 1 96.31 115 VAL B C 1
ATOM 3482 O O . VAL B 1 115 ? -16.969 -18.859 -9.547 1 96.31 115 VAL B O 1
ATOM 3485 N N . ASP B 1 116 ? -15.211 -17.859 -8.617 1 95.81 116 ASP B N 1
ATOM 3486 C CA . ASP B 1 116 ? -15.914 -16.609 -8.312 1 95.81 116 ASP B CA 1
ATOM 3487 C C . ASP B 1 116 ? -14.992 -15.406 -8.477 1 95.81 116 ASP B C 1
ATOM 3489 O O . ASP B 1 116 ? -14.219 -15.086 -7.57 1 95.81 116 ASP B O 1
ATOM 3493 N N . ALA B 1 117 ? -15.109 -14.688 -9.516 1 91.06 117 ALA B N 1
ATOM 3494 C CA . ALA B 1 117 ? -14.211 -13.586 -9.883 1 91.06 117 ALA B CA 1
ATOM 3495 C C . ALA B 1 117 ? -14.5 -12.344 -9.047 1 91.06 117 ALA B C 1
ATOM 3497 O O . ALA B 1 117 ? -13.789 -11.344 -9.148 1 91.06 117 ALA B O 1
ATOM 3498 N N . ASN B 1 118 ? -15.492 -12.414 -8.133 1 92.75 118 ASN B N 1
ATOM 3499 C CA . ASN B 1 118 ? -15.82 -11.266 -7.285 1 92.75 118 ASN B CA 1
ATOM 3500 C C . ASN B 1 118 ? -14.852 -11.148 -6.109 1 92.75 118 ASN B C 1
ATOM 3502 O O . ASN B 1 118 ? -14.812 -10.117 -5.438 1 92.75 118 ASN B O 1
ATOM 3506 N N . TYR B 1 119 ? -14.141 -12.219 -5.883 1 96.38 119 TYR B N 1
ATOM 3507 C CA . TYR B 1 119 ? -13.164 -12.164 -4.801 1 96.38 119 TYR B CA 1
ATOM 3508 C C . TYR B 1 119 ? -11.883 -11.477 -5.254 1 96.38 119 TYR B C 1
ATOM 3510 O O . TYR B 1 119 ? -11.43 -11.672 -6.387 1 96.38 119 TYR B O 1
ATOM 3518 N N . SER B 1 120 ? -11.336 -10.766 -4.324 1 94.69 120 SER B N 1
ATOM 3519 C CA . SER B 1 120 ? -10.125 -10.016 -4.641 1 94.69 120 SER B CA 1
ATOM 3520 C C . SER B 1 120 ? -8.938 -10.945 -4.844 1 94.69 120 SER B C 1
ATOM 3522 O O . SER B 1 120 ? -7.949 -10.57 -5.484 1 94.69 120 SER B O 1
ATOM 3524 N N . SER B 1 121 ? -9.016 -12.117 -4.254 1 97.25 121 SER B N 1
ATOM 3525 C CA . SER B 1 121 ? -7.949 -13.109 -4.312 1 97.25 121 SER B CA 1
ATOM 3526 C C . SER B 1 121 ? -8.469 -14.5 -3.955 1 97.25 121 SER B C 1
ATOM 3528 O O . SER B 1 121 ? -9.539 -14.633 -3.359 1 97.25 121 SER B O 1
ATOM 3530 N N . CYS B 1 122 ? -7.75 -15.461 -4.371 1 98.56 122 CYS B N 1
ATOM 3531 C CA . CYS B 1 122 ? -8.094 -16.828 -3.979 1 98.56 122 CYS B CA 1
ATOM 3532 C C . CYS B 1 122 ? -7.879 -17.031 -2.484 1 98.56 122 CYS B C 1
ATOM 3534 O O . CYS B 1 122 ? -8.633 -17.766 -1.84 1 98.56 122 CYS B O 1
ATOM 3536 N N . SER B 1 123 ? -6.875 -16.391 -1.91 1 98.88 123 SER B N 1
ATOM 3537 C CA . SER B 1 123 ? -6.621 -16.453 -0.475 1 98.88 123 SER B CA 1
ATOM 3538 C C . SER B 1 123 ? -7.816 -15.945 0.323 1 98.88 123 SER B C 1
ATOM 3540 O O . SER B 1 123 ? -8.141 -16.484 1.379 1 98.88 123 SER B O 1
ATOM 3542 N N . GLN B 1 124 ? -8.445 -14.914 -0.183 1 98.81 124 GLN B N 1
ATOM 3543 C CA . GLN B 1 124 ? -9.656 -14.438 0.469 1 98.81 124 GLN B CA 1
ATOM 3544 C C . GLN B 1 124 ? -10.758 -15.492 0.425 1 98.81 124 GLN B C 1
ATOM 3546 O O . GLN B 1 124 ? -11.523 -15.641 1.382 1 98.81 124 GLN B O 1
ATOM 3551 N N . MET B 1 125 ? -10.891 -16.219 -0.71 1 98.81 125 MET B N 1
ATOM 3552 C CA . MET B 1 125 ? -11.859 -17.312 -0.825 1 98.81 125 MET B CA 1
ATOM 3553 C C . MET B 1 125 ? -11.594 -18.375 0.227 1 98.81 125 MET B C 1
ATOM 3555 O O . MET B 1 125 ? -12.523 -18.844 0.893 1 98.81 125 MET B O 1
ATOM 3559 N N . ILE B 1 126 ? -10.344 -18.734 0.367 1 98.94 126 ILE B N 1
ATOM 3560 C CA . ILE B 1 126 ? -9.969 -19.766 1.325 1 98.94 126 ILE B CA 1
ATOM 3561 C C . ILE B 1 126 ? -10.32 -19.312 2.74 1 98.94 126 ILE B C 1
ATOM 3563 O O . ILE B 1 126 ? -10.797 -20.109 3.555 1 98.94 126 ILE B O 1
ATOM 3567 N N . PHE B 1 127 ? -10.086 -18.078 3.035 1 98.88 127 PHE B N 1
ATOM 3568 C CA . PHE B 1 127 ? -10.43 -17.547 4.344 1 98.88 127 PHE B CA 1
ATOM 3569 C C . PHE B 1 127 ? -11.938 -17.641 4.586 1 98.88 127 PHE B C 1
ATOM 3571 O O . PHE B 1 127 ? -12.367 -18.047 5.664 1 98.88 127 PHE B O 1
ATOM 3578 N N . GLU B 1 128 ? -12.703 -17.203 3.607 1 98.69 128 GLU B N 1
ATOM 3579 C CA . GLU B 1 128 ? -14.156 -17.25 3.734 1 98.69 128 GLU B CA 1
ATOM 3580 C C . GLU B 1 128 ? -14.641 -18.688 3.93 1 98.69 128 GLU B C 1
ATOM 3582 O O . GLU B 1 128 ? -15.562 -18.938 4.711 1 98.69 128 GLU B O 1
ATOM 3587 N N . PHE B 1 129 ? -14.055 -19.594 3.141 1 98.75 129 PHE B N 1
ATOM 3588 C CA . PHE B 1 129 ? -14.367 -21 3.289 1 98.75 129 PHE B CA 1
ATOM 3589 C C . PHE B 1 129 ? -14.109 -21.469 4.715 1 98.75 129 PHE B C 1
ATOM 3591 O O . PHE B 1 129 ? -14.953 -22.125 5.328 1 98.75 129 PHE B O 1
ATOM 3598 N N . LYS B 1 130 ? -12.938 -21.109 5.254 1 98.56 130 LYS B N 1
ATOM 3599 C CA . LYS B 1 130 ? -12.555 -21.453 6.621 1 98.56 130 LYS B CA 1
ATOM 3600 C C . LYS B 1 130 ? -13.57 -20.906 7.629 1 98.56 130 LYS B C 1
ATOM 3602 O O . LYS B 1 130 ? -13.961 -21.609 8.562 1 98.56 130 LYS B O 1
ATOM 3607 N N . GLU B 1 131 ? -13.992 -19.672 7.398 1 98.44 131 GLU B N 1
ATOM 3608 C CA . GLU B 1 131 ? -14.945 -19.047 8.312 1 98.44 131 GLU B CA 1
ATOM 3609 C C . GLU B 1 131 ? -16.312 -19.719 8.234 1 98.44 131 GLU B C 1
ATOM 3611 O O . GLU B 1 131 ? -16.906 -20.031 9.273 1 98.44 131 GLU B O 1
ATOM 3616 N N . LYS B 1 132 ? -16.797 -19.953 7.082 1 97.94 132 LYS B N 1
ATOM 3617 C CA . LYS B 1 132 ? -18.125 -20.5 6.875 1 97.94 132 LYS B CA 1
ATOM 3618 C C . LYS B 1 132 ? -18.219 -21.922 7.426 1 97.94 132 LYS B C 1
ATOM 3620 O O . LYS B 1 132 ? -19.266 -22.344 7.922 1 97.94 132 LYS B O 1
ATOM 3625 N N . CYS B 1 133 ? -17.125 -22.641 7.328 1 98.19 133 CYS B N 1
ATOM 3626 C CA . CYS B 1 133 ? -17.109 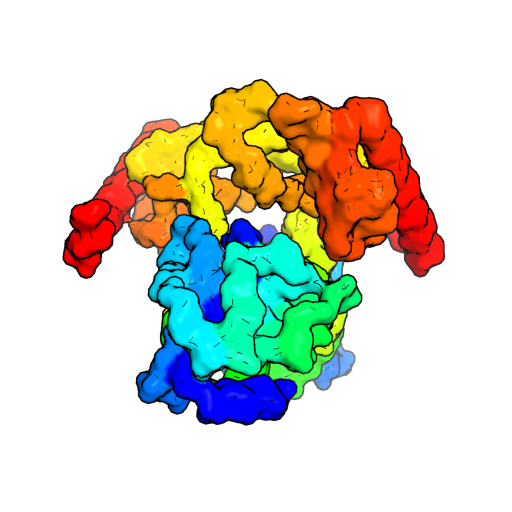-24.031 7.77 1 98.19 133 CYS B CA 1
ATOM 3627 C C . CYS B 1 133 ? -16.562 -24.156 9.188 1 98.19 133 CYS B C 1
ATOM 3629 O O . CYS B 1 133 ? -16.328 -25.266 9.68 1 98.19 133 CYS B O 1
ATOM 3631 N N . ASN B 1 134 ? -16.312 -23.047 9.805 1 98 134 ASN B N 1
ATOM 3632 C CA . ASN B 1 134 ? -15.82 -23 11.172 1 98 134 ASN B CA 1
ATOM 3633 C C . ASN B 1 134 ? -14.555 -23.828 11.352 1 98 134 ASN B C 1
ATOM 3635 O O . ASN B 1 134 ? -14.461 -24.625 12.281 1 98 13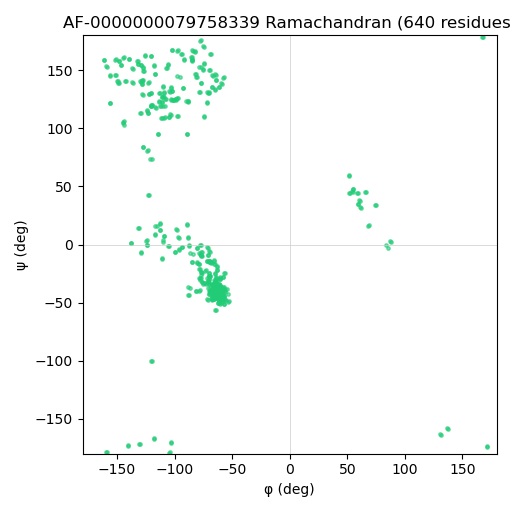4 ASN B O 1
ATOM 3639 N N . MET B 1 135 ? -13.664 -23.688 10.453 1 98.62 135 MET B N 1
ATOM 3640 C CA . MET B 1 135 ? -12.383 -24.406 10.516 1 98.62 135 MET B CA 1
ATOM 3641 C C . MET B 1 135 ? -11.383 -23.641 11.375 1 98.62 135 MET B C 1
ATOM 3643 O O . MET B 1 135 ? -11.516 -22.422 11.562 1 98.62 135 MET B O 1
ATOM 3647 N N . LYS B 1 136 ? -10.422 -24.344 11.859 1 98.75 136 LYS B N 1
ATOM 3648 C CA . LYS B 1 136 ? -9.344 -23.75 12.648 1 98.75 136 LYS B CA 1
ATOM 3649 C C . LYS B 1 136 ? -8.242 -23.203 11.742 1 98.75 136 LYS B C 1
ATOM 3651 O O . LYS B 1 136 ? -8.188 -23.531 10.555 1 98.75 136 LYS B O 1
ATOM 3656 N N . LEU B 1 137 ? -7.41 -22.312 12.297 1 98.75 137 LEU B N 1
ATOM 3657 C CA . LEU B 1 137 ? -6.281 -21.703 11.602 1 98.75 137 LEU B CA 1
ATOM 3658 C C . LEU B 1 137 ? -5.16 -21.375 12.578 1 98.75 137 LEU B C 1
ATOM 3660 O O . LEU B 1 137 ? -5.418 -20.953 13.711 1 98.75 137 LEU B O 1
ATOM 3664 N N . THR B 1 138 ? -3.984 -21.578 12.172 1 98.69 138 THR B N 1
ATOM 3665 C CA . THR B 1 138 ? -2.844 -21.188 12.992 1 98.69 138 THR B CA 1
ATOM 3666 C C . THR B 1 138 ? -2.191 -19.922 12.438 1 98.69 138 THR B C 1
ATOM 3668 O O . THR B 1 138 ? -2.627 -19.391 11.414 1 98.69 138 THR B O 1
ATOM 3671 N N . HIS B 1 139 ? -1.145 -19.5 13.109 1 98.56 139 HIS B N 1
ATOM 3672 C CA . HIS B 1 139 ? -0.364 -18.344 12.672 1 98.56 139 HIS B CA 1
ATOM 3673 C C . HIS B 1 139 ? 0.184 -18.547 11.266 1 98.56 139 HIS B C 1
ATOM 3675 O O . HIS B 1 139 ? 0.169 -17.625 10.453 1 98.56 139 HIS B O 1
ATOM 3681 N N . LYS B 1 140 ? 0.619 -19.75 10.977 1 98.5 140 LYS B N 1
ATOM 3682 C CA . LYS B 1 140 ? 1.217 -20.062 9.68 1 98.5 140 LYS B CA 1
ATOM 3683 C C . LYS B 1 140 ? 0.198 -19.922 8.555 1 98.5 140 LYS B C 1
ATOM 3685 O O . LYS B 1 140 ? 0.5 -19.328 7.512 1 98.5 140 LYS B O 1
ATOM 3690 N N . GLY B 1 141 ? -0.966 -20.438 8.805 1 98.81 141 GLY B N 1
ATOM 3691 C CA . GLY B 1 141 ? -2.016 -20.297 7.805 1 98.81 141 GLY B CA 1
ATOM 3692 C C . GLY B 1 141 ? -2.482 -18.859 7.617 1 98.81 141 GLY B C 1
ATOM 3693 O O . GLY B 1 141 ? -2.73 -18.438 6.488 1 98.81 141 GLY B O 1
ATOM 3694 N N . ALA B 1 142 ? -2.586 -18.141 8.742 1 98.88 142 ALA B N 1
ATOM 3695 C CA . ALA B 1 142 ? -2.984 -16.734 8.695 1 98.88 142 ALA B CA 1
ATOM 3696 C C . ALA B 1 142 ? -1.971 -15.914 7.906 1 98.88 142 ALA B C 1
ATOM 3698 O O . ALA B 1 142 ? -2.348 -15.07 7.09 1 98.88 142 ALA B O 1
ATOM 3699 N N . LEU B 1 143 ? -0.691 -16.203 8.141 1 98.81 143 LEU B N 1
ATOM 3700 C CA . LEU B 1 143 ? 0.375 -15.531 7.402 1 98.81 143 LEU B CA 1
ATOM 3701 C C . LEU B 1 143 ? 0.253 -15.789 5.906 1 98.81 143 LEU B C 1
ATOM 3703 O O . LEU B 1 143 ? 0.316 -14.852 5.105 1 98.81 143 LEU B O 1
ATOM 3707 N N . ALA B 1 144 ? 0.017 -17.016 5.57 1 98.88 144 ALA B N 1
ATOM 3708 C CA . ALA B 1 144 ? -0.085 -17.391 4.16 1 98.88 144 ALA B CA 1
ATOM 3709 C C . ALA B 1 144 ? -1.247 -16.672 3.484 1 98.88 144 ALA B C 1
ATOM 3711 O O . ALA B 1 144 ? -1.068 -16.031 2.443 1 98.88 144 ALA B O 1
ATOM 3712 N N . MET B 1 145 ? -2.404 -16.75 4.117 1 98.94 145 MET B N 1
ATOM 3713 C CA . MET B 1 145 ? -3.592 -16.125 3.535 1 98.94 145 MET B CA 1
ATOM 3714 C C . MET B 1 145 ? -3.42 -14.617 3.432 1 98.94 145 MET B C 1
ATOM 3716 O O . MET B 1 145 ? -3.801 -14.008 2.428 1 98.94 145 MET B O 1
ATOM 3720 N N . TYR B 1 146 ? -2.869 -14.016 4.457 1 98.88 146 TYR B N 1
ATOM 3721 C CA . TYR B 1 146 ? -2.664 -12.57 4.441 1 98.88 146 TYR B CA 1
ATOM 3722 C C . TYR B 1 146 ? -1.725 -12.164 3.314 1 98.88 146 TYR B C 1
ATOM 3724 O O . TYR B 1 146 ? -2 -11.211 2.58 1 98.88 146 TYR B O 1
ATOM 3732 N N . VAL B 1 147 ? -0.631 -12.883 3.18 1 98.75 147 VAL B N 1
ATOM 3733 C CA . VAL B 1 147 ? 0.339 -12.609 2.125 1 98.75 147 VAL B CA 1
ATOM 3734 C C . VAL B 1 147 ? -0.332 -12.734 0.759 1 98.75 147 VAL B C 1
ATOM 3736 O O . VAL B 1 147 ? -0.114 -11.898 -0.125 1 98.75 147 VAL B O 1
ATOM 3739 N N . GLY B 1 148 ? -1.14 -13.734 0.611 1 98.69 148 GLY B N 1
ATOM 3740 C CA . GLY B 1 148 ? -1.872 -13.883 -0.637 1 98.69 148 GLY B CA 1
ATOM 3741 C C . GLY B 1 148 ? -2.781 -12.711 -0.941 1 98.69 148 GLY B C 1
ATOM 3742 O O . GLY B 1 148 ? -2.791 -12.203 -2.062 1 98.69 148 GLY B O 1
ATOM 3743 N N . MET B 1 149 ? -3.512 -12.266 0.043 1 98.44 149 MET B N 1
ATOM 3744 C CA . MET B 1 149 ? -4.441 -11.156 -0.137 1 98.44 149 MET B CA 1
ATOM 3745 C C . MET B 1 149 ? -3.691 -9.867 -0.457 1 98.44 149 MET B C 1
ATOM 3747 O O . MET B 1 149 ? -4.07 -9.133 -1.374 1 98.44 149 MET B O 1
ATOM 3751 N N . VAL B 1 150 ? -2.615 -9.594 0.258 1 97.62 150 VAL B N 1
ATOM 3752 C CA . VAL B 1 150 ? -1.888 -8.344 0.073 1 97.62 150 VAL B CA 1
ATOM 3753 C C . VAL B 1 150 ? -1.22 -8.328 -1.3 1 97.62 150 VAL B C 1
ATOM 3755 O O . VAL B 1 150 ? -1.211 -7.305 -1.984 1 97.62 150 VAL B O 1
ATOM 3758 N N . THR B 1 151 ? -0.68 -9.445 -1.738 1 96 151 THR B N 1
ATOM 3759 C CA . THR B 1 151 ? 0.032 -9.484 -3.012 1 96 151 THR B CA 1
ATOM 3760 C C . THR B 1 151 ? -0.937 -9.32 -4.18 1 96 151 THR B C 1
ATOM 3762 O O . THR B 1 151 ? -0.684 -8.539 -5.102 1 96 151 THR B O 1
ATOM 3765 N N . ASP B 1 152 ? -2.08 -9.961 -4.074 1 94.25 152 ASP B N 1
ATOM 3766 C CA . ASP B 1 152 ? -3.014 -9.961 -5.199 1 94.25 152 ASP B CA 1
ATOM 3767 C C . ASP B 1 152 ? -3.795 -8.648 -5.258 1 94.25 152 ASP B C 1
ATOM 3769 O O . ASP B 1 152 ? -4.41 -8.328 -6.277 1 94.25 152 ASP B O 1
ATOM 3773 N N . THR B 1 153 ? -3.809 -7.875 -4.18 1 94.62 153 THR B N 1
ATOM 3774 C CA . THR B 1 153 ? -4.566 -6.629 -4.141 1 94.62 153 THR B CA 1
ATOM 3775 C C . THR B 1 153 ? -3.631 -5.426 -4.156 1 94.62 153 THR B C 1
ATOM 3777 O O . THR B 1 153 ? -4.062 -4.293 -3.934 1 94.62 153 THR B O 1
ATOM 3780 N N . GLY B 1 154 ? -2.346 -5.66 -4.352 1 92.56 154 GLY B N 1
ATOM 3781 C CA . GLY B 1 154 ? -1.401 -4.555 -4.293 1 92.56 154 GLY B CA 1
ATOM 3782 C C . GLY B 1 154 ? -1.41 -3.834 -2.957 1 92.56 154 GLY B C 1
ATOM 3783 O O . GLY B 1 154 ? -1.493 -2.605 -2.91 1 92.56 154 GLY B O 1
ATOM 3784 N N . ASN B 1 155 ? -1.435 -4.656 -1.903 1 95 155 ASN B N 1
ATOM 3785 C CA . ASN B 1 155 ? -1.528 -4.102 -0.556 1 95 155 ASN B CA 1
ATOM 3786 C C . ASN B 1 155 ? -2.809 -3.293 -0.37 1 95 155 ASN B C 1
ATOM 3788 O O . ASN B 1 155 ? -2.777 -2.191 0.179 1 95 155 ASN B O 1
ATOM 3792 N N . PHE B 1 156 ? -3.873 -3.732 -0.938 1 96.69 156 PHE B N 1
ATOM 3793 C CA . PHE B 1 156 ? -5.234 -3.236 -0.773 1 96.69 156 PHE B CA 1
ATOM 3794 C C . PHE B 1 156 ? -5.422 -1.915 -1.508 1 96.69 156 PHE B C 1
ATOM 3796 O O . PHE B 1 156 ? -6.172 -1.048 -1.055 1 96.69 156 PHE B O 1
ATOM 3803 N N . CYS B 1 157 ? -4.734 -1.788 -2.65 1 93.75 157 CYS B N 1
ATOM 3804 C CA . CYS B 1 157 ? -4.816 -0.534 -3.391 1 93.75 157 CYS B CA 1
ATOM 3805 C C . CYS B 1 157 ? -5.578 -0.72 -4.695 1 93.75 157 CYS B C 1
ATOM 3807 O O . CYS B 1 157 ? -5.945 0.258 -5.352 1 93.75 157 CYS B O 1
ATOM 3809 N N . PHE B 1 158 ? -5.848 -1.934 -5.117 1 89.88 158 PHE B N 1
ATOM 3810 C CA . PHE B 1 158 ? -6.453 -2.188 -6.414 1 89.88 158 PHE B CA 1
ATOM 3811 C C . PHE B 1 158 ? -7.973 -2.068 -6.336 1 89.88 158 PHE B C 1
ATOM 3813 O O . PHE B 1 158 ? -8.539 -2.045 -5.242 1 89.88 158 PHE B O 1
ATOM 3820 N N . ASP B 1 159 ? -8.609 -2.025 -7.453 1 88 159 ASP B N 1
ATOM 3821 C CA . ASP B 1 159 ? -10.031 -1.706 -7.555 1 88 159 ASP B CA 1
ATOM 3822 C C . ASP B 1 159 ? -10.891 -2.857 -7.039 1 88 159 ASP B C 1
ATOM 3824 O O . ASP B 1 159 ? -12.062 -2.666 -6.723 1 88 159 ASP B O 1
ATOM 3828 N N . ARG B 1 160 ? -10.359 -4.039 -6.852 1 88.56 160 ARG B N 1
ATOM 3829 C CA . ARG B 1 160 ? -11.141 -5.191 -6.418 1 88.56 160 ARG B CA 1
ATOM 3830 C C . ARG B 1 160 ? -11.219 -5.258 -4.895 1 88.56 160 ARG B C 1
ATOM 3832 O O . ARG B 1 160 ? -11.828 -6.176 -4.34 1 88.56 160 ARG B O 1
ATOM 3839 N N . VAL B 1 161 ? -10.609 -4.332 -4.199 1 94.75 161 VAL B N 1
ATOM 3840 C CA . VAL B 1 161 ? -10.641 -4.27 -2.74 1 94.75 161 VAL B CA 1
ATOM 3841 C C . VAL B 1 161 ? -11.961 -3.664 -2.279 1 94.75 161 VAL B C 1
ATOM 3843 O O . VAL B 1 161 ? -12.383 -2.623 -2.787 1 94.75 161 VAL B O 1
ATOM 3846 N N . ASP B 1 162 ? -12.609 -4.305 -1.342 1 95.81 162 ASP B N 1
ATOM 3847 C CA . ASP B 1 162 ? -13.852 -3.809 -0.762 1 95.81 162 ASP B CA 1
ATOM 3848 C C . ASP B 1 162 ? -13.891 -4.059 0.744 1 95.81 162 ASP B C 1
ATOM 3850 O O . ASP B 1 162 ? -12.883 -4.418 1.347 1 95.81 162 ASP B O 1
ATOM 3854 N N . GLN B 1 163 ? -15.078 -3.754 1.291 1 97.25 163 GLN B N 1
ATOM 3855 C CA . GLN B 1 163 ? -15.25 -3.885 2.734 1 97.25 163 GLN B CA 1
ATOM 3856 C C . GLN B 1 163 ? -14.953 -5.309 3.197 1 97.25 163 GLN B C 1
ATOM 3858 O O . GLN B 1 163 ? -14.344 -5.508 4.25 1 97.25 163 GLN B O 1
ATOM 3863 N N . ASN B 1 164 ? -15.344 -6.285 2.432 1 97.5 164 ASN B N 1
ATOM 3864 C CA . ASN B 1 164 ? -15.141 -7.68 2.803 1 97.5 164 ASN B CA 1
ATOM 3865 C C . ASN B 1 164 ? -13.664 -8.07 2.742 1 97.5 164 ASN B C 1
ATOM 3867 O O . ASN B 1 164 ? -13.203 -8.891 3.539 1 97.5 164 ASN B O 1
ATOM 3871 N N . THR B 1 165 ? -12.961 -7.484 1.8 1 98.31 165 THR B N 1
ATOM 3872 C CA . THR B 1 165 ? -11.531 -7.734 1.69 1 98.31 165 THR B CA 1
ATOM 3873 C C . THR B 1 165 ? -10.805 -7.301 2.961 1 98.31 165 THR B C 1
ATOM 3875 O O . THR B 1 165 ? -10.062 -8.086 3.559 1 98.31 165 THR B O 1
ATOM 3878 N N . LEU B 1 166 ? -11.062 -6.059 3.402 1 98.56 166 LEU B N 1
ATOM 3879 C CA . LEU B 1 166 ? -10.367 -5.535 4.574 1 98.56 166 LEU B CA 1
ATOM 3880 C C . LEU B 1 166 ? -10.852 -6.223 5.848 1 98.56 166 LEU B C 1
ATOM 3882 O O . LEU B 1 166 ? -10.078 -6.418 6.785 1 98.56 166 LEU B O 1
ATOM 3886 N N . LYS B 1 167 ? -12.102 -6.621 5.852 1 98.25 167 LYS B N 1
ATOM 3887 C CA . LYS B 1 167 ? -12.617 -7.375 6.992 1 98.25 167 LYS B CA 1
ATOM 3888 C C . LYS B 1 167 ? -11.883 -8.703 7.145 1 98.25 167 LYS B C 1
ATOM 3890 O O . LYS B 1 167 ? -11.484 -9.078 8.25 1 98.25 167 LYS B O 1
ATOM 3895 N N . ALA B 1 168 ? -11.734 -9.391 6.043 1 98.69 168 ALA B N 1
ATOM 3896 C CA . ALA B 1 168 ? -11.008 -10.648 6.062 1 98.69 168 ALA B CA 1
ATOM 3897 C C . ALA B 1 168 ? -9.562 -10.445 6.527 1 98.69 168 ALA B C 1
ATOM 3899 O O . ALA B 1 168 ? -9.078 -11.172 7.395 1 98.69 168 ALA B O 1
ATOM 3900 N N . ALA B 1 169 ? -8.93 -9.445 5.977 1 98.75 169 ALA B N 1
ATOM 3901 C CA . ALA B 1 169 ? -7.551 -9.141 6.344 1 98.75 169 ALA B CA 1
ATOM 3902 C C . ALA B 1 169 ? -7.445 -8.789 7.824 1 98.75 169 ALA B C 1
ATOM 3904 O O . ALA B 1 169 ? -6.484 -9.18 8.492 1 98.75 169 ALA B O 1
ATOM 3905 N N . SER B 1 170 ? -8.422 -8.031 8.305 1 98.44 170 SER B N 1
ATOM 3906 C CA . SER B 1 170 ? -8.469 -7.672 9.719 1 98.44 170 SER B CA 1
ATOM 3907 C C . SER B 1 170 ? -8.5 -8.914 10.609 1 98.44 170 SER B C 1
ATOM 3909 O O . SER B 1 170 ? -7.77 -9 11.594 1 98.44 170 SER B O 1
ATOM 3911 N N . SER B 1 171 ? -9.305 -9.844 10.258 1 98.62 171 SER B N 1
ATOM 3912 C CA . SER B 1 171 ? -9.422 -11.078 11.016 1 98.62 171 SER B CA 1
ATOM 3913 C C . SER B 1 171 ? -8.102 -11.844 11.039 1 98.62 171 SER B C 1
ATOM 3915 O O . SER B 1 171 ? -7.746 -12.445 12.055 1 98.62 171 SER B O 1
ATOM 3917 N N . LEU B 1 172 ? -7.41 -11.789 9.977 1 98.81 172 LEU B N 1
ATOM 3918 C CA . LEU B 1 172 ? -6.137 -12.492 9.891 1 98.81 172 LEU B CA 1
ATOM 3919 C C . LEU B 1 172 ? -5.082 -11.828 10.773 1 98.81 172 LEU B C 1
ATOM 3921 O O . LEU B 1 172 ? -4.215 -12.5 11.328 1 98.81 172 LEU B O 1
ATOM 3925 N N . LEU B 1 173 ? -5.172 -10.531 10.906 1 98.19 173 LEU B N 1
ATOM 3926 C CA . LEU B 1 173 ? -4.199 -9.805 11.719 1 98.19 173 LEU B CA 1
ATOM 3927 C C . LEU B 1 173 ? -4.363 -10.148 13.195 1 98.19 173 LEU B C 1
ATOM 3929 O O . LEU B 1 173 ? -3.471 -9.875 14 1 98.19 173 LEU B O 1
ATOM 3933 N N . ALA B 1 174 ? -5.469 -10.758 13.562 1 97.25 174 ALA B N 1
ATOM 3934 C CA . ALA B 1 174 ? -5.688 -11.195 14.938 1 97.25 174 ALA B CA 1
ATOM 3935 C C . ALA B 1 174 ? -4.711 -12.305 15.328 1 97.25 174 ALA B C 1
ATOM 3937 O O . ALA B 1 174 ? -4.566 -12.625 16.5 1 97.25 174 ALA B O 1
ATOM 3938 N N . PHE B 1 175 ? -4.043 -12.906 14.383 1 97.75 175 PHE B N 1
ATOM 3939 C CA . PHE B 1 175 ? -3.07 -13.961 14.625 1 97.75 175 PHE B CA 1
ATOM 3940 C C . PHE B 1 175 ? -1.679 -13.383 14.836 1 97.75 175 PHE B C 1
ATOM 3942 O O . PHE B 1 175 ? -0.675 -14.07 14.625 1 97.75 175 PHE B O 1
ATOM 3949 N N . ASP B 1 176 ? -1.575 -12.062 15.133 1 95.69 176 ASP B N 1
ATOM 3950 C CA . ASP B 1 176 ? -0.355 -11.367 15.523 1 95.69 176 ASP B CA 1
ATOM 3951 C C . ASP B 1 176 ? 0.657 -11.344 14.383 1 95.69 176 ASP B C 1
ATOM 3953 O O . ASP B 1 176 ? 1.823 -11.695 14.57 1 95.69 176 ASP B O 1
ATOM 3957 N N . LEU B 1 177 ? 0.207 -11.047 13.25 1 97.38 177 LEU B N 1
ATOM 3958 C CA . LEU B 1 177 ? 1.068 -10.898 12.078 1 97.38 177 LEU B CA 1
ATOM 3959 C C . LEU B 1 177 ? 1.804 -9.562 12.117 1 97.38 177 LEU B C 1
ATOM 3961 O O . LEU B 1 177 ? 1.229 -8.539 12.5 1 97.38 177 LEU B O 1
ATOM 3965 N N . ASP B 1 178 ? 3.053 -9.555 11.75 1 94.81 178 ASP B N 1
ATOM 3966 C CA . ASP B 1 178 ? 3.848 -8.328 11.633 1 94.81 178 ASP B CA 1
ATOM 3967 C C . ASP B 1 178 ? 3.727 -7.727 10.234 1 94.81 178 ASP B C 1
ATOM 3969 O O . ASP B 1 178 ? 4.508 -8.062 9.344 1 94.81 178 ASP B O 1
ATOM 3973 N N . VAL B 1 179 ? 2.846 -6.809 10.094 1 95.81 179 VAL B N 1
ATOM 3974 C CA . VAL B 1 179 ? 2.463 -6.238 8.805 1 95.81 179 VAL B CA 1
ATOM 3975 C C . VAL B 1 179 ? 3.68 -5.598 8.141 1 95.81 179 VAL B C 1
ATOM 3977 O O . VAL B 1 179 ? 3.922 -5.801 6.949 1 95.81 179 VAL B O 1
ATOM 3980 N N . SER B 1 180 ? 4.453 -4.855 8.883 1 92.69 180 SER B N 1
ATOM 3981 C CA . SER B 1 180 ? 5.598 -4.141 8.328 1 92.69 180 SER B CA 1
ATOM 3982 C C . SER B 1 180 ? 6.68 -5.105 7.855 1 92.69 180 SER B C 1
ATOM 3984 O O . SER B 1 180 ? 7.301 -4.887 6.816 1 92.69 180 SER B O 1
ATOM 3986 N N . GLN B 1 181 ? 6.91 -6.172 8.562 1 92.88 181 GLN B N 1
ATOM 3987 C CA . GLN B 1 181 ? 7.895 -7.176 8.172 1 92.88 181 GLN B CA 1
ATOM 3988 C C . GLN B 1 181 ? 7.453 -7.914 6.91 1 92.88 181 GLN B C 1
ATOM 3990 O O . GLN B 1 181 ? 8.266 -8.195 6.027 1 92.88 181 GLN B O 1
ATOM 3995 N N . ILE B 1 182 ? 6.18 -8.273 6.914 1 96.5 182 ILE B N 1
ATOM 3996 C CA . ILE B 1 182 ? 5.633 -8.93 5.73 1 96.5 182 ILE B CA 1
ATOM 3997 C C . ILE B 1 182 ? 5.82 -8.031 4.512 1 96.5 182 ILE B C 1
ATOM 3999 O O . ILE B 1 182 ? 6.301 -8.484 3.469 1 96.5 182 ILE B O 1
ATOM 4003 N N . PHE B 1 183 ? 5.473 -6.777 4.684 1 94.94 183 PHE B N 1
ATOM 4004 C CA . PHE B 1 183 ? 5.598 -5.82 3.59 1 94.94 183 PHE B CA 1
ATOM 4005 C C . PHE B 1 183 ? 7.043 -5.723 3.119 1 94.94 183 PHE B C 1
ATOM 4007 O O . PHE B 1 183 ? 7.312 -5.719 1.915 1 94.94 183 PHE B O 1
ATOM 4014 N N . PHE B 1 184 ? 7.98 -5.707 4.016 1 93.88 184 PHE B N 1
ATOM 4015 C CA . PHE B 1 184 ? 9.391 -5.625 3.664 1 93.88 184 PHE B CA 1
ATOM 4016 C C . PHE B 1 184 ? 9.836 -6.863 2.893 1 93.88 184 PHE B C 1
ATOM 4018 O O . PHE B 1 184 ? 10.508 -6.754 1.863 1 93.88 184 PHE B O 1
ATOM 4025 N N . HIS B 1 185 ? 9.445 -8.016 3.332 1 93.94 185 HIS B N 1
ATOM 4026 C CA . HIS B 1 185 ? 9.852 -9.258 2.691 1 93.94 185 HIS B CA 1
ATOM 4027 C C . HIS B 1 185 ? 9.328 -9.336 1.263 1 93.94 185 HIS B C 1
ATOM 4029 O O . HIS B 1 185 ? 10 -9.875 0.378 1 93.94 185 HIS B O 1
ATOM 4035 N N . LEU B 1 186 ? 8.188 -8.805 1.098 1 94.75 186 LEU B N 1
ATOM 4036 C CA . LEU B 1 186 ? 7.543 -8.891 -0.209 1 94.75 186 LEU B CA 1
ATOM 4037 C C . LEU B 1 186 ? 8.141 -7.867 -1.171 1 94.75 186 LEU B C 1
ATOM 4039 O O . LEU B 1 186 ? 8.008 -8.008 -2.389 1 94.75 186 LEU B O 1
ATOM 4043 N N . ASN B 1 187 ? 8.789 -6.793 -0.616 1 93 187 ASN B N 1
ATOM 4044 C CA . ASN B 1 187 ? 9.156 -5.684 -1.485 1 93 187 ASN B CA 1
ATOM 4045 C C . ASN B 1 187 ? 10.656 -5.383 -1.41 1 93 187 ASN B C 1
ATOM 4047 O O . ASN B 1 187 ? 11.117 -4.387 -1.96 1 93 187 ASN B O 1
ATOM 4051 N N . LYS B 1 188 ? 11.391 -6.18 -0.666 1 93.94 188 LYS B N 1
ATOM 4052 C CA . LYS B 1 188 ? 12.82 -5.914 -0.521 1 93.94 188 LYS B CA 1
ATOM 4053 C C . LYS B 1 188 ? 13.516 -5.898 -1.878 1 93.94 188 LYS B C 1
ATOM 4055 O O . LYS B 1 188 ? 13.133 -6.637 -2.787 1 93.94 188 LYS B O 1
ATOM 4060 N N . GLU B 1 189 ? 14.445 -5.051 -1.992 1 94.5 189 GLU B N 1
ATOM 4061 C CA . GLU B 1 189 ? 15.109 -4.785 -3.264 1 94.5 189 GLU B CA 1
ATOM 4062 C C . GLU B 1 189 ? 16.625 -4.801 -3.105 1 94.5 189 GLU B C 1
ATOM 4064 O O . GLU B 1 189 ? 17.141 -4.66 -1.994 1 94.5 189 GLU B O 1
ATOM 4069 N N . THR B 1 190 ? 17.281 -5.027 -4.215 1 94.69 190 THR B N 1
ATOM 4070 C CA . THR B 1 190 ? 18.734 -4.934 -4.281 1 94.69 190 THR B CA 1
ATOM 4071 C C . THR B 1 190 ? 19.172 -3.623 -4.938 1 94.69 190 THR B C 1
ATOM 4073 O O . THR B 1 190 ? 18.344 -2.908 -5.508 1 94.69 190 THR B O 1
ATOM 4076 N N . LEU B 1 191 ? 20.422 -3.338 -4.809 1 95.19 191 LEU B N 1
ATOM 4077 C CA . LEU B 1 191 ? 20.953 -2.152 -5.469 1 95.19 191 LEU B CA 1
ATOM 4078 C C . LEU B 1 191 ? 20.797 -2.256 -6.984 1 95.19 191 LEU B C 1
ATOM 4080 O O . LEU B 1 191 ? 20.578 -1.247 -7.66 1 95.19 191 LEU B O 1
ATOM 4084 N N . THR B 1 192 ? 20.906 -3.447 -7.461 1 95.44 192 THR B N 1
ATOM 4085 C CA . THR B 1 192 ? 20.688 -3.682 -8.891 1 95.44 192 THR B CA 1
ATOM 4086 C C . THR B 1 192 ? 19.297 -3.248 -9.312 1 95.44 192 THR B C 1
ATOM 4088 O O . THR B 1 192 ? 19.125 -2.623 -10.359 1 95.44 192 THR B O 1
ATOM 4091 N N . LEU B 1 193 ? 18.312 -3.562 -8.531 1 95.81 193 LEU B N 1
ATOM 4092 C CA . LEU B 1 193 ? 16.938 -3.164 -8.836 1 95.81 193 LEU B CA 1
ATOM 4093 C C . LEU B 1 193 ? 16.781 -1.648 -8.773 1 95.81 193 LEU B C 1
ATOM 4095 O O . LEU B 1 193 ? 16.047 -1.063 -9.562 1 95.81 193 LEU B O 1
ATOM 4099 N N . PHE B 1 194 ? 17.531 -1 -7.848 1 96.62 194 PHE B N 1
ATOM 4100 C CA . PHE B 1 194 ? 17.531 0.458 -7.812 1 96.62 194 PHE B CA 1
ATOM 4101 C C . PHE B 1 194 ? 18.031 1.031 -9.125 1 96.62 194 PHE B C 1
ATOM 4103 O O . PHE B 1 194 ? 17.438 1.944 -9.688 1 96.62 194 PHE B O 1
ATOM 4110 N N . GLN B 1 195 ? 19.094 0.459 -9.602 1 96.62 195 GLN B N 1
ATOM 4111 C CA . GLN B 1 195 ? 19.688 0.927 -10.852 1 96.62 195 GLN B CA 1
ATOM 4112 C C . GLN B 1 195 ? 18.75 0.669 -12.031 1 96.62 195 GLN B C 1
ATOM 4114 O O . GLN B 1 195 ? 18.625 1.502 -12.93 1 96.62 195 GLN B O 1
ATOM 4119 N N . TYR B 1 196 ? 18.172 -0.495 -12.023 1 98 196 TYR B N 1
ATOM 4120 C CA . TYR B 1 196 ? 17.188 -0.817 -13.055 1 98 196 TYR B CA 1
ATOM 4121 C C . TYR B 1 196 ? 16.016 0.143 -13.008 1 98 196 TYR B C 1
ATOM 4123 O O . TYR B 1 196 ? 15.539 0.603 -14.055 1 98 196 TYR B O 1
ATOM 4131 N N . LYS B 1 197 ? 15.469 0.504 -11.828 1 97.94 197 LYS B N 1
ATOM 4132 C CA . LYS B 1 197 ? 14.391 1.478 -11.68 1 97.94 197 LYS B CA 1
ATOM 4133 C C . LYS B 1 197 ? 14.805 2.842 -12.227 1 97.94 197 LYS B C 1
ATOM 4135 O O . LYS B 1 197 ? 14.016 3.514 -12.898 1 97.94 197 LYS B O 1
ATOM 4140 N N . ALA B 1 198 ? 16.047 3.236 -11.945 1 97.94 198 ALA B N 1
ATOM 4141 C CA . ALA B 1 198 ? 16.578 4.48 -12.508 1 97.94 198 ALA B CA 1
ATOM 4142 C C . ALA B 1 198 ? 16.516 4.461 -14.031 1 97.94 198 ALA B C 1
ATOM 4144 O O . ALA B 1 198 ? 16.094 5.441 -14.656 1 97.94 198 ALA B O 1
ATOM 4145 N N . TYR B 1 199 ? 16.906 3.35 -14.57 1 98.06 199 TYR B N 1
ATOM 4146 C CA . TYR B 1 199 ? 16.875 3.184 -16.016 1 98.06 199 TYR B CA 1
ATOM 4147 C C . TYR B 1 199 ? 15.469 3.338 -16.562 1 98.06 199 TYR B C 1
ATOM 4149 O O . TYR B 1 199 ? 15.25 4.023 -17.562 1 98.06 199 TYR B O 1
ATOM 4157 N N . ILE B 1 200 ? 14.484 2.707 -15.914 1 98.25 200 ILE B N 1
ATOM 4158 C CA . ILE B 1 200 ? 13.094 2.758 -16.344 1 98.25 200 ILE B CA 1
ATOM 4159 C C . ILE B 1 200 ? 12.617 4.207 -16.375 1 98.25 200 ILE B C 1
ATOM 4161 O O . ILE B 1 200 ? 12.07 4.672 -17.375 1 98.25 200 ILE B O 1
ATOM 4165 N N . TYR B 1 201 ? 12.852 4.926 -15.312 1 98.06 201 TYR B N 1
ATOM 4166 C CA . TYR B 1 201 ? 12.398 6.309 -15.211 1 98.06 201 TYR B CA 1
ATOM 4167 C C . TYR B 1 201 ? 13.078 7.184 -16.25 1 98.06 201 TYR B C 1
ATOM 4169 O O . TYR B 1 201 ? 12.477 8.125 -16.781 1 98.06 201 TYR B O 1
ATOM 4177 N N . GLN B 1 202 ? 14.273 6.898 -16.578 1 96.69 202 GLN B N 1
ATOM 4178 C CA . GLN B 1 202 ? 15.055 7.695 -17.516 1 96.69 202 GLN B CA 1
ATOM 4179 C C . GLN B 1 202 ? 14.625 7.422 -18.953 1 96.69 202 GLN B C 1
ATOM 4181 O O . GLN B 1 202 ? 14.797 8.273 -19.844 1 96.69 202 GLN B O 1
ATOM 4186 N N . ASN B 1 203 ? 14.062 6.27 -19.141 1 97.62 203 ASN B N 1
ATOM 4187 C CA . ASN B 1 203 ? 13.852 5.863 -20.516 1 97.62 203 ASN B CA 1
ATOM 4188 C C . ASN B 1 203 ? 12.367 5.703 -20.844 1 97.62 203 ASN B C 1
ATOM 4190 O O . ASN B 1 203 ? 12 5.215 -21.906 1 97.62 203 ASN B O 1
ATOM 4194 N N . VAL B 1 204 ? 11.562 6.113 -19.938 1 98.25 204 VAL B N 1
ATOM 4195 C CA . VAL B 1 204 ? 10.125 6.027 -20.188 1 98.25 204 VAL B CA 1
ATOM 4196 C C . VAL B 1 204 ? 9.734 6.941 -21.344 1 98.25 204 VAL B C 1
ATOM 4198 O O . VAL B 1 204 ? 10.234 8.062 -21.453 1 98.25 204 VAL B O 1
ATOM 4201 N N . VAL B 1 205 ? 8.938 6.395 -22.234 1 98.12 205 VAL B N 1
ATOM 4202 C CA . VAL B 1 205 ? 8.375 7.156 -23.344 1 98.12 205 VAL B CA 1
ATOM 4203 C C . VAL B 1 205 ? 6.918 7.496 -23.047 1 98.12 205 VAL B C 1
ATOM 4205 O O . VAL B 1 205 ? 6.164 6.648 -22.562 1 98.12 205 VAL B O 1
ATOM 4208 N N . THR B 1 206 ? 6.555 8.742 -23.234 1 97.88 206 THR B N 1
ATOM 4209 C CA . THR B 1 206 ? 5.176 9.18 -23.031 1 97.88 206 THR B CA 1
ATOM 4210 C C . THR B 1 206 ? 4.605 9.773 -24.312 1 97.88 206 THR B C 1
ATOM 4212 O O . THR B 1 206 ? 5.293 10.508 -25.031 1 97.88 206 THR B O 1
ATOM 4215 N N . SER B 1 207 ? 3.412 9.273 -24.641 1 96.69 207 SER B N 1
ATOM 4216 C CA . SER B 1 207 ? 2.736 9.805 -25.828 1 96.69 207 SER B CA 1
ATOM 4217 C C . SER B 1 207 ? 1.229 9.602 -25.734 1 96.69 207 SER B C 1
ATOM 4219 O O . SER B 1 207 ? 0.756 8.469 -25.609 1 96.69 207 SER B O 1
ATOM 4221 N N . GLN B 1 208 ? 0.482 10.664 -25.797 1 96.88 208 GLN B N 1
ATOM 4222 C CA . GLN B 1 208 ? -0.975 10.648 -25.891 1 96.88 208 GLN B CA 1
ATOM 4223 C C . GLN B 1 208 ? -1.573 9.773 -24.781 1 96.88 208 GLN B C 1
ATOM 4225 O O . GLN B 1 208 ? -2.389 8.891 -25.062 1 96.88 208 GLN B O 1
ATOM 4230 N N . GLY B 1 209 ? -1.073 9.922 -23.609 1 97.62 209 GLY B N 1
ATOM 4231 C CA . GLY B 1 209 ? -1.662 9.258 -22.453 1 97.62 209 GLY B CA 1
ATOM 4232 C C . GLY B 1 209 ? -1.119 7.863 -22.219 1 97.62 209 GLY B C 1
ATOM 4233 O O . GLY B 1 209 ? -1.57 7.152 -21.328 1 97.62 209 GLY B O 1
ATOM 4234 N N . PHE B 1 210 ? -0.147 7.457 -23.062 1 98.56 210 PHE B N 1
ATOM 4235 C CA . PHE B 1 210 ? 0.474 6.141 -22.953 1 98.56 210 PHE B CA 1
ATOM 4236 C C . PHE B 1 210 ? 1.924 6.262 -22.5 1 98.56 210 PHE B C 1
ATOM 4238 O O . PHE B 1 210 ? 2.707 7.004 -23.094 1 98.56 210 PHE B O 1
ATOM 4245 N N . ALA B 1 211 ? 2.277 5.617 -21.391 1 98.69 211 ALA B N 1
ATOM 4246 C CA . ALA B 1 211 ? 3.654 5.559 -20.906 1 98.69 211 ALA B CA 1
ATOM 4247 C C . ALA B 1 211 ? 4.227 4.152 -21.062 1 98.69 211 ALA B C 1
ATOM 4249 O O . ALA B 1 211 ? 3.602 3.172 -20.641 1 98.69 211 ALA B O 1
ATOM 4250 N N . TYR B 1 212 ? 5.383 4.02 -21.688 1 98.69 212 TYR B N 1
ATOM 4251 C CA . TYR B 1 212 ? 5.945 2.682 -21.812 1 98.69 212 TYR B CA 1
ATOM 4252 C C . TYR B 1 212 ? 7.469 2.734 -21.891 1 98.69 212 TYR B C 1
ATOM 4254 O O . TYR B 1 212 ? 8.047 3.799 -22.109 1 98.69 212 TYR B O 1
ATOM 4262 N N . VAL B 1 213 ? 8.117 1.637 -21.578 1 98.5 213 VAL B N 1
ATOM 4263 C CA . VAL B 1 213 ? 9.555 1.458 -21.734 1 98.5 213 VAL B CA 1
ATOM 4264 C C . VAL B 1 213 ? 9.844 0.181 -22.516 1 98.5 213 VAL B C 1
ATOM 4266 O O . VAL B 1 213 ? 9.102 -0.799 -22.422 1 98.5 213 VAL B O 1
ATOM 4269 N N . PHE B 1 214 ? 10.812 0.286 -23.359 1 98.19 214 PHE B N 1
ATOM 4270 C CA . PHE B 1 214 ? 11.32 -0.885 -24.062 1 98.19 214 PHE B CA 1
ATOM 4271 C C . PHE B 1 214 ? 12.578 -1.422 -23.391 1 98.19 214 PHE B C 1
ATOM 4273 O O . PHE B 1 214 ? 13.539 -0.679 -23.172 1 98.19 214 PHE B O 1
ATOM 4280 N N . ILE B 1 215 ? 12.57 -2.648 -23.031 1 98.12 215 ILE B N 1
ATOM 4281 C CA . ILE B 1 215 ? 13.688 -3.311 -22.375 1 98.12 215 ILE B CA 1
ATOM 4282 C C . ILE B 1 215 ? 14.305 -4.344 -23.328 1 98.12 215 ILE B C 1
ATOM 4284 O O . ILE B 1 215 ? 13.766 -5.438 -23.484 1 98.12 215 ILE B O 1
ATOM 4288 N N . SER B 1 216 ? 15.477 -4.066 -23.812 1 97.31 216 SER B N 1
ATOM 4289 C CA . SER B 1 216 ? 16.172 -4.949 -24.75 1 97.31 216 SER B CA 1
ATOM 4290 C C . SER B 1 216 ? 16.891 -6.07 -24.016 1 97.31 216 SER B C 1
ATOM 4292 O O . SER B 1 216 ? 17.062 -6.016 -22.781 1 97.31 216 SER B O 1
ATOM 4294 N N . GLN B 1 217 ? 17.266 -7.016 -24.797 1 96.56 217 GLN B N 1
ATOM 4295 C CA . GLN B 1 217 ? 18.109 -8.07 -24.234 1 96.56 217 GLN B CA 1
ATOM 4296 C C . GLN B 1 217 ? 19.422 -7.504 -23.688 1 96.56 217 GLN B C 1
ATOM 4298 O O . GLN B 1 217 ? 19.922 -7.977 -22.672 1 96.56 217 GLN B O 1
ATOM 4303 N N . GLU B 1 218 ? 19.922 -6.551 -24.328 1 96.69 218 GLU B N 1
ATOM 4304 C CA . GLU B 1 218 ? 21.156 -5.898 -23.891 1 96.69 218 GLU B CA 1
ATOM 4305 C C . GLU B 1 218 ? 20.969 -5.238 -22.531 1 96.69 218 GLU B C 1
ATOM 4307 O O . GLU B 1 218 ? 21.859 -5.316 -21.672 1 96.69 218 GLU B O 1
ATOM 4312 N N . THR B 1 219 ? 19.891 -4.543 -22.375 1 96.69 219 THR B N 1
ATOM 4313 C CA . THR B 1 219 ? 19.594 -3.902 -21.109 1 96.69 219 THR B CA 1
ATOM 4314 C C . THR B 1 219 ? 19.484 -4.941 -19.984 1 96.69 219 THR B C 1
ATOM 4316 O O . THR B 1 219 ? 20.016 -4.742 -18.891 1 96.69 219 THR B O 1
ATOM 4319 N N . LEU B 1 220 ? 18.812 -6.047 -20.25 1 96.62 220 LEU B N 1
ATOM 4320 C CA . LEU B 1 220 ? 18.672 -7.113 -19.266 1 96.62 220 LEU B CA 1
ATOM 4321 C C . LEU B 1 220 ? 20.031 -7.664 -18.859 1 96.62 220 LEU B C 1
ATOM 4323 O O . LEU B 1 220 ? 20.297 -7.887 -17.672 1 96.62 220 LEU B O 1
ATOM 4327 N N . LYS B 1 221 ? 20.844 -7.863 -19.828 1 96.25 221 LYS B N 1
ATOM 4328 C CA . LYS B 1 221 ? 22.188 -8.352 -19.578 1 96.25 221 LYS B CA 1
ATOM 4329 C C . LYS B 1 221 ? 23 -7.352 -18.75 1 96.25 221 LYS B C 1
ATOM 4331 O O . LYS B 1 221 ? 23.734 -7.738 -17.844 1 96.25 221 LYS B O 1
ATOM 4336 N N . LYS B 1 222 ? 22.844 -6.141 -19.109 1 96.31 222 LYS B N 1
ATOM 4337 C CA . LYS B 1 222 ? 23.562 -5.074 -18.391 1 96.31 222 LYS B CA 1
ATOM 4338 C C . LYS B 1 222 ? 23.25 -5.117 -16.906 1 96.31 222 LYS B C 1
ATOM 4340 O O . LYS B 1 222 ? 24.156 -4.926 -16.078 1 96.31 222 LYS B O 1
ATOM 4345 N N . PHE B 1 223 ? 22.047 -5.359 -16.562 1 96.12 223 PHE B N 1
ATOM 4346 C CA . PHE B 1 223 ? 21.656 -5.344 -15.156 1 96.12 223 PHE B CA 1
ATOM 4347 C C . PHE B 1 223 ? 21.672 -6.75 -14.57 1 96.12 223 PHE B C 1
ATOM 4349 O O . PHE B 1 223 ? 21.391 -6.938 -13.383 1 96.12 223 PHE B O 1
ATOM 4356 N N . ASN B 1 224 ? 21.938 -7.715 -15.391 1 95.25 224 ASN B N 1
ATOM 4357 C CA . ASN B 1 224 ? 21.938 -9.109 -14.969 1 95.25 224 ASN B CA 1
ATOM 4358 C C . ASN B 1 224 ? 20.609 -9.492 -14.312 1 95.25 224 ASN B C 1
ATOM 4360 O O . ASN B 1 224 ? 20.594 -10.047 -13.211 1 95.25 224 ASN B O 1
ATOM 4364 N N . LEU B 1 225 ? 19.547 -9.133 -14.977 1 93.88 225 LEU B N 1
ATOM 4365 C CA . LEU B 1 225 ? 18.203 -9.391 -14.461 1 93.88 225 LEU B CA 1
ATOM 4366 C C . LEU B 1 225 ? 17.5 -10.453 -15.297 1 93.88 225 LEU B C 1
ATOM 4368 O O . LEU B 1 225 ? 17.609 -10.453 -16.531 1 93.88 225 LEU B O 1
ATOM 4372 N N . HIS B 1 226 ? 16.875 -11.344 -14.578 1 91.44 226 HIS B N 1
ATOM 4373 C CA . HIS B 1 226 ? 15.938 -12.211 -15.273 1 91.44 226 HIS B CA 1
ATOM 4374 C C . HIS B 1 226 ? 14.734 -11.43 -15.781 1 91.44 226 HIS B C 1
ATOM 4376 O O . HIS B 1 226 ? 14.266 -10.5 -15.117 1 91.44 226 HIS B O 1
ATOM 4382 N N . ILE B 1 227 ? 14.25 -11.852 -16.906 1 92.5 227 ILE B N 1
ATOM 4383 C CA . ILE B 1 227 ? 13.211 -11.125 -17.625 1 92.5 227 ILE B CA 1
ATOM 4384 C C . ILE B 1 227 ? 11.961 -11.023 -16.75 1 92.5 227 ILE B C 1
ATOM 4386 O O . ILE B 1 227 ? 11.266 -10 -16.766 1 92.5 227 ILE B O 1
ATOM 4390 N N . ASP B 1 228 ? 11.648 -12.023 -15.961 1 88.69 228 ASP B N 1
ATOM 4391 C CA . ASP B 1 228 ? 10.461 -12.016 -15.109 1 88.69 228 ASP B CA 1
ATOM 4392 C C . ASP B 1 228 ? 10.578 -10.961 -14.016 1 88.69 228 ASP B C 1
ATOM 4394 O O . ASP B 1 228 ? 9.586 -10.312 -13.656 1 88.69 228 ASP B O 1
ATOM 4398 N N . VAL B 1 229 ? 11.742 -10.836 -13.5 1 89.5 229 VAL B N 1
ATOM 4399 C CA . VAL B 1 229 ? 11.984 -9.82 -12.484 1 89.5 229 VAL B CA 1
ATOM 4400 C C . VAL B 1 229 ? 11.852 -8.43 -13.094 1 89.5 229 VAL B C 1
ATOM 4402 O O . VAL B 1 229 ? 11.195 -7.555 -12.523 1 89.5 229 VAL B O 1
ATOM 4405 N N . ALA B 1 230 ? 12.422 -8.32 -14.25 1 94.69 230 ALA B N 1
ATOM 4406 C CA . ALA B 1 230 ? 12.32 -7.035 -14.945 1 94.69 230 ALA B CA 1
ATOM 4407 C C . ALA B 1 230 ? 10.867 -6.68 -15.234 1 94.69 230 ALA B C 1
ATOM 4409 O O . ALA B 1 230 ? 10.453 -5.531 -15.047 1 94.69 230 ALA B O 1
ATOM 4410 N N . ALA B 1 231 ? 10.133 -7.625 -15.617 1 94.31 231 ALA B N 1
ATOM 4411 C CA . ALA B 1 231 ? 8.734 -7.426 -16 1 94.31 231 ALA B CA 1
ATOM 4412 C C . ALA B 1 231 ? 7.879 -7.078 -14.781 1 94.31 231 ALA B C 1
ATOM 4414 O O . ALA B 1 231 ? 6.875 -6.371 -14.906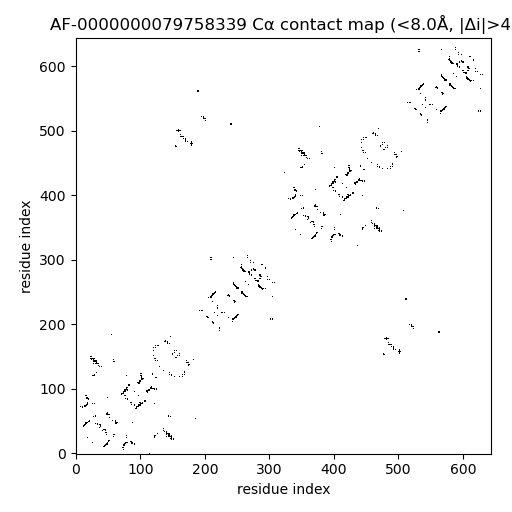 1 94.31 231 ALA B O 1
ATOM 4415 N N . SER B 1 232 ? 8.273 -7.5 -13.633 1 91 232 SER B N 1
ATOM 4416 C CA . SER B 1 232 ? 7.465 -7.387 -12.422 1 91 232 SER B CA 1
ATOM 4417 C C . SER B 1 232 ? 7.367 -5.938 -11.953 1 91 232 SER B C 1
ATOM 4419 O O . SER B 1 232 ? 6.516 -5.598 -11.133 1 91 232 SER B O 1
ATOM 4421 N N . LEU B 1 233 ? 8.125 -5.031 -12.539 1 95.12 233 LEU B N 1
ATOM 4422 C CA . LEU B 1 233 ? 8.172 -3.646 -12.078 1 95.12 233 LEU B CA 1
ATOM 4423 C C . LEU B 1 233 ? 7.273 -2.76 -12.938 1 95.12 233 LEU B C 1
ATOM 4425 O O . LEU B 1 233 ? 7.312 -1.533 -12.82 1 95.12 233 LEU B O 1
ATOM 4429 N N . VAL B 1 234 ? 6.41 -3.383 -13.75 1 96.44 234 VAL B N 1
ATOM 4430 C CA . VAL B 1 234 ? 5.617 -2.65 -14.734 1 96.44 234 VAL B CA 1
ATOM 4431 C C . VAL B 1 234 ? 4.773 -1.59 -14.023 1 96.44 234 VAL B C 1
ATOM 4433 O O . VAL B 1 234 ? 4.559 -0.501 -14.562 1 96.44 234 VAL B O 1
ATOM 4436 N N . ASN B 1 235 ? 4.406 -1.784 -12.797 1 93.38 235 ASN B N 1
ATOM 4437 C CA . ASN B 1 235 ? 3.48 -0.896 -12.102 1 93.38 235 ASN B CA 1
ATOM 4438 C C . ASN B 1 235 ? 4.176 0.375 -11.625 1 93.38 235 ASN B C 1
ATOM 4440 O O . ASN B 1 235 ? 3.516 1.333 -11.219 1 93.38 235 ASN B O 1
ATOM 4444 N N . ILE B 1 236 ? 5.492 0.443 -11.75 1 95.94 236 ILE B N 1
ATOM 4445 C CA . ILE B 1 236 ? 6.238 1.616 -11.312 1 95.94 236 ILE B CA 1
ATOM 4446 C C . ILE B 1 236 ? 5.816 2.832 -12.133 1 95.94 236 ILE B C 1
ATOM 4448 O O . ILE B 1 236 ? 5.984 3.973 -11.695 1 95.94 236 ILE B O 1
ATOM 4452 N N . LEU B 1 237 ? 5.195 2.605 -13.297 1 97.25 237 LEU B N 1
ATOM 4453 C CA . LEU B 1 237 ? 4.789 3.682 -14.195 1 97.25 237 LEU B CA 1
ATOM 4454 C C . LEU B 1 237 ? 3.342 4.094 -13.93 1 97.25 237 LEU B C 1
ATOM 4456 O O . LEU B 1 237 ? 2.854 5.066 -14.508 1 97.25 237 LEU B O 1
ATOM 4460 N N . GLY B 1 238 ? 2.676 3.471 -13.055 1 95.56 238 GLY B N 1
ATOM 4461 C CA . GLY B 1 238 ? 1.225 3.5 -12.961 1 95.56 238 GLY B CA 1
ATOM 4462 C C . GLY B 1 238 ? 0.69 4.785 -12.359 1 95.56 238 GLY B C 1
ATOM 4463 O O . GLY B 1 238 ? -0.513 5.047 -12.406 1 95.56 238 GLY B O 1
ATOM 4464 N N . HIS B 1 239 ? 1.548 5.645 -11.875 1 94.38 239 HIS B N 1
ATOM 4465 C CA . HIS B 1 239 ? 1.055 6.82 -11.164 1 94.38 239 HIS B CA 1
ATOM 4466 C C . HIS B 1 239 ? 1.344 8.094 -11.945 1 94.38 239 HIS B C 1
ATOM 4468 O O . HIS B 1 239 ? 1.174 9.203 -11.422 1 94.38 239 HIS B O 1
ATOM 4474 N N . LEU B 1 240 ? 1.73 7.938 -13.195 1 96.88 240 LEU B N 1
ATOM 4475 C CA . LEU B 1 240 ? 1.985 9.117 -14.008 1 96.88 240 LEU B CA 1
ATOM 4476 C C . LEU B 1 240 ? 0.681 9.82 -14.375 1 96.88 240 LEU B C 1
ATOM 4478 O O . LEU B 1 240 ? -0.204 9.211 -14.984 1 96.88 240 LEU B O 1
ATOM 4482 N N . GLU B 1 241 ? 0.577 11.109 -13.992 1 95.38 241 GLU B N 1
ATOM 4483 C CA . GLU B 1 241 ? -0.621 11.898 -14.258 1 95.38 241 GLU B CA 1
ATOM 4484 C C . GLU B 1 241 ? -0.92 11.969 -15.75 1 95.38 241 GLU B C 1
ATOM 4486 O O . GLU B 1 241 ? -0.005 12.086 -16.562 1 95.38 241 GLU B O 1
ATOM 4491 N N . ASN B 1 242 ? -2.154 11.852 -16.109 1 95.06 242 ASN B N 1
ATOM 4492 C CA . ASN B 1 242 ? -2.67 12 -17.453 1 95.06 242 ASN B CA 1
ATOM 4493 C C . ASN B 1 242 ? -2.201 10.859 -18.359 1 95.06 242 ASN B C 1
ATOM 4495 O O . ASN B 1 242 ? -2.189 11 -19.578 1 95.06 242 ASN B O 1
ATOM 4499 N N . HIS B 1 243 ? -1.754 9.852 -17.828 1 97.62 243 HIS B N 1
ATOM 4500 C CA . HIS B 1 243 ? -1.357 8.641 -18.547 1 97.62 243 HIS B CA 1
ATOM 4501 C C . HIS B 1 243 ? -2.031 7.406 -17.953 1 97.62 243 HIS B C 1
ATOM 4503 O O . HIS B 1 243 ? -1.409 6.652 -17.203 1 97.62 243 HIS B O 1
ATOM 4509 N N . PRO B 1 244 ? -3.246 7.113 -18.359 1 96.75 244 PRO B N 1
ATOM 4510 C CA . PRO B 1 244 ? -4.047 6.062 -17.734 1 96.75 244 PRO B CA 1
ATOM 4511 C C . PRO B 1 244 ? -3.621 4.66 -18.156 1 96.75 244 PRO B C 1
ATOM 4513 O O . PRO B 1 244 ? -4.094 3.67 -17.594 1 96.75 244 PRO B O 1
ATOM 4516 N N . VAL B 1 245 ? -2.734 4.551 -19.172 1 98.25 245 VAL B N 1
ATOM 4517 C CA . VAL B 1 245 ? -2.264 3.25 -19.625 1 98.25 245 VAL B CA 1
ATOM 4518 C C . VAL B 1 245 ? -0.737 3.234 -19.672 1 98.25 245 VAL B C 1
ATOM 4520 O O . VAL B 1 245 ? -0.107 4.227 -20.031 1 98.25 245 VAL B O 1
ATOM 4523 N N . TRP B 1 246 ? -0.123 2.131 -19.219 1 98.56 246 TRP B N 1
ATOM 4524 C CA . TRP B 1 246 ? 1.33 1.995 -19.234 1 98.56 246 TRP B CA 1
ATOM 4525 C C . TRP B 1 246 ? 1.74 0.561 -19.547 1 98.56 246 TRP B C 1
ATOM 4527 O O . TRP B 1 246 ? 0.928 -0.362 -19.438 1 98.56 246 TRP B O 1
ATOM 4537 N N 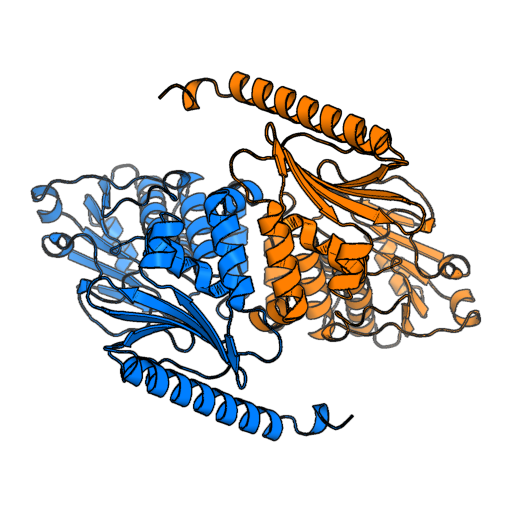. ALA B 1 247 ? 3.043 0.407 -19.984 1 98.69 247 ALA B N 1
ATOM 4538 C CA . ALA B 1 247 ? 3.473 -0.929 -20.391 1 98.69 247 ALA B CA 1
ATOM 4539 C C . ALA B 1 247 ? 4.992 -1.049 -20.359 1 98.69 247 ALA B C 1
ATOM 4541 O O . ALA B 1 247 ? 5.703 -0.04 -20.375 1 98.69 247 ALA B O 1
ATOM 4542 N N . PHE B 1 248 ? 5.402 -2.234 -20.172 1 98.69 248 PHE B N 1
ATOM 4543 C CA . PHE B 1 248 ? 6.758 -2.65 -20.516 1 98.69 248 PHE B CA 1
ATOM 4544 C C . PHE B 1 248 ? 6.754 -3.484 -21.797 1 98.69 248 PHE B C 1
ATOM 4546 O O . PHE B 1 248 ? 5.891 -4.348 -21.969 1 98.69 248 PHE B O 1
ATOM 4553 N N . PHE B 1 249 ? 7.602 -3.18 -22.703 1 98.56 249 PHE B N 1
ATOM 4554 C CA . PHE B 1 249 ? 7.918 -4.031 -23.844 1 98.56 249 PHE B CA 1
ATOM 4555 C C . PHE B 1 249 ? 9.258 -4.727 -23.641 1 98.56 249 PHE B C 1
ATOM 4557 O O . PHE B 1 249 ? 10.312 -4.078 -23.688 1 98.56 249 PHE B O 1
ATOM 4564 N N . LEU B 1 250 ? 9.203 -6.027 -23.484 1 98.31 250 LEU B N 1
ATOM 4565 C CA . LEU B 1 250 ? 10.406 -6.785 -23.172 1 98.31 250 LEU B CA 1
ATOM 4566 C C . LEU B 1 250 ? 10.836 -7.645 -24.359 1 98.31 250 LEU B C 1
ATOM 4568 O O . LEU B 1 250 ? 10.102 -8.539 -24.766 1 98.31 250 LEU B O 1
ATOM 4572 N N . GLU B 1 251 ? 12.016 -7.379 -24.828 1 97.75 251 GLU B N 1
ATOM 4573 C CA . GLU B 1 251 ? 12.562 -8.164 -25.938 1 97.75 251 GLU B CA 1
ATOM 4574 C C . GLU B 1 251 ? 12.93 -9.57 -25.469 1 97.75 251 GLU B C 1
ATOM 4576 O O . GLU B 1 251 ? 13.57 -9.75 -24.438 1 97.75 251 GLU B O 1
ATOM 4581 N N . GLN B 1 252 ? 12.477 -10.562 -26.25 1 96.25 252 GLN B N 1
ATOM 4582 C CA . GLN B 1 252 ? 12.781 -11.961 -25.969 1 96.25 252 GLN B CA 1
ATOM 4583 C C . GLN B 1 252 ? 14.016 -12.414 -26.75 1 96.25 252 GLN B C 1
ATOM 4585 O O . GLN B 1 252 ? 14.422 -11.758 -27.719 1 96.25 252 GLN B O 1
ATOM 4590 N N . PRO B 1 253 ? 14.578 -13.516 -26.359 1 93.75 253 PRO B N 1
ATOM 4591 C CA . PRO B 1 253 ? 15.75 -14.023 -27.078 1 93.75 253 PRO B CA 1
ATOM 4592 C C . PRO B 1 253 ? 15.461 -14.328 -28.547 1 93.75 253 PRO B C 1
ATOM 4594 O O . PRO B 1 253 ? 16.344 -14.203 -29.391 1 93.75 253 PRO B O 1
ATOM 4597 N N . ASP B 1 254 ? 14.195 -14.703 -28.891 1 94.88 254 ASP B N 1
ATOM 4598 C CA . ASP B 1 254 ? 13.836 -15.016 -30.266 1 94.88 254 ASP B CA 1
ATOM 4599 C C . ASP B 1 254 ? 13.391 -13.766 -31.016 1 94.88 254 ASP B C 1
ATOM 4601 O O . ASP B 1 254 ? 12.82 -13.867 -32.094 1 94.88 254 ASP B O 1
ATOM 4605 N N . LEU B 1 255 ? 13.5 -12.594 -30.422 1 91.81 255 LEU B N 1
ATOM 4606 C CA . LEU B 1 255 ? 13.289 -11.266 -30.984 1 91.81 255 LEU B CA 1
ATOM 4607 C C . LEU B 1 255 ? 11.812 -10.891 -30.969 1 91.81 255 LEU B C 1
ATOM 4609 O O . LEU B 1 255 ? 11.453 -9.766 -31.344 1 91.81 255 LEU B O 1
ATOM 4613 N N . THR B 1 256 ? 11.031 -11.836 -30.469 1 97.06 256 THR B N 1
ATOM 4614 C CA . THR B 1 256 ? 9.672 -11.391 -30.172 1 97.06 256 THR B CA 1
ATOM 4615 C C . THR B 1 256 ? 9.656 -10.422 -29 1 97.06 256 THR B C 1
ATOM 4617 O O . THR B 1 256 ? 10.68 -10.234 -28.328 1 97.06 256 THR B O 1
ATOM 4620 N N . ILE B 1 257 ? 8.555 -9.719 -28.875 1 98 257 ILE B N 1
ATOM 4621 C CA . ILE B 1 257 ? 8.422 -8.727 -27.812 1 98 257 ILE B CA 1
ATOM 4622 C C . ILE B 1 257 ? 7.238 -9.086 -26.922 1 98 257 ILE B C 1
ATOM 4624 O O . ILE B 1 257 ? 6.109 -9.227 -27.391 1 98 257 ILE B O 1
ATOM 4628 N N . ARG B 1 258 ? 7.512 -9.289 -25.688 1 97.81 258 ARG B N 1
ATOM 4629 C CA . ARG B 1 258 ? 6.441 -9.492 -24.719 1 97.81 258 ARG B CA 1
ATOM 4630 C C . ARG B 1 258 ? 5.98 -8.164 -24.109 1 97.81 258 ARG B C 1
ATOM 4632 O O . ARG B 1 258 ? 6.785 -7.41 -23.562 1 97.81 258 ARG B O 1
ATOM 4639 N N . ALA B 1 259 ? 4.715 -7.906 -24.234 1 98.12 259 ALA B N 1
ATOM 4640 C CA . ALA B 1 259 ? 4.137 -6.688 -23.672 1 98.12 259 ALA B CA 1
ATOM 4641 C C . ALA B 1 259 ? 3.438 -6.977 -22.344 1 98.12 259 ALA B C 1
ATOM 4643 O O . ALA B 1 259 ? 2.652 -7.922 -22.25 1 98.12 259 ALA B O 1
ATOM 4644 N N . ARG B 1 260 ? 3.793 -6.305 -21.312 1 97.5 260 ARG B N 1
ATOM 4645 C CA . ARG B 1 260 ? 3.049 -6.238 -20.062 1 97.5 260 ARG B CA 1
ATOM 4646 C C . ARG B 1 260 ? 2.332 -4.902 -19.922 1 97.5 260 ARG B C 1
ATOM 4648 O O . ARG B 1 260 ? 2.969 -3.867 -19.703 1 97.5 260 ARG B O 1
ATOM 4655 N N . ILE B 1 261 ? 1.028 -4.938 -20.031 1 97.5 261 ILE B N 1
ATOM 4656 C CA . ILE B 1 261 ? 0.288 -3.684 -20.125 1 97.5 261 ILE B CA 1
ATOM 4657 C C . ILE B 1 261 ? -0.743 -3.598 -19 1 97.5 261 ILE B C 1
ATOM 4659 O O . ILE B 1 261 ? -1.341 -4.605 -18.625 1 97.5 261 ILE B O 1
ATOM 4663 N N . ARG B 1 262 ? -0.882 -2.412 -18.438 1 95.88 262 ARG B N 1
ATOM 4664 C CA . ARG B 1 262 ? -1.844 -2.096 -17.375 1 95.88 262 ARG B CA 1
ATOM 4665 C C . ARG B 1 262 ? -2.648 -0.848 -17.734 1 95.88 262 ARG B C 1
ATOM 4667 O O . ARG B 1 262 ? -2.197 -0.015 -18.531 1 95.88 262 ARG B O 1
ATOM 4674 N N . SER B 1 263 ? -3.814 -0.787 -17.172 1 95.62 263 SER B N 1
ATOM 4675 C CA . SER B 1 263 ? -4.691 0.354 -17.438 1 95.62 263 SER B CA 1
ATOM 4676 C C . SER B 1 263 ? -5.465 0.742 -16.172 1 95.62 263 SER B C 1
ATOM 4678 O O . SER B 1 263 ? -5.891 -0.125 -15.406 1 95.62 263 SER B O 1
ATOM 4680 N N . ARG B 1 264 ? -5.633 2.023 -15.922 1 92 264 ARG B N 1
ATOM 4681 C CA . ARG B 1 264 ? -6.57 2.557 -14.945 1 92 264 ARG B CA 1
ATOM 4682 C C . ARG B 1 264 ? -7.785 3.172 -15.625 1 92 264 ARG B C 1
ATOM 4684 O O . ARG B 1 264 ? -8.703 3.65 -14.961 1 92 264 ARG B O 1
ATOM 4691 N N . GLY B 1 265 ? -7.773 3.148 -16.969 1 93 265 GLY B N 1
ATOM 4692 C CA . GLY B 1 265 ? -8.844 3.738 -17.766 1 93 265 GLY B CA 1
ATOM 4693 C C . GLY B 1 265 ? -9.539 2.736 -18.656 1 93 265 GLY B C 1
ATOM 4694 O O . GLY B 1 265 ? -10.352 1.936 -18.188 1 93 265 GLY B O 1
ATOM 4695 N N . PRO B 1 266 ? -9.18 2.732 -19.891 1 95.56 266 PRO B N 1
ATOM 4696 C CA . PRO B 1 266 ? -9.883 1.846 -20.812 1 95.56 266 PRO B CA 1
ATOM 4697 C C . PRO B 1 266 ? -9.578 0.37 -20.562 1 95.56 266 PRO B C 1
ATOM 4699 O O . PRO B 1 266 ? -8.5 0.033 -20.078 1 95.56 266 PRO B O 1
ATOM 4702 N N . GLU B 1 267 ? -10.539 -0.461 -20.875 1 93.44 267 GLU B N 1
ATOM 4703 C CA . GLU B 1 267 ? -10.273 -1.893 -20.969 1 93.44 267 GLU B CA 1
ATOM 4704 C C . GLU B 1 267 ? -9.352 -2.209 -22.156 1 93.44 267 GLU B C 1
ATOM 4706 O O . GLU B 1 267 ? -9.5 -1.629 -23.234 1 93.44 267 GLU B O 1
ATOM 4711 N N . ILE B 1 268 ? -8.398 -3.047 -21.891 1 95.75 268 ILE B N 1
ATOM 4712 C CA . ILE B 1 268 ? -7.383 -3.229 -22.922 1 95.75 268 ILE B CA 1
ATOM 4713 C C . ILE B 1 268 ? -7.285 -4.707 -23.297 1 95.75 268 ILE B C 1
ATOM 4715 O O . ILE B 1 268 ? -6.504 -5.082 -24.172 1 95.75 268 ILE B O 1
ATOM 4719 N N . ASN B 1 269 ? -8.055 -5.598 -22.703 1 90.94 269 ASN B N 1
ATOM 4720 C CA . ASN B 1 269 ? -7.945 -7.039 -22.922 1 90.94 269 ASN B CA 1
ATOM 4721 C C . ASN B 1 269 ? -8.281 -7.414 -24.359 1 90.94 269 ASN B C 1
ATOM 4723 O O . ASN B 1 269 ? -7.695 -8.344 -24.922 1 90.94 269 ASN B O 1
ATOM 4727 N N . SER B 1 270 ? -9.266 -6.777 -25.016 1 93.94 270 SER B N 1
ATOM 4728 C CA . SER B 1 270 ? -9.625 -7.047 -26.406 1 93.94 270 SER B CA 1
ATOM 4729 C C . SER B 1 270 ? -8.469 -6.73 -27.344 1 93.94 270 SER B C 1
ATOM 4731 O O . SER B 1 270 ? -8.258 -7.434 -28.328 1 93.94 270 SER B O 1
ATOM 4733 N N . ILE B 1 271 ? -7.707 -5.719 -27.016 1 96.88 271 ILE B N 1
ATOM 4734 C CA . ILE B 1 271 ? -6.551 -5.348 -27.812 1 96.88 271 ILE B CA 1
ATOM 4735 C C . ILE B 1 271 ? -5.449 -6.391 -27.656 1 96.88 271 ILE B C 1
ATOM 4737 O O . ILE B 1 271 ? -4.879 -6.863 -28.641 1 96.88 271 ILE B O 1
ATOM 4741 N N . ALA B 1 272 ? -5.164 -6.762 -26.453 1 95.81 272 ALA B N 1
ATOM 4742 C CA . ALA B 1 272 ? -4.129 -7.75 -26.156 1 95.81 272 ALA B CA 1
ATOM 4743 C C . ALA B 1 272 ? -4.398 -9.062 -26.891 1 95.81 272 ALA B C 1
ATOM 4745 O O . ALA B 1 272 ? -3.471 -9.688 -27.406 1 95.81 272 ALA B O 1
ATOM 4746 N N . ARG B 1 273 ? -5.617 -9.484 -27 1 92.5 273 ARG B N 1
ATOM 4747 C CA . ARG B 1 273 ? -6.004 -10.75 -27.625 1 92.5 273 ARG B CA 1
ATOM 4748 C C . ARG B 1 273 ? -5.664 -10.766 -29.109 1 92.5 273 ARG B C 1
ATOM 4750 O O . ARG B 1 273 ? -5.391 -11.82 -29.672 1 92.5 273 ARG B O 1
ATOM 4757 N N . GLN B 1 274 ? -5.668 -9.633 -29.688 1 95.62 274 GLN B N 1
ATOM 4758 C CA . GLN B 1 274 ? -5.336 -9.531 -31.109 1 95.62 274 GLN B CA 1
ATOM 4759 C C . GLN B 1 274 ? -3.854 -9.812 -31.344 1 95.62 274 GLN B C 1
ATOM 4761 O O . GLN B 1 274 ? -3.438 -10.039 -32.5 1 95.62 274 GLN B O 1
ATOM 4766 N N . PHE B 1 275 ? -3.123 -9.781 -30.312 1 96.56 275 PHE B N 1
ATOM 4767 C CA . PHE B 1 275 ? -1.681 -9.969 -30.422 1 96.56 275 PHE B CA 1
ATOM 4768 C C . PHE B 1 275 ? -1.221 -11.148 -29.562 1 96.56 275 PHE B C 1
ATOM 4770 O O . PHE B 1 275 ? -0.248 -11.031 -28.812 1 96.56 275 PHE B O 1
ATOM 4777 N N . LYS B 1 276 ? -1.954 -12.211 -29.594 1 92.62 276 LYS B N 1
ATOM 4778 C CA . LYS B 1 276 ? -1.622 -13.469 -28.938 1 92.62 276 LYS B CA 1
ATOM 4779 C C . LYS B 1 276 ? -1.519 -13.289 -27.438 1 92.62 276 LYS B C 1
ATOM 4781 O O . LYS B 1 276 ? -0.604 -13.828 -26.797 1 92.62 276 LYS B O 1
ATOM 4786 N N . GLY B 1 277 ? -2.289 -12.375 -26.922 1 90.88 277 GLY B N 1
ATOM 4787 C CA . GLY B 1 277 ? -2.25 -12.086 -25.5 1 90.88 277 GLY B CA 1
ATOM 4788 C C . GLY B 1 277 ? -3.566 -12.367 -24.797 1 90.88 277 GLY B C 1
ATOM 4789 O O . GLY B 1 277 ? -4.352 -13.203 -25.25 1 90.88 277 GLY B O 1
ATOM 4790 N N . GLY B 1 278 ? -3.652 -11.875 -23.609 1 84.25 278 GLY B N 1
ATOM 4791 C CA . GLY B 1 278 ? -4.812 -12.023 -22.734 1 84.25 278 GLY B CA 1
ATOM 4792 C C . GLY B 1 278 ? -4.559 -11.531 -21.328 1 84.25 278 GLY B C 1
ATOM 4793 O O . GLY B 1 278 ? -3.566 -10.844 -21.062 1 84.25 278 GLY B O 1
ATOM 4794 N N . GLY B 1 279 ? -5.543 -11.742 -20.453 1 79.25 279 GLY B N 1
ATOM 4795 C CA . GLY B 1 279 ? -5.473 -11.305 -19.078 1 79.25 279 GLY B CA 1
ATOM 4796 C C . GLY B 1 279 ? -6.773 -10.703 -18.578 1 79.25 279 GLY B C 1
ATOM 4797 O O . GLY B 1 279 ? -7.848 -11.023 -19.094 1 79.25 279 GLY B O 1
ATOM 4798 N N . HIS B 1 280 ? -6.664 -9.922 -17.547 1 77.75 280 HIS B N 1
ATOM 4799 C CA . HIS B 1 280 ? -7.824 -9.242 -16.984 1 77.75 280 HIS B CA 1
ATOM 4800 C C . HIS B 1 280 ? -8.219 -8.031 -17.828 1 77.75 280 HIS B C 1
ATOM 4802 O O . HIS B 1 280 ? -7.551 -7.723 -18.828 1 77.75 280 HIS B O 1
ATOM 4808 N N . LEU B 1 281 ? -9.242 -7.383 -17.516 1 83.25 281 LEU B N 1
ATOM 4809 C CA . LEU B 1 281 ? -9.773 -6.246 -18.266 1 83.25 281 LEU B CA 1
ATOM 4810 C C . LEU B 1 281 ? -8.734 -5.141 -18.391 1 83.25 281 LEU B C 1
ATOM 4812 O O . LEU B 1 281 ? -8.617 -4.5 -19.438 1 83.25 281 LEU B O 1
ATOM 4816 N N . ARG B 1 282 ? -7.914 -4.898 -17.391 1 90.44 282 ARG B N 1
ATOM 4817 C CA . ARG B 1 282 ? -7.02 -3.746 -17.359 1 90.44 282 ARG B CA 1
ATOM 4818 C C . ARG B 1 282 ? -5.602 -4.164 -17 1 90.44 282 ARG B C 1
ATOM 4820 O O . ARG B 1 282 ? -4.805 -3.338 -16.547 1 90.44 282 ARG B O 1
ATOM 4827 N N . ALA B 1 283 ? -5.34 -5.43 -17.062 1 88.12 283 ALA B N 1
ATOM 4828 C CA . ALA B 1 283 ? -4.023 -6.023 -16.812 1 88.12 283 ALA B CA 1
ATOM 4829 C C . ALA B 1 283 ? -3.791 -7.223 -17.734 1 88.12 283 ALA B C 1
ATOM 4831 O O . ALA B 1 283 ? -4.289 -8.32 -17.469 1 88.12 283 ALA B O 1
ATOM 4832 N N . CYS B 1 284 ? -2.922 -6.992 -18.766 1 91 284 CYS B N 1
ATOM 4833 C CA . CYS B 1 284 ? -2.814 -7.996 -19.828 1 91 284 CYS B CA 1
ATOM 4834 C C . CYS B 1 284 ? -1.362 -8.188 -20.25 1 91 284 CYS B C 1
ATOM 4836 O O . CYS B 1 284 ? -0.499 -7.383 -19.906 1 91 284 CYS B O 1
ATOM 4838 N N . GLY B 1 285 ? -1.192 -9.297 -20.844 1 93.56 285 GLY B N 1
ATOM 4839 C CA . GLY B 1 285 ? 0.012 -9.562 -21.625 1 93.56 285 GLY B CA 1
ATOM 4840 C C . GLY B 1 285 ? -0.262 -9.812 -23.094 1 93.56 285 GLY B C 1
ATOM 4841 O O . GLY B 1 285 ? -1.383 -10.156 -23.469 1 93.56 285 GLY B O 1
ATOM 4842 N N . ALA B 1 286 ? 0.735 -9.539 -23.938 1 96.12 286 ALA B N 1
ATOM 4843 C CA . ALA B 1 286 ? 0.689 -9.812 -25.375 1 96.12 286 ALA B CA 1
ATOM 4844 C C . ALA B 1 286 ? 2.07 -10.188 -25.906 1 96.12 286 ALA B C 1
ATOM 4846 O O . ALA B 1 286 ? 3.084 -9.922 -25.25 1 96.12 286 ALA B O 1
ATOM 4847 N N . THR B 1 287 ? 2.035 -10.867 -26.891 1 97.25 287 THR B N 1
ATOM 4848 C CA . THR B 1 287 ? 3.266 -11.219 -27.594 1 97.25 287 THR B CA 1
ATOM 4849 C C . THR B 1 287 ? 3.271 -10.625 -29 1 97.25 287 THR B C 1
ATOM 4851 O O . THR B 1 287 ? 2.412 -10.953 -29.812 1 97.25 287 THR B O 1
ATOM 4854 N N . LEU B 1 288 ? 4.215 -9.781 -29.203 1 98 288 LEU B N 1
ATOM 4855 C CA . LEU B 1 288 ? 4.371 -9.109 -30.484 1 98 288 LEU B CA 1
ATOM 4856 C C . LEU B 1 288 ? 5.512 -9.727 -31.281 1 98 288 LEU B C 1
ATOM 4858 O O . LEU B 1 288 ? 6.609 -9.922 -30.766 1 98 288 LEU B O 1
ATOM 4862 N N . ASN B 1 289 ? 5.277 -9.953 -32.531 1 96.38 289 ASN B N 1
ATOM 4863 C CA . ASN B 1 289 ? 6.246 -10.695 -33.344 1 96.38 289 ASN B CA 1
ATOM 4864 C C . ASN B 1 289 ? 7.453 -9.828 -33.688 1 96.38 289 ASN B C 1
ATOM 4866 O O . ASN B 1 289 ? 8.539 -10.352 -33.969 1 96.38 289 ASN B O 1
ATOM 4870 N N . ASN B 1 290 ? 7.211 -8.539 -33.875 1 94.19 290 ASN B N 1
ATOM 4871 C CA . ASN B 1 290 ? 8.273 -7.625 -34.281 1 94.19 290 ASN B CA 1
ATOM 4872 C C . ASN B 1 290 ? 7.93 -6.176 -33.938 1 94.19 290 ASN B C 1
ATOM 4874 O O . ASN B 1 290 ? 6.902 -5.906 -33.312 1 94.19 290 ASN B O 1
ATOM 4878 N N . ASN B 1 291 ? 8.859 -5.285 -34.312 1 94.62 291 ASN B N 1
ATOM 4879 C CA . ASN B 1 291 ? 8.703 -3.867 -34.031 1 94.62 291 ASN B CA 1
ATOM 4880 C C . ASN B 1 291 ? 7.492 -3.271 -34.75 1 94.62 291 ASN B C 1
ATOM 4882 O O . ASN B 1 291 ? 6.844 -2.361 -34.219 1 94.62 291 ASN B O 1
ATOM 4886 N N . GLN B 1 292 ? 7.199 -3.768 -35.812 1 95.88 292 GLN B N 1
ATOM 4887 C CA . GLN B 1 292 ? 6.035 -3.283 -36.562 1 95.88 292 GLN B CA 1
ATOM 4888 C C . GLN B 1 292 ? 4.742 -3.57 -35.812 1 95.88 292 GLN B C 1
ATOM 4890 O O . GLN B 1 292 ? 3.875 -2.703 -35.688 1 95.88 292 GLN B O 1
ATOM 4895 N N . GLU B 1 293 ? 4.664 -4.738 -35.312 1 97.38 293 GLU B N 1
ATOM 4896 C CA . GLU B 1 293 ? 3.49 -5.09 -34.531 1 97.38 293 GLU B CA 1
ATOM 4897 C C . GLU B 1 293 ? 3.418 -4.258 -33.25 1 97.38 293 GLU B C 1
ATOM 4899 O O . GLU B 1 293 ? 2.328 -3.9 -32.781 1 97.38 293 GLU B O 1
ATOM 4904 N N . MET B 1 294 ? 4.582 -3.959 -32.75 1 97.44 294 MET B N 1
ATOM 4905 C CA . MET B 1 294 ? 4.605 -3.102 -31.578 1 97.44 294 MET B CA 1
ATOM 4906 C C . MET B 1 294 ? 4.031 -1.725 -31.891 1 97.44 294 MET B C 1
ATOM 4908 O O . MET B 1 294 ? 3.26 -1.175 -31.109 1 97.44 294 MET B O 1
ATOM 4912 N N . THR B 1 295 ? 4.414 -1.238 -33 1 97.31 295 THR B N 1
ATOM 4913 C CA . THR B 1 295 ? 3.912 0.062 -33.438 1 97.31 295 THR B CA 1
ATOM 4914 C C . THR B 1 295 ? 2.393 0.034 -33.562 1 97.31 295 THR B C 1
ATOM 4916 O O . THR B 1 295 ? 1.707 0.965 -33.125 1 97.31 295 THR B O 1
ATOM 4919 N N . PHE B 1 296 ? 1.865 -1.038 -34.156 1 97.75 296 PHE B N 1
ATOM 4920 C CA . PHE B 1 296 ? 0.423 -1.196 -34.281 1 97.75 296 PHE B CA 1
ATOM 4921 C C . PHE B 1 296 ? -0.251 -1.31 -32.938 1 97.75 296 PHE B C 1
ATOM 4923 O O . PHE B 1 296 ? -1.313 -0.725 -32.719 1 97.75 296 PHE B O 1
ATOM 4930 N N . PHE B 1 297 ? 0.387 -2.057 -32.125 1 98 297 PHE B N 1
ATOM 4931 C CA . PHE B 1 297 ? -0.119 -2.248 -30.766 1 98 297 PHE B CA 1
ATOM 4932 C C . PHE B 1 297 ? -0.219 -0.917 -30.031 1 98 297 PHE B C 1
ATOM 4934 O O . PHE B 1 297 ? -1.256 -0.604 -29.438 1 98 297 PHE B O 1
ATOM 4941 N N . ILE B 1 298 ? 0.8 -0.108 -30.109 1 98.25 298 ILE B N 1
ATOM 4942 C CA . ILE B 1 298 ? 0.865 1.196 -29.453 1 98.25 298 ILE B CA 1
ATOM 4943 C C . ILE B 1 298 ? -0.227 2.105 -30.016 1 98.25 298 ILE B C 1
ATOM 4945 O O . ILE B 1 298 ? -0.909 2.803 -29.266 1 98.25 298 ILE B O 1
ATOM 4949 N N . ALA B 1 299 ? -0.428 2.057 -31.281 1 98.25 299 ALA B N 1
ATOM 4950 C CA . ALA B 1 299 ? -1.452 2.879 -31.922 1 98.25 299 ALA B CA 1
ATOM 4951 C C . ALA B 1 299 ? -2.846 2.512 -31.422 1 98.25 299 ALA B C 1
ATOM 4953 O O . ALA B 1 299 ? -3.668 3.391 -31.156 1 98.25 299 ALA B O 1
ATOM 4954 N N . GLN B 1 300 ? -3.061 1.258 -31.297 1 98.19 300 GLN B N 1
ATOM 4955 C CA . GLN B 1 300 ? -4.363 0.801 -30.812 1 98.19 300 GLN B CA 1
ATOM 4956 C C . GLN B 1 300 ? -4.598 1.221 -29.375 1 98.19 300 GLN B C 1
ATOM 4958 O O . GLN B 1 300 ? -5.711 1.6 -29 1 98.19 300 GLN B O 1
ATOM 4963 N N . ILE B 1 301 ? -3.568 1.144 -28.578 1 98.19 301 ILE B N 1
ATOM 4964 C CA . ILE B 1 301 ? -3.678 1.56 -27.188 1 98.19 301 ILE B CA 1
ATOM 4965 C C . ILE B 1 301 ? -3.998 3.051 -27.125 1 98.19 301 ILE B C 1
ATOM 4967 O O . ILE B 1 301 ? -4.898 3.465 -26.391 1 98.19 301 ILE B O 1
ATOM 4971 N N . LYS B 1 302 ? -3.293 3.812 -27.922 1 98.06 302 LYS B N 1
ATOM 4972 C CA . LYS B 1 302 ? -3.521 5.254 -27.953 1 98.06 302 LYS B CA 1
ATOM 4973 C C . LYS B 1 302 ? -4.953 5.578 -28.375 1 98.06 302 LYS B C 1
ATOM 4975 O O . LYS B 1 302 ? -5.586 6.469 -27.797 1 98.06 302 LYS B O 1
ATOM 4980 N N . ASP B 1 303 ? -5.457 4.824 -29.297 1 97.81 303 ASP B N 1
ATOM 4981 C CA . ASP B 1 303 ? -6.836 5.004 -29.734 1 97.81 303 ASP B CA 1
ATOM 4982 C C . ASP B 1 303 ? -7.82 4.703 -28.609 1 97.81 303 ASP B C 1
ATOM 4984 O O . ASP B 1 303 ? -8.828 5.402 -28.453 1 97.81 303 ASP B O 1
ATOM 4988 N N . SER B 1 304 ? -7.516 3.656 -27.938 1 97.5 304 SER B N 1
ATOM 4989 C CA . SER B 1 304 ? -8.383 3.281 -26.828 1 97.5 304 SER B CA 1
ATOM 4990 C C . SER B 1 304 ? -8.398 4.359 -25.75 1 97.5 304 SER B C 1
ATOM 4992 O O . SER B 1 304 ? -9.43 4.602 -25.109 1 97.5 304 SER B O 1
ATOM 4994 N N . ILE B 1 305 ? -7.277 5.008 -25.484 1 97.5 305 ILE B N 1
ATOM 4995 C CA . ILE B 1 305 ? -7.176 6.082 -24.5 1 97.5 305 ILE B CA 1
ATOM 4996 C C . ILE B 1 305 ? -8.008 7.277 -24.953 1 97.5 305 ILE B C 1
ATOM 4998 O O . ILE B 1 305 ? -8.766 7.852 -24.172 1 97.5 305 ILE B O 1
ATOM 5002 N N . LYS B 1 306 ? -7.867 7.637 -26.203 1 96.31 306 LYS B N 1
ATOM 5003 C CA . LYS B 1 306 ? -8.625 8.75 -26.781 1 96.31 306 LYS B CA 1
ATOM 5004 C C . LYS B 1 306 ? -10.125 8.516 -26.641 1 96.31 306 LYS B C 1
ATOM 5006 O O . LYS B 1 306 ? -10.867 9.422 -26.25 1 96.31 306 LYS B O 1
ATOM 5011 N N . ALA B 1 307 ? -10.555 7.324 -26.922 1 95.38 307 ALA B N 1
ATOM 5012 C CA . ALA B 1 307 ? -11.969 6.969 -26.812 1 95.38 307 ALA B CA 1
ATOM 5013 C C . ALA B 1 307 ? -12.461 7.066 -25.375 1 95.38 307 ALA B C 1
ATOM 5015 O O . ALA B 1 307 ? -13.578 7.52 -25.125 1 95.38 307 ALA B O 1
ATOM 5016 N N . PHE B 1 308 ? -11.641 6.648 -24.516 1 94 308 PHE B N 1
ATOM 5017 C CA . PHE B 1 308 ? -11.977 6.664 -23.094 1 94 308 PHE B CA 1
ATOM 5018 C C . PHE B 1 308 ? -12.117 8.094 -22.578 1 94 308 PHE B C 1
ATOM 5020 O O . PHE B 1 308 ? -13.039 8.398 -21.828 1 94 308 PHE B O 1
ATOM 5027 N N . GLU B 1 309 ? -11.227 8.953 -22.891 1 90.69 309 GLU B N 1
ATOM 5028 C CA . GLU B 1 309 ? -11.219 10.344 -22.453 1 90.69 309 GLU B CA 1
ATOM 5029 C C . GLU B 1 309 ? -12.406 11.109 -23.031 1 90.69 309 GLU B C 1
ATOM 5031 O O . GLU B 1 309 ? -12.961 11.984 -22.359 1 90.69 309 GLU B O 1
ATOM 5036 N N . THR B 1 310 ? -12.758 10.82 -24.234 1 86.69 310 THR B N 1
ATOM 5037 C CA . THR B 1 310 ? -13.906 11.477 -24.859 1 86.69 310 THR B CA 1
ATOM 5038 C C . THR B 1 310 ? -15.203 11.086 -24.156 1 86.69 310 THR B C 1
ATOM 5040 O O . THR B 1 310 ? -16.078 11.93 -23.953 1 86.69 310 THR B O 1
ATOM 5043 N N . LYS B 1 311 ? -15.312 9.898 -23.75 1 81.69 311 LYS B N 1
ATOM 5044 C CA . LYS B 1 311 ? -16.5 9.43 -23.047 1 81.69 311 LYS B CA 1
ATOM 5045 C C . LYS B 1 311 ? -16.594 10.047 -21.656 1 81.69 311 LYS B C 1
ATOM 5047 O O . LYS B 1 311 ? -17.688 10.352 -21.172 1 81.69 311 LYS B O 1
ATOM 5052 N N . SER B 1 312 ? -15.508 10.156 -20.984 1 73.56 312 SER B N 1
ATOM 5053 C CA . SER B 1 312 ? -15.477 10.695 -19.641 1 73.56 312 SER B CA 1
ATOM 5054 C C . SER B 1 312 ? -15.812 12.188 -19.625 1 73.56 312 SER B C 1
ATOM 5056 O O . SER B 1 312 ? -16.391 12.695 -18.672 1 73.56 312 SER B O 1
ATOM 5058 N N . GLN B 1 313 ? -15.352 12.891 -20.594 1 65.44 313 GLN B N 1
ATOM 5059 C CA . GLN B 1 313 ? -15.688 14.305 -20.719 1 65.44 313 GLN B CA 1
ATOM 5060 C C . GLN B 1 313 ? -17.172 14.5 -20.984 1 65.44 313 GLN B C 1
ATOM 5062 O O . GLN B 1 313 ? -17.781 15.445 -20.5 1 65.44 313 GLN B O 1
ATOM 5067 N N . ASP B 1 314 ? -17.766 13.539 -21.703 1 59.34 314 ASP B N 1
ATOM 5068 C CA . ASP B 1 314 ? -19.203 13.602 -22 1 59.34 314 ASP B CA 1
ATOM 5069 C C . ASP B 1 314 ? -20.031 13.281 -20.75 1 59.34 314 ASP B C 1
ATOM 5071 O O . ASP B 1 314 ? -21.156 13.766 -20.609 1 59.34 314 ASP B O 1
ATOM 5075 N N . LYS B 1 315 ? -19.516 12.461 -20 1 53.59 315 LYS B N 1
ATOM 5076 C CA . LYS B 1 315 ? -20.297 12.086 -18.828 1 53.59 315 LYS B CA 1
ATOM 5077 C C . LYS B 1 315 ? -20.203 13.148 -17.734 1 53.59 315 LYS B C 1
ATOM 5079 O O . LYS B 1 315 ? -21.094 13.266 -16.891 1 53.59 315 LYS B O 1
ATOM 5084 N N . ASN B 1 316 ? -19.016 13.781 -17.469 1 45.59 316 ASN B N 1
ATOM 5085 C CA . ASN B 1 316 ? -18.938 14.883 -16.5 1 45.59 316 ASN B CA 1
ATOM 5086 C C . ASN B 1 316 ? -18.406 16.156 -17.156 1 45.59 316 ASN B C 1
ATOM 5088 O O . ASN B 1 316 ? -17.219 16.469 -17.047 1 45.59 316 ASN B O 1
ATOM 5092 N N . PRO B 1 317 ? -19.188 16.859 -18 1 41.12 317 PRO B N 1
ATOM 5093 C CA . PRO B 1 317 ? -18.781 18.094 -18.672 1 41.12 317 PRO B CA 1
ATOM 5094 C C . PRO B 1 317 ? -18.281 19.156 -17.688 1 41.12 317 PRO B C 1
ATOM 5096 O O . PRO B 1 317 ? -17.453 20 -18.062 1 41.12 317 PRO B O 1
ATOM 5099 N N . LYS B 1 318 ? -18.797 19.391 -16.484 1 38.94 318 LYS B N 1
ATOM 5100 C CA . LYS B 1 318 ? -18.547 20.547 -15.617 1 38.94 318 LYS B CA 1
ATOM 5101 C C . LYS B 1 318 ? -17.141 20.516 -15.055 1 38.94 318 LYS B C 1
ATOM 5103 O O . LYS B 1 318 ? -16.703 21.469 -14.406 1 38.94 318 LYS B O 1
ATOM 5108 N N . LEU B 1 319 ? -16.5 19.531 -14.875 1 36.94 319 LEU B N 1
ATOM 5109 C CA . LEU B 1 319 ? -15.266 19.641 -14.109 1 36.94 319 LEU B CA 1
ATOM 5110 C C . LEU B 1 319 ? -14.156 20.25 -14.961 1 36.94 319 LEU B C 1
ATOM 5112 O O . LEU B 1 319 ? -13.07 20.547 -14.445 1 36.94 319 LEU B O 1
ATOM 5116 N N . ILE B 1 320 ? -14.188 20.156 -16.312 1 32.25 320 ILE B N 1
ATOM 5117 C CA . ILE B 1 320 ? -13.094 20.781 -17.047 1 32.25 320 ILE B CA 1
ATOM 5118 C C . ILE B 1 320 ? -13.422 22.25 -17.297 1 32.25 320 ILE B C 1
ATOM 5120 O O . ILE B 1 320 ? -12.703 22.938 -18.031 1 32.25 320 ILE B O 1
ATOM 5124 N N . LYS B 1 321 ? -14.602 22.766 -17 1 27.48 321 LYS B N 1
ATOM 5125 C CA . LYS B 1 321 ? -14.805 24.172 -17.375 1 27.48 321 LYS B CA 1
ATOM 5126 C C . LYS B 1 321 ? -13.969 25.094 -16.484 1 27.48 321 LYS B C 1
ATOM 5128 O O . LYS B 1 321 ? -13.891 26.297 -16.719 1 27.48 321 LYS B O 1
ATOM 5133 N N . ASN B 1 322 ? -13.727 24.938 -15.141 1 22.59 322 ASN B N 1
ATOM 5134 C CA . ASN B 1 322 ? -13.07 26.141 -14.641 1 22.59 322 ASN B CA 1
ATOM 5135 C C . ASN B 1 322 ? -11.578 26.141 -14.953 1 22.59 322 ASN B C 1
ATOM 5137 O O . ASN B 1 322 ? -10.906 25.109 -14.797 1 22.59 322 ASN B O 1
#

pLDDT: mean 94.29, std 10.32, range [21.97, 98.94]

Secondary structure (DSSP, 8-state):
-HHHHHHHHH-SEEEEE-BSS--HHHHHHHHHHHHHHHHH-TTSEEEEES---GGGTTT-------GGGGGGEEEEEES-SSGGGBS-GGGGGSSEEEEEE-S------SSEEEE-TTSS-HHHHHHHHHHHTT----HHHHHHHHHHHHHHTTTTTSTT--HHHHHHHHHHHTTT--HHHHHHHHH-B-HHHHHHHHHHHHH-EEETTEEEEEE-HHHHHHHT--HHHHHTTGGGGTTBTT--EEEEEEE-TTS-EEEEEEESSS--HHHHHTTT-EEETTEEEEEESSHHHHHHHHHHHHHHHHHHHHHHHHH-GGGS--/-HHHHHHHHH-SEEEEE-BSS--HHHHHHHHHHHHHHHHH-TTSEEEEES---GGGTTT-------GGGGGGEEEEEES-SSGGGBS-GGGGGSSEEEEEE-S------SSEEEE-TTSS-HHHHHHHHHHHTT----HHHHHHHHHHHHHHTTTTTSTT--HHHHHHHHHHHTTT--HHHHHHHHH-B-HHHHHHHHHHHHH-EEETTEEEEEE-HHHHHHHT--HHHHHTTGGGGTTBTT--EEEEEEE-TTS-EEEEEEESSS--HHHHHTTT-EEETTEEEEEESSHHHHHHHHHHHHHHHHHHHHHHHHH-GGGS--

Sequence (644 aa):
MKIIYNKIKAFETIIIHGHINPDGDCYGAQLGLKDAITATFPQKKVYAVGQQNHSLSFVGVMDEVCDSLYQSALAIVVDCGQENKISDQRFKLAKDTIRIDHHLLMDNYCNYQWVDANYSSCSQMIFEFKEKCNMKLTHKGALAMYVGMVTDTGNFCFDRVDQNTLKAASSLLAFDLDVSQIFFHLNKETLTLFQYKAYIYQNVVTSQGFAYVFISQETLKKFNLHIDVAASLVNILGHLENHPVWAFFLEQPDLTIRARIRSRGPEINSIARQFKGGGHLRACGATLNNNQEMTFFIAQIKDSIKAFETKSQDKNPKLIKNMKIIYNKIKAFETIIIHGHINPDGDCYGAQLGLKDAITATFPQKKVYAVGQQNHSLSFVGVMDEVCDSLYQSALAIVVDCGQENKISDQRFKLAKDTIRIDHHLLMDNYCNYQWVDANYSSCSQMIFEFKEKCNMKLTHKGALAMYVGMVTDTGNFCFDRVDQNTLKAASSLLAFDLDVSQIFFHLNKETLTLFQYKAYIYQNVVTSQGFAYVFISQETLKKFNLHIDVAASLVNILGHLENHPVWAFFLEQPDLTIRARIRSRGPEINSIARQFKGGGHLRACGATLNNNQEMTFFIAQIKDSIKAFETKSQDKNPKLIKN

Foldseek 3Di:
DVVVVVVLVVAQEEEEWEFAPDDLLRQLLQQLLQQLSCQQPVRGHYFYAFDDDPLCCVLHGGDDDDLVSQQRYEYEYEADQEQVGIRDNSNVNHPAYEYQHQDDRDDDDGPYYDYHVLALGSLLVSLVVCVVVVTDHALSSLLSSLSSLCRSCVNQPHPSHDPSSVVSNVVSCVNVDDPVVSVCSNDPDDVLVVVLLVVQVVAWDDDLLETEHEAEPVNCVVSVHDPVVSQVCFCVCCPDPSRQKYWYWYQDPLRKTKIWIFGPWFFCQVLQVVQVKGDDRGTMMHIGRHPVSVVVSVVVVSVRSVVRVVVVCVVPVPPPPD/DVVVVVVLVVAQEEEEWEFAPDDLLRQLLQQLLQQLSCQQPVRGHYFYAFDDDPLCCVLHGGDDDDLVSQQRYEYEYEADQEQVGIRDNSNVNHPAYEYQHQDDRDDDDGPYYDYHVLALGSLLVSLVVCVVVVTDHALSSLLSSLSSLCRSCVNQPHPSRDPSSVVSNVVSCVNVDDPVVSVCSNDPDDVLVVVLVVVQVVAWDDDLLEIEHEAEPVNCVVSVHDPVVSQVCFCVCCPDPSRQKYWYWYQDPLRKTKIWIFGPWFFCQVLQVVQVKGDDRGTMMHIGRHPVSVVVSVVVVSVRSVVRVVVVCVVPVPPPPD

Nearest PDB structures (foldseek):
  5j21-assembly1_A  TM=9.437E-01  e=3.184E-35  Bacillus subtilis subsp. subtilis str. 168
  5izo-assembly2_B  TM=8.275E-01  e=3.756E-36  Bacillus subtilis subsp. subtilis str. 168
  5j21-assembly2_B  TM=8.281E-01  e=3.756E-36  Bacillus subtilis subsp. subtilis str. 168
  3dev-assembly1_B  TM=9.076E-01  e=9.518E-33  Staphylococcus haemolyticus JCSC1435
  8ioo-assembly1_A  TM=7.774E-01  e=8.336E-25  Deinococcus radiodurans

Solvent-accessible surface area (backbone atoms only — not comparable to full-atom values): 32802 Å² total; per-residue (Å²): 108,68,66,58,52,51,51,56,69,72,38,55,32,37,40,29,34,27,20,52,84,47,50,47,26,30,48,3,28,32,48,18,46,44,32,24,49,38,62,60,39,70,86,45,49,69,42,36,39,47,63,80,45,77,82,46,45,90,59,51,79,56,48,86,82,63,76,76,60,27,56,68,11,36,20,36,39,30,51,46,55,40,74,90,41,41,46,54,76,63,49,73,54,22,64,41,38,35,32,41,23,23,46,69,88,78,60,88,85,49,82,37,72,52,72,44,56,83,43,56,23,32,8,50,50,46,50,50,50,34,60,75,66,69,47,41,68,48,54,63,15,31,50,14,22,45,46,2,36,32,58,56,22,61,51,63,36,35,75,62,51,47,31,66,54,31,41,53,50,14,61,36,34,68,55,72,60,58,47,30,59,53,47,41,62,75,54,52,33,50,71,60,52,36,47,50,49,19,49,50,42,70,53,51,42,75,54,76,35,35,35,34,34,77,44,45,59,65,56,33,59,73,62,70,48,55,69,68,65,62,56,68,52,48,66,78,55,65,35,38,65,81,24,49,30,33,32,33,36,35,44,42,96,86,56,27,30,41,34,43,36,40,36,81,62,44,74,44,26,76,61,24,44,74,34,75,30,35,67,45,57,37,44,27,34,26,44,28,74,39,70,66,49,44,53,52,50,52,52,51,50,37,49,44,44,53,55,41,53,55,52,52,43,70,72,50,60,73,72,72,68,118,107,67,66,60,53,53,51,56,69,71,40,55,31,38,39,28,35,25,22,54,83,46,49,47,27,30,47,3,27,34,48,18,46,43,32,24,49,38,62,58,39,70,87,44,49,68,43,36,38,48,63,80,45,78,82,46,46,90,62,51,79,57,48,87,81,62,75,77,60,26,57,70,10,36,19,37,38,30,50,46,56,40,72,90,41,41,46,53,73,62,50,74,55,22,64,42,35,36,33,41,24,22,46,69,89,78,60,88,87,51,82,36,72,51,72,44,57,82,42,56,23,33,8,50,50,46,50,50,51,33,58,76,66,68,46,41,70,47,54,62,16,32,50,14,22,46,44,2,35,32,56,57,23,64,50,64,36,35,73,62,51,47,31,66,52,30,39,52,48,14,60,36,34,68,55,71,61,58,47,30,59,53,48,41,62,74,53,50,34,51,71,61,54,35,46,51,50,18,49,50,43,69,53,51,43,78,54,76,35,34,35,35,34,78,42,45,59,66,56,32,58,74,64,70,47,56,68,70,64,62,57,69,52,49,65,78,54,65,35,38,64,80,25,48,30,34,33,32,36,36,44,41,96,87,56,28,29,39,34,44,38,42,36,80,60,44,74,43,27,76,60,25,44,77,33,75,30,36,68,44,57,35,43,29,34,26,46,29,75,39,71,66,48,44,53,52,51,51,50,51,52,37,49,44,43,53,55,42,53,54,52,50,44,68,71,51,60,71,74,74,67,119

Organism: NCBI:txid1193712

InterPro domains:
  IPR001667 DDH domain [PF01368] (14-149)
  IPR003156 DHHA1 domain [PF02272] (213-306)
  IPR038763 DHH phosphoesterase superfamily [SSF64182] (12-295)
  IPR051319 Bifunctional oligoribonuclease/pAp-phosphatase and c-di-AMP PDE [PTHR47618] (4-305)

Radius of gyration: 26.54 Å; Cα contacts (8 Å, |Δi|>4): 1325; chains: 2; bounding box: 60×81×65 Å